Protein AF-A0A9P1CRF2-F1 (afdb_monomer_lite)

Structure (mmCIF, N/CA/C/O backbone):
data_AF-A0A9P1CRF2-F1
#
_entry.id   AF-A0A9P1CRF2-F1
#
loop_
_atom_site.group_PDB
_atom_site.id
_atom_site.type_symbol
_atom_site.label_atom_id
_atom_site.label_alt_id
_atom_site.label_comp_id
_atom_site.label_asym_id
_atom_site.label_entity_id
_atom_site.label_seq_id
_atom_site.pdbx_PDB_ins_code
_atom_site.Cartn_x
_atom_site.Cartn_y
_atom_site.Cartn_z
_atom_site.occupancy
_atom_site.B_iso_or_equiv
_atom_site.auth_seq_id
_atom_site.auth_comp_id
_atom_site.auth_asym_id
_atom_site.auth_atom_id
_atom_site.pdbx_PDB_model_num
ATOM 1 N N . MET A 1 1 ? -8.213 15.539 -15.375 1.00 24.05 1 MET A N 1
ATOM 2 C CA . MET A 1 1 ? -7.441 16.382 -16.312 1.00 24.05 1 MET A CA 1
ATOM 3 C C . MET A 1 1 ? -6.131 15.676 -16.583 1.00 24.05 1 MET A C 1
ATOM 5 O O . MET A 1 1 ? -5.342 15.542 -15.660 1.00 24.05 1 MET A O 1
ATOM 9 N N . VAL A 1 2 ? -5.923 15.169 -17.798 1.00 24.70 2 VAL A N 1
ATOM 10 C CA . VAL A 1 2 ? -4.582 14.764 -18.231 1.00 24.70 2 VAL A CA 1
ATOM 11 C C . VAL A 1 2 ? -3.840 16.071 -18.449 1.00 24.70 2 VAL A C 1
ATOM 13 O O . VAL A 1 2 ? -4.164 16.808 -19.378 1.00 24.70 2 VAL A O 1
ATOM 16 N N . THR A 1 3 ? -2.930 16.426 -17.547 1.00 30.25 3 THR A N 1
ATOM 17 C CA . THR A 1 3 ? -1.945 17.448 -17.874 1.00 30.25 3 THR A CA 1
ATOM 18 C C . THR A 1 3 ? -1.137 16.864 -19.021 1.00 30.25 3 THR A C 1
ATOM 20 O O . THR A 1 3 ? -0.391 15.904 -18.850 1.00 30.25 3 THR A O 1
ATOM 23 N N . THR A 1 4 ? -1.370 17.365 -20.231 1.00 33.22 4 THR A N 1
ATOM 24 C CA . THR A 1 4 ? -0.465 17.142 -21.351 1.00 33.22 4 THR A CA 1
ATOM 25 C C . THR A 1 4 ? 0.845 17.793 -20.950 1.00 33.22 4 THR A C 1
ATOM 27 O O . THR A 1 4 ? 1.018 19.000 -21.114 1.00 33.22 4 THR A O 1
ATOM 30 N N . GLU A 1 5 ? 1.728 17.023 -20.319 1.00 44.62 5 GLU A N 1
ATOM 31 C CA . GLU A 1 5 ? 3.112 17.434 -20.171 1.00 44.62 5 GLU A CA 1
ATOM 32 C C . GLU A 1 5 ? 3.646 17.663 -21.574 1.00 44.62 5 GLU A C 1
ATOM 34 O O . GLU A 1 5 ? 3.646 16.766 -22.419 1.00 44.62 5 GLU A O 1
ATOM 39 N N . THR A 1 6 ? 4.019 18.909 -21.846 1.00 43.47 6 THR A N 1
ATOM 40 C CA . THR A 1 6 ? 4.659 19.274 -23.096 1.00 43.47 6 THR A CA 1
ATOM 41 C C . THR A 1 6 ? 5.940 18.461 -23.189 1.00 43.47 6 THR A C 1
ATOM 43 O O . THR A 1 6 ? 6.843 18.647 -22.372 1.00 43.47 6 THR A O 1
ATOM 46 N N . ALA A 1 7 ? 6.004 17.539 -24.150 1.00 50.19 7 ALA A N 1
ATOM 47 C CA . ALA A 1 7 ? 7.212 16.779 -24.422 1.00 50.19 7 ALA A CA 1
ATOM 48 C C . ALA A 1 7 ? 8.353 17.770 -24.679 1.00 50.19 7 ALA A C 1
ATOM 50 O O . ALA A 1 7 ? 8.300 18.549 -25.633 1.00 50.19 7 ALA A O 1
ATOM 51 N N . ARG A 1 8 ? 9.350 17.783 -23.792 1.00 55.88 8 ARG A N 1
ATOM 52 C CA . ARG A 1 8 ? 10.558 18.584 -23.979 1.00 55.88 8 ARG A CA 1
ATOM 53 C C . ARG A 1 8 ? 11.549 17.764 -24.788 1.00 55.88 8 ARG A C 1
ATOM 55 O O . ARG A 1 8 ? 11.817 16.609 -24.465 1.00 55.88 8 ARG A O 1
ATOM 62 N N . THR A 1 9 ? 12.051 18.352 -25.862 1.00 57.28 9 THR A N 1
ATOM 63 C CA . THR A 1 9 ? 13.119 17.771 -26.672 1.00 57.28 9 THR A CA 1
ATOM 64 C C . THR A 1 9 ? 14.467 18.186 -26.105 1.00 57.28 9 THR A C 1
ATOM 66 O O . THR A 1 9 ? 14.599 19.276 -25.548 1.00 57.28 9 THR A O 1
ATOM 69 N N . CYS A 1 10 ? 15.483 17.350 -26.301 1.00 57.19 10 CYS A N 1
ATOM 70 C CA . CYS A 1 10 ? 16.865 17.748 -26.065 1.00 57.19 10 CYS A CA 1
ATOM 71 C C . CYS A 1 10 ? 17.158 19.076 -26.803 1.00 57.19 10 CYS A C 1
ATOM 73 O O . CYS A 1 10 ? 16.764 19.231 -27.962 1.00 57.19 10 CYS A O 1
ATOM 75 N N . GLY A 1 11 ? 17.759 20.053 -26.112 1.00 51.75 11 GLY A N 1
ATOM 76 C CA . GLY A 1 11 ? 18.105 21.364 -26.678 1.00 51.75 11 GLY A CA 1
ATOM 77 C C . GLY A 1 11 ? 17.030 22.459 -26.581 1.00 51.75 11 GLY A C 1
ATOM 78 O O . GLY A 1 11 ? 17.206 23.524 -27.171 1.00 51.75 11 GLY A O 1
ATOM 79 N N . SER A 1 12 ? 15.922 22.253 -25.856 1.00 54.47 12 SER A N 1
ATOM 80 C CA . SER A 1 12 ? 15.027 23.366 -25.501 1.00 54.47 12 SER A CA 1
ATOM 81 C C . SER A 1 12 ? 15.686 24.230 -24.421 1.00 54.47 12 SER A C 1
ATOM 83 O O . SER A 1 12 ? 15.972 23.711 -23.357 1.00 54.47 12 SER A O 1
ATOM 85 N N . SER A 1 13 ? 15.931 25.517 -24.684 1.00 46.78 13 SER A N 1
ATOM 86 C CA . SER A 1 13 ? 16.622 26.450 -23.776 1.00 46.78 13 SER A CA 1
ATOM 87 C C . SER A 1 13 ? 15.649 27.161 -22.819 1.00 46.78 13 SER A C 1
ATOM 89 O O . SER A 1 13 ? 15.435 28.377 -22.907 1.00 46.78 13 SER A O 1
ATOM 91 N N . GLY A 1 14 ? 14.972 26.410 -21.953 1.00 49.62 14 GLY A N 1
ATOM 92 C CA . GLY A 1 14 ? 14.117 26.983 -20.922 1.00 49.62 14 GLY A CA 1
ATOM 93 C C . GLY A 1 14 ? 14.945 27.444 -19.722 1.00 49.62 14 GLY A C 1
ATOM 94 O O . GLY A 1 14 ? 15.619 26.647 -19.076 1.00 49.62 14 GLY A O 1
ATOM 95 N N . PHE A 1 15 ? 14.851 28.724 -19.346 1.00 37.41 15 PHE A N 1
ATOM 96 C CA . PHE A 1 15 ? 15.275 29.166 -18.010 1.00 37.41 15 PHE A CA 1
ATOM 97 C C . PHE A 1 15 ? 14.548 28.280 -16.971 1.00 37.41 15 PHE A C 1
ATOM 99 O O . PHE A 1 15 ? 13.320 28.348 -16.893 1.00 37.41 15 PHE A O 1
ATOM 106 N N . ASN A 1 16 ? 15.299 27.453 -16.221 1.00 47.31 16 ASN A N 1
ATOM 107 C CA . ASN A 1 16 ? 14.881 26.403 -15.257 1.00 47.31 16 ASN A CA 1
ATOM 108 C C . ASN A 1 16 ? 14.961 24.926 -15.720 1.00 47.31 16 ASN A C 1
ATOM 110 O O . ASN A 1 16 ? 14.334 24.075 -15.088 1.00 47.31 16 ASN A O 1
ATOM 114 N N . ASP A 1 17 ? 15.735 24.584 -16.756 1.00 49.84 17 ASP A N 1
ATOM 115 C CA . ASP A 1 17 ? 16.002 23.185 -17.154 1.00 49.84 17 ASP A CA 1
ATOM 116 C C . ASP A 1 17 ? 16.993 22.458 -16.215 1.00 49.84 17 ASP A C 1
ATOM 118 O O . ASP A 1 17 ? 18.063 22.002 -16.607 1.00 49.84 17 ASP A O 1
ATOM 122 N N . PHE A 1 18 ? 16.623 22.344 -14.940 1.00 51.59 18 PHE A N 1
ATOM 123 C CA . PHE A 1 18 ? 17.209 21.375 -14.013 1.00 51.59 18 PHE A CA 1
ATOM 124 C C . PHE A 1 18 ? 16.495 20.029 -14.190 1.00 51.59 18 PHE A C 1
ATOM 126 O O . PHE A 1 18 ? 15.306 20.025 -14.544 1.00 51.59 18 PHE A O 1
ATOM 133 N N . PRO A 1 19 ? 17.148 18.876 -13.939 1.00 53.62 19 PRO A N 1
ATOM 134 C CA . PRO A 1 19 ? 16.408 17.632 -13.847 1.00 53.62 19 PRO A CA 1
ATOM 135 C C . PRO A 1 19 ? 15.280 17.815 -12.833 1.00 53.62 19 PRO A C 1
ATOM 137 O O . PRO A 1 19 ? 15.449 18.383 -11.757 1.00 53.62 19 PRO A O 1
ATOM 140 N N . SER A 1 20 ? 14.081 17.413 -13.237 1.00 57.69 20 SER A N 1
ATOM 141 C CA . SER A 1 20 ? 12.859 17.634 -12.468 1.00 57.69 20 SER A CA 1
ATOM 142 C C . SER A 1 20 ? 13.031 17.211 -11.009 1.00 57.69 20 SER A C 1
ATOM 144 O O . SER A 1 20 ? 13.681 16.203 -10.734 1.00 57.69 20 SER A O 1
ATOM 146 N N . SER A 1 21 ? 12.374 17.904 -10.080 1.00 57.91 21 SER A N 1
ATOM 147 C CA . SER A 1 21 ? 12.403 17.592 -8.643 1.00 57.91 21 SER A CA 1
ATOM 148 C C . SER A 1 21 ? 11.988 16.158 -8.275 1.00 57.91 21 SER A C 1
ATOM 150 O O . SER A 1 21 ? 12.226 15.736 -7.144 1.00 57.91 21 SER A O 1
ATOM 152 N N . PHE A 1 22 ? 11.389 15.402 -9.205 1.00 59.78 22 PHE A N 1
ATOM 153 C CA . PHE A 1 22 ? 11.110 13.975 -9.027 1.00 59.78 22 PHE A CA 1
ATOM 154 C C . PHE A 1 22 ? 12.320 13.066 -9.318 1.00 59.78 22 PHE A C 1
ATOM 156 O O . PHE A 1 22 ? 12.379 11.962 -8.788 1.00 59.78 22 PHE A O 1
ATOM 163 N N . LEU A 1 23 ? 13.277 13.511 -10.140 1.00 58.53 23 LEU A N 1
ATOM 164 C CA . LEU A 1 23 ? 14.500 12.772 -10.485 1.00 58.53 23 LEU A CA 1
ATOM 165 C C . LEU A 1 23 ? 15.627 12.992 -9.481 1.00 58.53 23 LEU A C 1
ATOM 167 O O . LEU A 1 23 ? 16.504 12.143 -9.376 1.00 58.53 23 LEU A O 1
ATOM 171 N N . CYS A 1 24 ? 15.626 14.119 -8.772 1.00 56.28 24 CYS A N 1
ATOM 172 C CA . CYS A 1 24 ? 16.728 14.525 -7.906 1.00 56.28 24 CYS A CA 1
ATOM 173 C C . CYS A 1 24 ? 16.231 15.071 -6.562 1.00 56.28 24 CYS A C 1
ATOM 175 O O . CYS A 1 24 ? 15.077 15.477 -6.414 1.00 56.28 24 CYS A O 1
ATOM 177 N N . ASN A 1 25 ? 17.113 15.112 -5.564 1.00 52.09 25 ASN A N 1
ATOM 178 C CA . ASN A 1 25 ? 16.785 15.654 -4.246 1.00 52.09 25 ASN A CA 1
ATOM 179 C C . ASN A 1 25 ? 16.650 17.193 -4.274 1.00 52.09 25 ASN A C 1
ATOM 181 O O . ASN A 1 25 ? 16.973 17.849 -5.265 1.00 52.09 25 ASN A O 1
ATOM 185 N N . ALA A 1 26 ? 16.127 17.765 -3.181 1.00 53.28 26 ALA A N 1
ATOM 186 C CA . ALA A 1 26 ? 16.143 19.207 -2.892 1.00 53.28 26 ALA A CA 1
ATOM 187 C C . ALA A 1 26 ? 15.655 20.135 -4.030 1.00 53.28 26 ALA A C 1
ATOM 189 O O . ALA A 1 26 ? 16.204 21.211 -4.242 1.00 53.28 26 ALA A O 1
ATOM 190 N N . GLY A 1 27 ? 14.608 19.736 -4.761 1.00 55.12 27 GLY A N 1
ATOM 191 C CA . GLY A 1 27 ? 14.019 20.573 -5.813 1.00 55.12 27 GLY A CA 1
ATOM 192 C C . GLY A 1 27 ? 14.625 20.401 -7.208 1.00 55.12 27 GLY A C 1
ATOM 193 O O . GLY A 1 27 ? 14.341 21.228 -8.066 1.00 55.12 27 GLY A O 1
ATOM 194 N N . GLY A 1 28 ? 15.389 19.329 -7.460 1.00 53.19 28 GLY A N 1
ATOM 195 C CA . GLY A 1 28 ? 15.907 19.012 -8.801 1.00 53.19 28 GLY A CA 1
ATOM 196 C C . GLY A 1 28 ? 17.433 19.013 -8.928 1.00 53.19 28 GLY A C 1
ATOM 197 O O . GLY A 1 28 ? 17.951 19.019 -10.038 1.00 53.19 28 GLY A O 1
ATOM 198 N N . VAL A 1 29 ? 18.174 18.995 -7.816 1.00 54.47 29 VAL A N 1
ATOM 199 C CA . VAL A 1 29 ? 19.646 19.003 -7.835 1.00 54.47 29 VAL A CA 1
ATOM 200 C C . VAL A 1 29 ? 20.170 17.572 -7.705 1.00 54.47 29 VAL A C 1
ATOM 202 O O . VAL A 1 29 ? 20.005 16.931 -6.664 1.00 54.47 29 VAL A O 1
ATOM 205 N N . CYS A 1 30 ? 20.746 17.041 -8.786 1.00 49.91 30 CYS A N 1
ATOM 206 C CA . CYS A 1 30 ? 21.346 15.706 -8.835 1.00 49.91 30 CYS A CA 1
ATOM 207 C C . CYS A 1 30 ? 22.849 15.797 -8.530 1.00 49.91 30 CYS A C 1
ATOM 209 O O . CYS A 1 30 ? 23.649 15.909 -9.445 1.00 49.91 30 CYS A O 1
ATOM 211 N N . GLY A 1 31 ? 23.237 15.739 -7.253 1.00 49.06 31 GLY A N 1
ATOM 212 C CA . GLY A 1 31 ? 24.643 15.804 -6.842 1.00 49.06 31 GLY A CA 1
ATOM 213 C C . GLY A 1 31 ? 24.829 15.641 -5.334 1.00 49.06 31 GLY A C 1
ATOM 214 O O . GLY A 1 31 ? 23.851 15.580 -4.582 1.00 49.06 31 GLY A O 1
ATOM 215 N N . ASP A 1 32 ? 26.085 15.548 -4.892 1.00 45.16 32 ASP A N 1
ATOM 216 C CA . ASP A 1 32 ? 26.424 15.592 -3.468 1.00 45.16 32 ASP A CA 1
ATOM 217 C C . ASP A 1 32 ? 25.951 16.935 -2.888 1.00 45.16 32 ASP A C 1
ATOM 219 O O . ASP A 1 32 ? 26.156 17.988 -3.492 1.00 45.16 32 ASP A O 1
ATOM 223 N N . LEU A 1 33 ? 25.297 16.914 -1.724 1.00 43.34 33 LEU A N 1
ATOM 224 C CA . LEU A 1 33 ? 24.581 18.064 -1.138 1.00 43.34 33 LEU A CA 1
ATOM 225 C C . LEU A 1 33 ? 25.483 19.287 -0.864 1.00 43.34 33 LEU A C 1
ATOM 227 O O . LEU A 1 33 ? 24.985 20.360 -0.523 1.00 43.34 33 LEU A O 1
ATOM 231 N N . ALA A 1 34 ? 26.800 19.125 -0.996 1.00 43.03 34 ALA A N 1
ATOM 232 C CA . ALA A 1 34 ? 27.797 20.174 -0.848 1.00 43.03 34 ALA A CA 1
ATOM 233 C C . ALA A 1 34 ? 28.063 20.980 -2.136 1.00 43.03 34 ALA A C 1
ATOM 235 O O . ALA A 1 34 ? 28.605 22.081 -2.032 1.00 43.03 34 ALA A O 1
ATOM 236 N N . ASP A 1 35 ? 27.683 20.487 -3.322 1.00 43.03 35 ASP A N 1
ATOM 237 C CA . ASP A 1 35 ? 27.881 21.204 -4.588 1.00 43.03 35 ASP A CA 1
ATOM 238 C C . ASP A 1 35 ? 26.545 21.483 -5.283 1.00 43.03 35 ASP A C 1
ATOM 240 O O . ASP A 1 35 ? 26.034 20.723 -6.101 1.00 43.03 35 ASP A O 1
ATOM 244 N N . THR A 1 36 ? 25.960 22.631 -4.951 1.00 42.19 36 THR A N 1
ATOM 245 C CA . THR A 1 36 ? 24.687 23.138 -5.491 1.00 42.19 36 THR A CA 1
ATOM 246 C C . THR A 1 36 ? 24.748 23.541 -6.970 1.00 42.19 36 THR A C 1
ATOM 248 O O . THR A 1 36 ? 23.820 24.178 -7.470 1.00 42.19 36 THR A O 1
ATOM 251 N N . ARG A 1 37 ? 25.842 23.226 -7.674 1.00 42.38 37 ARG A N 1
ATOM 252 C CA . ARG A 1 37 ? 26.136 23.719 -9.026 1.00 42.38 37 ARG A CA 1
ATOM 253 C C . ARG A 1 37 ? 26.174 22.652 -10.107 1.00 42.38 37 ARG A C 1
ATOM 255 O O . ARG A 1 37 ? 26.262 23.037 -11.269 1.00 42.38 37 ARG A O 1
ATOM 262 N N . ASP A 1 38 ? 26.085 21.370 -9.763 1.00 46.81 38 ASP A N 1
ATOM 263 C CA . ASP A 1 38 ? 26.156 20.306 -10.761 1.00 46.81 38 ASP A CA 1
ATOM 264 C C . ASP A 1 38 ? 24.796 19.597 -10.898 1.00 46.81 38 ASP A C 1
ATOM 266 O O . ASP A 1 38 ? 24.463 18.723 -10.100 1.00 46.81 38 ASP A O 1
ATOM 270 N N . PRO A 1 39 ? 23.942 20.009 -11.855 1.00 46.69 39 PRO A N 1
ATOM 271 C CA . PRO A 1 39 ? 22.683 19.328 -12.132 1.00 46.69 39 PRO A CA 1
ATOM 272 C C . PRO A 1 39 ? 22.882 18.063 -12.974 1.00 46.69 39 PRO A C 1
ATOM 274 O O . PRO A 1 39 ? 21.896 17.440 -13.377 1.00 46.69 39 PRO A O 1
ATOM 277 N N . TYR A 1 40 ? 24.126 17.698 -13.294 1.00 52.72 40 TYR A N 1
ATOM 278 C CA . TYR A 1 40 ? 24.412 16.601 -14.193 1.00 52.72 40 TYR A CA 1
ATOM 279 C C . TYR A 1 40 ? 24.529 15.284 -13.453 1.00 52.72 40 TYR A C 1
ATOM 281 O O . TYR A 1 40 ? 25.147 15.135 -12.402 1.00 52.72 40 TYR A O 1
ATOM 289 N N . VAL A 1 41 ? 23.961 14.271 -14.087 1.00 55.72 41 VAL A N 1
ATOM 290 C CA . VAL A 1 41 ? 24.191 12.891 -13.713 1.00 55.72 41 VAL A CA 1
ATOM 291 C C . VAL A 1 41 ? 25.623 12.531 -14.121 1.00 55.72 41 VAL A C 1
ATOM 293 O O . VAL A 1 41 ? 25.888 12.166 -15.268 1.00 55.72 41 VAL A O 1
ATOM 296 N N . THR A 1 42 ? 26.560 12.697 -13.190 1.00 51.56 42 THR A N 1
ATOM 297 C CA . THR A 1 42 ? 27.985 12.463 -13.423 1.00 51.56 42 THR A CA 1
ATOM 298 C C . THR A 1 42 ? 28.315 10.972 -13.306 1.00 51.56 42 THR A C 1
ATOM 300 O O . THR A 1 42 ? 27.880 10.303 -12.363 1.00 51.56 42 THR A O 1
ATOM 303 N N . PRO A 1 43 ? 29.060 10.394 -14.264 1.00 52.31 43 PRO A N 1
ATOM 304 C CA . PRO A 1 43 ? 29.461 9.000 -14.165 1.00 52.31 43 PRO A CA 1
ATOM 305 C C . PRO A 1 43 ? 30.458 8.812 -13.014 1.00 52.31 43 PRO A C 1
ATOM 307 O O . PRO A 1 43 ? 31.421 9.568 -12.883 1.00 52.31 43 PRO A O 1
ATOM 310 N N . ASP A 1 44 ? 30.253 7.776 -12.203 1.00 54.22 44 ASP A N 1
ATOM 311 C CA . ASP A 1 44 ? 31.097 7.514 -11.036 1.00 54.22 44 ASP A CA 1
ATOM 312 C C . ASP A 1 44 ? 32.482 6.987 -11.454 1.00 54.22 44 ASP A C 1
ATOM 314 O O . ASP A 1 44 ? 32.622 5.875 -11.982 1.00 54.22 44 ASP A O 1
ATOM 318 N N . ALA A 1 45 ? 33.524 7.782 -11.194 1.00 55.47 45 ALA A N 1
ATOM 319 C CA . ALA A 1 45 ? 34.914 7.433 -11.474 1.00 55.47 45 ALA A CA 1
ATOM 320 C C . ALA A 1 45 ? 35.375 6.172 -10.716 1.00 55.47 45 ALA A C 1
ATOM 322 O O . ALA A 1 45 ? 36.161 5.389 -11.254 1.00 55.47 45 ALA A O 1
ATOM 323 N N . ALA A 1 46 ? 34.846 5.920 -9.512 1.00 56.94 46 ALA A N 1
ATOM 324 C CA . ALA A 1 46 ? 35.140 4.717 -8.732 1.00 56.94 46 ALA A CA 1
ATOM 325 C C . ALA A 1 46 ? 34.546 3.447 -9.366 1.00 56.94 46 ALA A C 1
ATOM 327 O O . ALA A 1 46 ? 35.027 2.340 -9.125 1.00 56.94 46 ALA A O 1
ATOM 328 N N . LEU A 1 47 ? 33.547 3.603 -10.239 1.00 50.78 47 LEU A N 1
ATOM 329 C CA . LEU A 1 47 ? 32.913 2.527 -11.001 1.00 50.78 47 LEU A CA 1
ATOM 330 C C . LEU A 1 47 ? 33.287 2.577 -12.490 1.00 50.78 47 LEU A C 1
ATOM 332 O O . LEU A 1 47 ? 32.516 2.149 -13.353 1.00 50.78 47 LEU A O 1
ATOM 336 N N . SER A 1 48 ? 34.487 3.080 -12.809 1.00 51.28 48 SER A N 1
ATOM 337 C CA . SER A 1 48 ? 35.003 3.198 -14.184 1.00 51.28 48 SER A CA 1
ATOM 338 C C . SER A 1 48 ? 34.087 3.995 -15.121 1.00 51.28 48 SER A C 1
ATOM 340 O O . SER A 1 48 ? 34.017 3.686 -16.311 1.00 51.28 48 SER A O 1
ATOM 342 N N . TYR A 1 49 ? 33.352 4.976 -14.591 1.00 50.00 49 TYR A N 1
ATOM 343 C CA . TYR A 1 49 ? 32.375 5.782 -15.330 1.00 50.00 49 TYR A CA 1
ATOM 344 C C . TYR A 1 49 ? 31.225 4.958 -15.942 1.00 50.00 49 TYR A C 1
ATOM 346 O O . TYR A 1 49 ? 30.552 5.409 -16.865 1.00 50.00 49 TYR A O 1
ATOM 354 N N . ARG A 1 50 ? 30.994 3.729 -15.453 1.00 37.34 50 ARG A N 1
ATOM 355 C CA . ARG A 1 50 ? 29.989 2.802 -16.008 1.00 37.34 50 ARG A CA 1
ATOM 356 C C . ARG A 1 50 ? 28.628 2.897 -15.339 1.00 37.34 50 ARG A C 1
ATOM 358 O O . ARG A 1 50 ? 27.663 2.359 -15.878 1.00 37.34 50 ARG A O 1
ATOM 365 N N . ARG A 1 51 ? 28.546 3.512 -14.156 1.00 44.12 51 ARG A N 1
ATOM 366 C CA . ARG A 1 51 ? 27.312 3.556 -13.373 1.00 44.12 51 ARG A CA 1
ATOM 367 C C . ARG A 1 51 ? 26.891 4.990 -13.107 1.00 44.12 51 ARG A C 1
ATOM 369 O O . ARG A 1 51 ? 27.669 5.815 -12.641 1.00 44.12 51 ARG A O 1
ATOM 376 N N . ILE A 1 52 ? 25.632 5.228 -13.429 1.00 50.12 52 ILE A N 1
ATOM 377 C CA . ILE A 1 52 ? 24.866 6.415 -13.106 1.00 50.12 52 ILE A CA 1
ATOM 378 C C . ILE A 1 52 ? 23.994 6.034 -11.907 1.00 50.12 52 ILE A C 1
ATOM 380 O O . ILE A 1 52 ? 23.192 5.100 -12.004 1.00 50.12 52 ILE A O 1
ATOM 384 N N . THR A 1 53 ? 24.163 6.719 -10.778 1.00 44.62 53 THR A N 1
ATOM 385 C CA . THR A 1 53 ? 23.321 6.501 -9.595 1.00 44.62 53 THR A CA 1
ATOM 386 C C . THR A 1 53 ? 22.074 7.365 -9.726 1.00 44.62 53 THR A C 1
ATOM 388 O O . THR A 1 53 ? 22.055 8.519 -9.312 1.00 44.62 53 THR A O 1
ATOM 391 N N . ILE A 1 54 ? 21.025 6.812 -10.333 1.00 49.59 54 ILE A N 1
ATOM 392 C CA . ILE A 1 54 ? 19.680 7.386 -10.212 1.00 49.59 54 ILE A CA 1
ATOM 393 C C . ILE A 1 54 ? 19.254 7.172 -8.756 1.00 49.59 54 ILE A C 1
ATOM 395 O O . ILE A 1 54 ? 19.448 6.056 -8.255 1.00 49.59 54 ILE A O 1
ATOM 399 N N . PRO A 1 55 ? 18.731 8.193 -8.050 1.00 42.97 55 PRO A N 1
ATOM 400 C CA . PRO A 1 55 ? 18.341 8.015 -6.664 1.00 42.97 55 PRO A CA 1
ATOM 401 C C . PRO A 1 55 ? 17.374 6.829 -6.551 1.00 42.97 55 PRO A C 1
ATOM 403 O O . PRO A 1 55 ? 16.447 6.710 -7.360 1.00 42.97 55 PRO A O 1
ATOM 406 N N . PRO A 1 56 ? 17.602 5.919 -5.586 1.00 44.41 56 PRO A N 1
ATOM 407 C CA . PRO A 1 56 ? 16.670 4.833 -5.330 1.00 44.41 56 PRO A CA 1
ATOM 408 C C . PRO A 1 56 ? 15.290 5.427 -5.032 1.00 44.41 56 PRO A C 1
ATOM 410 O O . PRO A 1 56 ? 15.200 6.549 -4.529 1.00 44.41 56 PRO A O 1
ATOM 413 N N . GLY A 1 57 ? 14.229 4.683 -5.368 1.00 44.47 57 GLY A N 1
ATOM 414 C CA . GLY A 1 57 ? 12.840 5.127 -5.218 1.00 44.47 57 GLY A CA 1
ATOM 415 C C . GLY A 1 57 ? 12.613 5.940 -3.938 1.00 44.47 57 GLY A C 1
ATOM 416 O O . GLY A 1 57 ? 12.982 5.513 -2.846 1.00 44.47 57 GLY A O 1
ATOM 417 N N . ARG A 1 58 ? 12.054 7.138 -4.104 1.00 42.47 58 ARG A N 1
ATOM 418 C CA . ARG A 1 58 ? 11.815 8.115 -3.039 1.00 42.47 58 ARG A CA 1
ATOM 419 C C . ARG A 1 58 ? 10.587 7.683 -2.211 1.00 42.47 58 ARG A C 1
ATOM 421 O O . ARG A 1 58 ? 9.499 7.598 -2.782 1.00 42.47 58 ARG A O 1
ATOM 428 N N . PRO A 1 59 ? 10.722 7.406 -0.898 1.00 40.53 59 PRO A N 1
ATOM 429 C CA . PRO A 1 59 ? 9.607 6.958 -0.054 1.00 40.53 59 PRO A CA 1
ATOM 430 C C . PRO A 1 59 ? 8.613 8.080 0.302 1.00 40.53 59 PRO A C 1
ATOM 432 O O . PRO A 1 59 ? 7.561 7.810 0.867 1.00 40.53 59 PRO A O 1
ATOM 435 N N . ASP A 1 60 ? 8.937 9.334 -0.017 1.00 44.94 60 ASP A N 1
ATOM 436 C CA . ASP A 1 60 ? 8.136 10.540 0.230 1.00 44.94 60 ASP A CA 1
ATOM 437 C C . ASP A 1 60 ? 7.282 10.973 -0.977 1.00 44.94 60 ASP A C 1
ATOM 439 O O . ASP A 1 60 ? 6.634 12.019 -0.939 1.00 44.94 60 ASP A O 1
ATOM 443 N N . LEU A 1 61 ? 7.264 10.191 -2.062 1.00 49.25 61 LEU A N 1
ATOM 444 C CA . LEU A 1 61 ? 6.414 10.460 -3.221 1.00 49.25 61 LEU A CA 1
ATOM 445 C C . LEU A 1 61 ? 4.979 9.975 -2.959 1.00 49.25 61 LEU A C 1
ATOM 447 O O . LEU A 1 61 ? 4.614 8.865 -3.334 1.00 49.25 61 LEU A O 1
ATOM 451 N N . VAL A 1 62 ? 4.171 10.817 -2.312 1.00 46.97 62 VAL A N 1
ATOM 452 C CA . VAL A 1 62 ? 2.768 10.527 -1.963 1.00 46.97 62 VAL A CA 1
ATOM 453 C C . VAL A 1 62 ? 1.800 11.584 -2.512 1.00 46.97 62 VAL A C 1
ATOM 455 O O . VAL A 1 62 ? 2.154 12.759 -2.635 1.00 46.97 62 VAL A O 1
ATOM 458 N N . GLY A 1 63 ? 0.561 11.181 -2.822 1.00 51.09 63 GLY A N 1
ATOM 459 C CA . GLY A 1 63 ? -0.557 12.076 -3.136 1.00 51.09 63 GLY A CA 1
ATOM 460 C C . GLY A 1 63 ? -0.865 12.260 -4.633 1.00 51.09 63 GLY A C 1
ATOM 461 O O . GLY A 1 63 ? -0.231 11.660 -5.501 1.00 51.09 63 GLY A O 1
ATOM 462 N N . PRO A 1 64 ? -1.811 13.155 -4.986 1.00 49.06 64 PRO A N 1
ATOM 463 C CA . PRO A 1 64 ? -2.394 13.248 -6.333 1.00 49.06 64 PRO A CA 1
ATOM 464 C C . PRO A 1 64 ? -1.410 13.691 -7.432 1.00 49.06 64 PRO A C 1
ATOM 466 O O . PRO A 1 64 ? -1.713 13.567 -8.619 1.00 49.06 64 PRO A O 1
ATOM 469 N N . GLY A 1 65 ? -0.235 14.205 -7.052 1.00 58.06 65 GLY A N 1
ATOM 470 C CA . GLY A 1 65 ? 0.872 14.521 -7.960 1.00 58.06 65 GLY A CA 1
ATOM 471 C C . GLY A 1 65 ? 1.784 13.331 -8.286 1.00 58.06 65 GLY A C 1
ATOM 472 O O . GLY A 1 65 ? 2.629 13.451 -9.174 1.00 58.06 65 GLY A O 1
ATOM 473 N N . PHE A 1 66 ? 1.626 12.193 -7.600 1.00 68.62 66 PHE A N 1
ATOM 474 C CA . PHE A 1 66 ? 2.380 10.976 -7.874 1.00 68.62 66 PHE A CA 1
ATOM 475 C C . PHE A 1 66 ? 1.899 10.341 -9.182 1.00 68.62 66 PHE A C 1
ATOM 477 O O . PHE A 1 66 ? 0.754 9.893 -9.319 1.00 68.62 66 PHE A O 1
ATOM 484 N N . LYS A 1 67 ? 2.780 10.349 -10.181 1.00 74.69 67 LYS A N 1
ATOM 485 C CA . LYS A 1 67 ? 2.491 9.895 -11.539 1.00 74.69 67 LYS A CA 1
ATOM 486 C C . LYS A 1 67 ? 3.726 9.278 -12.178 1.00 74.69 67 LYS A C 1
ATOM 488 O O . LYS A 1 67 ? 4.842 9.443 -11.693 1.00 74.69 67 LYS A O 1
ATOM 493 N N . ALA A 1 68 ? 3.494 8.572 -13.272 1.00 80.62 68 ALA A N 1
ATOM 494 C CA . ALA A 1 68 ? 4.545 8.011 -14.095 1.00 80.62 68 ALA A CA 1
ATOM 495 C C . ALA A 1 68 ? 5.113 9.063 -15.063 1.00 80.62 68 ALA A C 1
ATOM 497 O O . ALA A 1 68 ? 4.384 9.947 -15.515 1.00 80.62 68 ALA A O 1
ATOM 498 N N . TYR A 1 69 ? 6.398 8.943 -15.399 1.00 78.31 69 TYR A N 1
ATOM 499 C CA . TYR A 1 69 ? 7.113 9.886 -16.262 1.00 78.31 69 TYR A CA 1
ATOM 500 C C . TYR A 1 69 ? 7.951 9.162 -17.314 1.00 78.31 69 TYR A C 1
ATOM 502 O O . TYR A 1 69 ? 8.516 8.099 -17.060 1.00 78.31 69 TYR A O 1
ATOM 510 N N . ALA A 1 70 ? 8.071 9.768 -18.493 1.00 73.19 70 ALA A N 1
ATOM 511 C CA . ALA A 1 70 ? 9.068 9.401 -19.492 1.00 73.19 70 ALA A CA 1
ATOM 512 C C . ALA A 1 70 ? 10.072 10.551 -19.608 1.00 73.19 70 ALA A C 1
ATOM 514 O O . ALA A 1 70 ? 9.680 11.703 -19.788 1.00 73.19 70 ALA A O 1
ATOM 515 N N . VAL A 1 71 ? 11.359 10.241 -19.493 1.00 74.94 71 VAL A N 1
ATOM 516 C CA . VAL A 1 71 ? 12.440 11.230 -19.506 1.00 74.94 71 VAL A CA 1
ATOM 517 C C . VAL A 1 71 ? 13.358 10.931 -20.676 1.00 74.94 71 VAL A C 1
ATOM 519 O O . VAL A 1 71 ? 13.921 9.841 -20.764 1.00 74.94 71 VAL A O 1
ATOM 522 N N . ALA A 1 72 ? 13.521 11.893 -21.581 1.00 70.62 72 ALA A N 1
ATOM 523 C CA . ALA A 1 72 ? 14.520 11.795 -22.634 1.00 70.62 72 ALA A CA 1
ATOM 524 C C . ALA A 1 72 ? 15.920 11.964 -22.028 1.00 70.62 72 ALA A C 1
ATOM 526 O O . ALA A 1 72 ? 16.174 12.910 -21.285 1.00 70.62 72 ALA A O 1
ATOM 527 N N . VAL A 1 73 ? 16.830 11.048 -22.353 1.00 74.56 73 VAL A N 1
ATOM 528 C CA . VAL A 1 73 ? 18.244 11.166 -21.991 1.00 74.56 73 VAL A CA 1
ATOM 529 C C . VAL A 1 73 ? 18.961 11.824 -23.151 1.00 74.56 73 VAL A C 1
ATOM 531 O O . VAL A 1 73 ? 18.952 11.300 -24.267 1.00 74.56 73 VAL A O 1
ATOM 534 N N . CYS A 1 74 ? 19.582 12.963 -22.880 1.00 73.00 74 CYS A N 1
ATOM 535 C CA . CYS A 1 74 ? 20.297 13.752 -23.868 1.00 73.00 74 CYS A CA 1
ATOM 536 C C . CYS A 1 74 ? 21.801 13.630 -23.625 1.00 73.00 74 CYS A C 1
ATOM 538 O O . CYS A 1 74 ? 22.254 13.665 -22.482 1.00 73.00 74 CYS A O 1
ATOM 540 N N . TYR A 1 75 ? 22.575 13.481 -24.695 1.00 72.12 75 TYR A N 1
ATOM 541 C CA . TYR A 1 75 ? 24.030 13.462 -24.621 1.00 72.12 75 TYR A CA 1
ATOM 542 C C . TYR A 1 75 ? 24.589 14.841 -24.943 1.00 72.12 75 TYR A C 1
ATOM 544 O O . TYR A 1 75 ? 24.176 15.465 -25.920 1.00 72.12 75 TYR A O 1
ATOM 552 N N . CYS A 1 76 ? 25.540 15.278 -24.124 1.00 68.31 76 CYS A N 1
ATOM 553 C CA . CYS A 1 76 ? 26.324 16.477 -24.355 1.00 68.31 76 CYS A CA 1
ATOM 554 C C . CYS A 1 76 ? 27.806 16.072 -24.454 1.00 68.31 76 CYS A C 1
ATOM 556 O O . CYS A 1 76 ? 28.335 15.457 -23.523 1.00 68.31 76 CYS A O 1
ATOM 558 N N . PRO A 1 77 ? 28.473 16.348 -25.587 1.00 67.38 77 PRO A N 1
ATOM 559 C CA . PRO A 1 77 ? 29.834 15.880 -25.844 1.00 67.38 77 PRO A CA 1
ATOM 560 C C . PRO A 1 77 ? 30.920 16.656 -25.086 1.00 67.38 77 PRO A C 1
ATOM 562 O O . PRO A 1 77 ? 32.019 16.129 -24.918 1.00 67.38 77 PRO A O 1
ATOM 565 N N . ASP A 1 78 ? 30.638 17.880 -24.630 1.00 68.00 78 ASP A N 1
ATOM 566 C CA . ASP A 1 78 ? 31.589 18.736 -23.913 1.00 68.00 78 ASP A CA 1
ATOM 567 C C . ASP A 1 78 ? 31.047 19.107 -22.528 1.00 68.00 78 ASP A C 1
ATOM 569 O O . ASP A 1 78 ? 30.316 20.084 -22.378 1.00 68.00 78 ASP A O 1
ATOM 573 N N . PHE A 1 79 ? 31.443 18.334 -21.509 1.00 59.41 79 PHE A N 1
ATOM 574 C CA . PHE A 1 79 ? 31.000 18.489 -20.116 1.00 59.41 79 PHE A CA 1
ATOM 575 C C . PHE A 1 79 ? 31.130 19.927 -19.582 1.00 59.41 79 PHE A C 1
ATOM 577 O O . PHE A 1 79 ? 30.330 20.342 -18.752 1.00 59.41 79 PHE A O 1
ATOM 584 N N . GLN A 1 80 ? 32.105 20.710 -20.063 1.00 57.22 80 GLN A N 1
ATOM 585 C CA . GLN A 1 80 ? 32.336 22.079 -19.587 1.00 57.22 80 GLN A CA 1
ATOM 586 C C . GLN A 1 80 ? 31.429 23.130 -20.245 1.00 57.22 80 GLN A C 1
ATOM 588 O O . GLN A 1 80 ? 31.415 24.277 -19.797 1.00 57.22 80 GLN A O 1
ATOM 593 N N . ARG A 1 81 ? 30.700 22.765 -21.307 1.00 56.69 81 ARG A N 1
ATOM 594 C CA . ARG A 1 81 ? 29.792 23.651 -22.061 1.00 56.69 81 ARG A CA 1
ATOM 595 C C . ARG A 1 81 ? 28.340 23.199 -22.050 1.00 56.69 81 ARG A C 1
ATOM 597 O O . ARG A 1 81 ? 27.482 23.899 -22.578 1.00 56.69 81 ARG A O 1
ATOM 604 N N . CYS A 1 82 ? 28.054 22.068 -21.415 1.00 59.31 82 CYS A N 1
ATOM 605 C CA . CYS A 1 82 ? 26.695 21.710 -21.065 1.00 59.31 82 CYS A CA 1
ATOM 606 C C . CYS A 1 82 ? 26.216 22.732 -20.027 1.00 59.31 82 CYS A C 1
ATOM 608 O O . CYS A 1 82 ? 26.566 22.652 -18.853 1.00 59.31 82 CYS A O 1
ATOM 610 N N . ASP A 1 83 ? 25.460 23.730 -20.456 1.00 57.25 83 ASP A N 1
ATOM 611 C CA . ASP A 1 83 ? 24.647 24.585 -19.602 1.00 57.25 83 ASP A CA 1
ATOM 612 C C . ASP A 1 83 ? 23.239 24.686 -20.208 1.00 57.25 83 ASP A C 1
ATOM 614 O O . ASP A 1 83 ? 23.005 24.266 -21.343 1.00 57.25 83 ASP A O 1
ATOM 618 N N . ALA A 1 84 ? 22.274 25.214 -19.453 1.00 51.66 84 ALA A N 1
ATOM 619 C CA . ALA A 1 84 ? 20.897 25.387 -19.933 1.00 51.66 84 ALA A CA 1
ATOM 620 C C . ALA A 1 84 ? 20.779 26.354 -21.139 1.00 51.66 84 ALA A C 1
ATOM 622 O O . ALA A 1 84 ? 19.688 26.534 -21.685 1.00 51.66 84 ALA A O 1
ATOM 623 N N . PHE A 1 85 ? 21.878 27.008 -21.534 1.00 52.00 85 PHE A N 1
ATOM 624 C CA . PHE A 1 85 ? 21.937 28.039 -22.568 1.00 52.00 85 PHE A CA 1
ATOM 625 C C . PHE A 1 85 ? 22.642 27.572 -23.842 1.00 52.00 85 PHE A C 1
ATOM 627 O O . PHE A 1 85 ? 22.493 28.217 -24.883 1.00 52.00 85 PHE A O 1
ATOM 634 N N . SER A 1 86 ? 23.366 26.457 -23.788 1.00 53.50 86 SER A N 1
ATOM 635 C CA . SER A 1 86 ? 24.047 25.892 -24.936 1.00 53.50 86 SER A CA 1
ATOM 636 C C . SER A 1 86 ? 23.147 24.879 -25.652 1.00 53.50 86 SER A C 1
ATOM 638 O O . SER A 1 86 ? 22.599 23.974 -25.017 1.00 53.50 86 SER A O 1
ATOM 640 N N . PRO A 1 87 ? 23.006 24.952 -26.989 1.00 57.38 87 PRO A N 1
ATOM 641 C CA . PRO A 1 87 ? 22.281 23.950 -27.771 1.00 57.38 87 PRO A CA 1
ATOM 642 C C . PRO A 1 87 ? 22.940 22.555 -27.745 1.00 57.38 87 PRO A C 1
ATOM 644 O O . PRO A 1 87 ? 22.465 21.662 -28.434 1.00 57.38 87 PRO A O 1
ATOM 647 N N . ASP A 1 88 ? 24.008 22.342 -26.970 1.00 57.47 88 ASP A N 1
ATOM 648 C CA . ASP A 1 88 ? 24.887 21.167 -27.012 1.00 57.47 88 ASP A CA 1
ATOM 649 C C . ASP A 1 88 ? 24.215 19.835 -26.638 1.00 57.47 88 ASP A C 1
ATOM 651 O O . ASP A 1 88 ? 24.711 18.771 -27.014 1.00 57.47 88 ASP A O 1
ATOM 655 N N . PHE A 1 89 ? 23.041 19.858 -25.999 1.00 62.97 89 PHE A N 1
ATOM 656 C CA . PHE A 1 89 ? 22.166 18.686 -25.883 1.00 62.97 89 PHE A CA 1
ATOM 657 C C . PHE A 1 89 ? 21.366 18.462 -27.178 1.00 62.97 89 PHE A C 1
ATOM 659 O O . PHE A 1 89 ? 20.142 18.391 -27.156 1.00 62.97 89 PHE A O 1
ATOM 666 N N . VAL A 1 90 ? 22.028 18.355 -28.332 1.00 63.38 90 VAL A N 1
ATOM 667 C CA . VAL A 1 90 ? 21.336 18.164 -29.624 1.00 63.38 90 VAL A CA 1
ATOM 668 C C . VAL A 1 90 ? 20.801 16.744 -29.823 1.00 63.38 90 VAL A C 1
ATOM 670 O O . VAL A 1 90 ? 19.892 16.537 -30.627 1.00 63.38 90 VAL A O 1
ATOM 673 N N . GLN A 1 91 ? 21.364 15.748 -29.126 1.00 66.81 91 GLN A N 1
ATOM 674 C CA . GLN A 1 91 ? 21.093 14.338 -29.402 1.00 66.81 91 GLN A CA 1
ATOM 675 C C . GLN A 1 91 ? 20.437 13.628 -28.220 1.00 66.81 91 GLN A C 1
ATOM 677 O O . GLN A 1 91 ? 21.034 13.457 -27.156 1.00 66.81 91 GLN A O 1
ATOM 682 N N . GLN A 1 92 ? 19.227 13.122 -28.451 1.00 74.25 92 GLN A N 1
ATOM 683 C CA . GLN A 1 92 ? 18.615 12.122 -27.589 1.00 74.25 92 GLN A CA 1
ATOM 684 C C . GLN A 1 92 ? 19.333 10.779 -27.778 1.00 74.25 92 GLN A C 1
ATOM 686 O O . GLN A 1 92 ? 19.406 10.257 -28.890 1.00 74.25 92 GLN A O 1
ATOM 691 N N . VAL A 1 93 ? 19.848 10.216 -26.688 1.00 77.31 93 VAL A N 1
ATOM 692 C CA . VAL A 1 93 ? 20.540 8.915 -26.666 1.00 77.31 93 VAL A CA 1
ATOM 693 C C . VAL A 1 93 ? 19.718 7.809 -26.015 1.00 77.31 93 VAL A C 1
ATOM 695 O O . VAL A 1 93 ? 20.060 6.637 -26.140 1.00 77.31 93 VAL A O 1
ATOM 698 N N . GLY A 1 94 ? 18.616 8.158 -25.349 1.00 73.25 94 GLY A N 1
ATOM 699 C CA . GLY A 1 94 ? 17.726 7.177 -24.742 1.00 73.25 94 GLY A CA 1
ATOM 700 C C . GLY A 1 94 ? 16.441 7.779 -24.191 1.00 73.25 94 GLY A C 1
ATOM 701 O O . GLY A 1 94 ? 16.219 8.989 -24.252 1.00 73.25 94 GLY A O 1
ATOM 702 N N . ILE A 1 95 ? 15.588 6.908 -23.656 1.00 74.88 95 ILE A N 1
ATOM 703 C CA . ILE A 1 95 ? 14.395 7.261 -22.882 1.00 74.88 95 ILE A CA 1
ATOM 704 C C . ILE A 1 95 ? 14.425 6.426 -21.605 1.00 74.88 95 ILE A C 1
ATOM 706 O O . ILE A 1 95 ? 14.625 5.213 -21.666 1.00 74.88 95 ILE A O 1
ATOM 710 N N . LEU A 1 96 ? 14.221 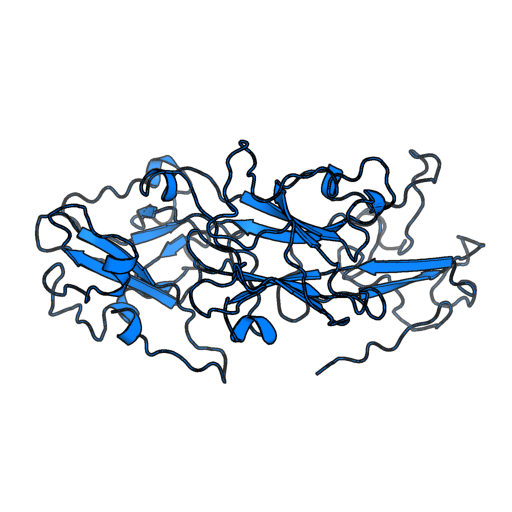7.072 -20.463 1.00 78.06 96 LEU A N 1
ATOM 711 C CA . LEU A 1 96 ? 14.013 6.423 -19.177 1.00 78.06 96 LEU A CA 1
ATOM 712 C C . LEU A 1 96 ? 12.529 6.464 -18.828 1.00 78.06 96 LEU A C 1
ATOM 714 O O . LEU A 1 96 ? 11.897 7.519 -18.879 1.00 78.06 96 LEU A O 1
ATOM 718 N N . TYR A 1 97 ? 11.990 5.311 -18.451 1.00 81.31 97 TYR A N 1
ATOM 719 C CA . TYR A 1 97 ? 10.605 5.162 -18.028 1.00 81.31 97 TYR A CA 1
ATOM 720 C C . TYR A 1 97 ? 10.537 5.007 -16.511 1.00 81.31 97 TYR A C 1
ATOM 722 O O . TYR A 1 97 ? 11.108 4.075 -15.947 1.00 81.31 97 TYR A O 1
ATOM 730 N N . PHE A 1 98 ? 9.812 5.912 -15.862 1.00 82.69 98 PHE A N 1
ATOM 731 C CA . PHE A 1 98 ? 9.561 5.911 -14.427 1.00 82.69 98 PHE A CA 1
ATOM 732 C C . PHE A 1 98 ? 8.106 5.547 -14.183 1.00 82.69 98 PHE A C 1
ATOM 734 O O . PHE A 1 98 ? 7.206 6.350 -14.418 1.00 82.69 98 PHE A O 1
ATOM 741 N N . PHE A 1 99 ? 7.880 4.326 -13.723 1.00 89.19 99 PHE A N 1
ATOM 742 C CA . PHE A 1 99 ? 6.556 3.848 -13.353 1.00 89.19 99 PHE A CA 1
ATOM 743 C C . PHE A 1 99 ? 6.211 4.290 -11.931 1.00 89.19 99 PHE A C 1
ATOM 745 O O . PHE A 1 99 ? 7.095 4.564 -11.121 1.00 89.19 99 PHE A O 1
ATOM 752 N N . ALA A 1 100 ? 4.917 4.343 -11.638 1.00 88.81 100 ALA A N 1
ATOM 753 C CA . ALA A 1 100 ? 4.401 4.693 -10.323 1.00 88.81 100 ALA A CA 1
ATOM 754 C C . ALA A 1 100 ? 3.324 3.685 -9.923 1.00 88.81 100 ALA A C 1
ATOM 756 O O . ALA A 1 100 ? 2.482 3.332 -10.745 1.00 88.81 100 ALA A O 1
ATOM 757 N N . THR A 1 101 ? 3.323 3.224 -8.673 1.00 92.56 101 THR A N 1
ATOM 758 C CA . THR A 1 101 ? 2.276 2.325 -8.165 1.00 92.56 101 THR A CA 1
ATOM 759 C C . THR A 1 101 ? 1.431 3.012 -7.110 1.00 92.56 101 THR A C 1
ATOM 761 O O . THR A 1 101 ? 1.962 3.487 -6.115 1.00 92.56 101 THR A O 1
ATOM 764 N N . LYS A 1 102 ? 0.113 2.997 -7.295 1.00 92.50 102 LYS A N 1
ATOM 765 C CA . LYS A 1 102 ? -0.868 3.475 -6.323 1.00 92.50 102 LYS A CA 1
ATOM 766 C C . LYS A 1 102 ? -1.583 2.302 -5.668 1.00 92.50 102 LYS A C 1
ATOM 768 O O . LYS A 1 102 ? -1.980 1.352 -6.351 1.00 92.50 102 LYS A O 1
ATOM 773 N N . VAL A 1 103 ? -1.776 2.403 -4.357 1.00 93.00 103 VAL A N 1
ATOM 774 C CA . VAL A 1 103 ? -2.695 1.546 -3.606 1.00 93.00 103 VAL A CA 1
ATOM 775 C C . VAL A 1 103 ? -4.049 2.239 -3.599 1.00 93.00 103 VAL A C 1
ATOM 777 O O . VAL A 1 103 ? -4.176 3.343 -3.083 1.00 93.00 103 VAL A O 1
ATOM 780 N N . CYS A 1 104 ? -5.055 1.612 -4.192 1.00 91.81 104 CYS A N 1
ATOM 781 C CA . CYS A 1 104 ? -6.391 2.184 -4.337 1.00 91.81 104 CYS A CA 1
ATOM 782 C C . CYS A 1 104 ? -7.394 1.394 -3.484 1.00 91.81 104 CYS A C 1
ATOM 784 O O . CYS A 1 104 ? -7.147 0.210 -3.222 1.00 91.81 104 CYS A O 1
ATOM 786 N N . PRO A 1 105 ? -8.551 1.982 -3.113 1.00 89.00 105 PRO A N 1
ATOM 787 C CA . PRO A 1 105 ? -9.693 1.209 -2.630 1.00 89.00 105 PRO A CA 1
ATOM 788 C C . PRO A 1 105 ? -9.990 0.041 -3.570 1.00 89.00 105 PRO A C 1
ATOM 790 O O . PRO A 1 105 ? -9.760 0.143 -4.778 1.00 89.00 105 PRO A O 1
ATOM 793 N N . ASN A 1 106 ? -10.497 -1.067 -3.038 1.00 85.69 106 ASN A N 1
ATOM 794 C CA . ASN A 1 106 ? -10.979 -2.155 -3.878 1.00 85.69 106 ASN A CA 1
ATOM 795 C C . ASN A 1 106 ? -12.308 -1.772 -4.565 1.00 85.69 106 ASN A C 1
ATOM 797 O O . ASN A 1 106 ? -12.898 -0.717 -4.329 1.00 85.69 106 ASN A O 1
ATOM 801 N N . GLY A 1 107 ? -12.796 -2.627 -5.461 1.00 82.19 107 GLY A N 1
ATOM 802 C CA . GLY A 1 107 ? -14.102 -2.406 -6.081 1.00 82.19 107 GLY A CA 1
ATOM 803 C C . GLY A 1 107 ? -14.096 -1.300 -7.149 1.00 82.19 107 GLY A C 1
ATOM 804 O O . GLY A 1 107 ? -13.081 -1.052 -7.795 1.00 82.19 107 GLY A O 1
ATOM 805 N N . PHE A 1 108 ? -15.241 -0.661 -7.409 1.00 79.50 108 PHE A N 1
ATOM 806 C CA . PHE A 1 108 ? -15.377 0.259 -8.550 1.00 79.50 108 PHE A CA 1
ATOM 807 C C . PHE A 1 108 ? -14.499 1.508 -8.408 1.00 79.50 108 PHE A C 1
ATOM 809 O O . PHE A 1 108 ? -13.972 2.011 -9.405 1.00 79.50 108 PHE A O 1
ATOM 816 N N . GLU A 1 109 ? -14.288 1.956 -7.169 1.00 81.50 109 GLU A N 1
ATOM 817 C CA . GLU A 1 109 ? -13.464 3.115 -6.827 1.00 81.50 109 GLU A CA 1
ATOM 818 C C . GLU A 1 109 ? -12.003 2.951 -7.260 1.00 81.50 109 GLU A C 1
ATOM 820 O O . GLU A 1 109 ? -11.367 3.935 -7.645 1.00 81.50 109 GLU A O 1
ATOM 825 N N . ALA A 1 110 ? -11.499 1.713 -7.328 1.00 84.12 110 ALA A N 1
ATOM 826 C CA . ALA A 1 110 ? -10.157 1.403 -7.822 1.00 84.12 110 ALA A CA 1
ATOM 827 C C . ALA A 1 110 ? -9.894 1.926 -9.242 1.00 84.12 110 ALA A C 1
ATOM 829 O O . ALA A 1 110 ? -8.766 2.269 -9.591 1.00 84.12 110 ALA A O 1
ATOM 830 N N . THR A 1 111 ? -10.936 1.972 -10.081 1.00 83.38 111 THR A N 1
ATOM 831 C CA . THR A 1 111 ? -10.815 2.379 -11.490 1.00 83.38 111 THR A CA 1
ATOM 832 C C . THR A 1 111 ? -10.447 3.853 -11.603 1.00 83.38 111 THR A C 1
ATOM 834 O O . THR A 1 111 ? -9.639 4.239 -12.449 1.00 83.38 111 THR A O 1
ATOM 837 N N . VAL A 1 112 ? -11.040 4.681 -10.741 1.00 84.12 112 VAL A N 1
ATOM 838 C CA . VAL A 1 112 ? -10.734 6.111 -10.672 1.00 84.12 112 VAL A CA 1
ATOM 839 C C . VAL A 1 112 ? -9.473 6.325 -9.841 1.00 84.12 112 VAL A C 1
ATOM 841 O O . VAL A 1 112 ? -8.629 7.124 -10.239 1.00 84.12 112 VAL A O 1
ATOM 844 N N . CYS A 1 113 ? -9.320 5.572 -8.745 1.00 86.62 113 CYS A N 1
ATOM 845 C CA . CYS A 1 113 ? -8.246 5.716 -7.763 1.00 86.62 113 CYS A CA 1
ATOM 846 C C . CYS A 1 113 ? -8.063 7.185 -7.345 1.00 86.62 113 CYS A C 1
ATOM 848 O O . CYS A 1 113 ? -6.968 7.738 -7.409 1.00 86.62 113 CYS A O 1
ATOM 850 N N . ALA A 1 114 ? -9.179 7.846 -7.011 1.00 82.75 114 ALA A N 1
ATOM 851 C CA . ALA A 1 114 ? -9.175 9.246 -6.583 1.00 82.75 114 ALA A CA 1
ATOM 852 C C . ALA A 1 114 ? -8.522 9.422 -5.204 1.00 82.75 114 ALA A C 1
ATOM 854 O O . ALA A 1 114 ? -7.932 10.464 -4.937 1.00 82.75 114 ALA A O 1
ATOM 855 N N . LEU A 1 115 ? -8.643 8.396 -4.358 1.00 81.19 115 LEU A N 1
ATOM 856 C CA . LEU A 1 115 ? -7.910 8.251 -3.110 1.00 81.19 115 LEU A CA 1
ATOM 857 C C . LEU A 1 115 ? -6.815 7.213 -3.337 1.00 81.19 115 LEU A C 1
ATOM 859 O O . LEU A 1 115 ? -7.119 6.063 -3.665 1.00 81.19 115 LEU A O 1
ATOM 863 N N . ASP A 1 116 ? -5.565 7.626 -3.190 1.00 85.25 116 ASP A N 1
ATOM 864 C CA . ASP A 1 116 ? -4.414 6.742 -3.138 1.00 85.25 116 ASP A CA 1
ATOM 865 C C . ASP A 1 116 ? -3.893 6.630 -1.703 1.00 85.25 116 ASP A C 1
ATOM 867 O O . ASP A 1 116 ? -3.962 7.563 -0.904 1.00 85.25 116 ASP A O 1
ATOM 871 N N . PHE A 1 117 ? -3.394 5.446 -1.372 1.00 88.50 117 PHE A N 1
ATOM 872 C CA . PHE A 1 117 ? -2.852 5.116 -0.064 1.00 88.50 117 PHE A CA 1
ATOM 873 C C . PHE A 1 117 ? -1.384 4.725 -0.192 1.00 88.50 117 PHE A C 1
ATOM 875 O O . PHE A 1 117 ? -0.925 4.252 -1.234 1.00 88.50 117 PHE A O 1
ATOM 882 N N . THR A 1 118 ? -0.644 4.882 0.899 1.00 88.75 118 THR A N 1
ATOM 883 C CA . THR A 1 118 ? 0.758 4.447 0.995 1.00 88.75 118 THR A CA 1
ATOM 884 C C . THR A 1 118 ? 0.871 2.946 1.256 1.00 88.75 118 THR A C 1
ATOM 886 O O . THR A 1 118 ? 1.947 2.364 1.131 1.00 88.75 118 THR A O 1
ATOM 889 N N . GLY A 1 119 ? -0.239 2.295 1.606 1.00 91.44 119 GLY A N 1
ATOM 890 C CA . GLY A 1 119 ? -0.272 0.909 2.033 1.00 91.44 119 GLY A CA 1
ATOM 891 C C . GLY A 1 119 ? -1.656 0.434 2.449 1.00 91.44 119 GLY A C 1
ATOM 892 O O . GLY A 1 119 ? -2.647 1.138 2.252 1.00 91.44 119 GLY A O 1
ATOM 893 N N . ALA A 1 120 ? -1.711 -0.749 3.052 1.00 91.69 120 ALA A N 1
ATOM 894 C CA . ALA A 1 120 ? -2.928 -1.331 3.602 1.00 91.69 120 ALA A CA 1
ATOM 895 C C . ALA A 1 120 ? -2.660 -2.033 4.939 1.00 91.69 120 ALA A C 1
ATOM 897 O O . ALA A 1 120 ? -1.632 -2.687 5.134 1.00 91.69 120 ALA A O 1
ATOM 898 N N . ALA A 1 121 ? -3.610 -1.893 5.854 1.00 88.88 121 ALA A N 1
ATOM 899 C CA . ALA A 1 121 ? -3.673 -2.652 7.088 1.00 88.88 121 ALA A CA 1
ATOM 900 C C . ALA A 1 121 ? -4.161 -4.092 6.817 1.00 88.88 121 ALA A C 1
ATOM 902 O O . ALA A 1 121 ? -4.720 -4.362 5.744 1.00 88.88 121 ALA A O 1
ATOM 903 N N . PRO A 1 122 ? -3.953 -5.039 7.754 1.00 83.25 122 PRO A N 1
ATOM 904 C CA . PRO A 1 122 ? -4.473 -6.395 7.631 1.00 83.25 122 PRO A CA 1
ATOM 905 C C . PRO A 1 122 ? -5.961 -6.401 7.309 1.00 83.25 122 PRO A C 1
ATOM 907 O O . PRO A 1 122 ? -6.701 -5.524 7.749 1.00 83.25 122 PRO A O 1
ATOM 910 N N . GLN A 1 123 ? -6.400 -7.414 6.564 1.00 80.88 123 GLN A N 1
ATOM 911 C CA . GLN A 1 123 ? -7.808 -7.658 6.246 1.00 80.88 123 GLN A CA 1
ATOM 912 C C . GLN A 1 123 ? -8.523 -6.553 5.439 1.00 80.88 123 GLN A C 1
ATOM 914 O O . GLN A 1 123 ? -9.637 -6.784 4.969 1.00 80.88 123 GLN A O 1
ATOM 919 N N . HIS A 1 124 ? -7.890 -5.412 5.167 1.00 86.44 124 HIS A N 1
ATOM 920 C CA . HIS A 1 124 ? -8.401 -4.428 4.222 1.00 86.44 124 HIS A CA 1
ATOM 921 C C . HIS A 1 124 ? -8.045 -4.831 2.796 1.00 86.44 124 HIS A C 1
ATOM 923 O O . HIS A 1 124 ? -6.882 -5.089 2.474 1.00 86.44 124 HIS A O 1
ATOM 929 N N . ARG A 1 125 ? -9.063 -4.887 1.932 1.00 90.06 125 ARG A N 1
ATOM 930 C CA . ARG A 1 125 ? -8.856 -5.156 0.513 1.00 90.06 125 ARG A CA 1
ATOM 931 C C . ARG A 1 125 ? -8.427 -3.900 -0.221 1.00 90.06 125 ARG A C 1
ATOM 933 O O . ARG A 1 125 ? -9.035 -2.846 -0.064 1.00 90.06 125 ARG A O 1
ATOM 940 N N . PHE A 1 126 ? -7.426 -4.041 -1.075 1.00 93.12 126 PHE A N 1
ATOM 941 C CA . PHE A 1 126 ? -6.896 -2.956 -1.884 1.00 93.12 126 PHE A CA 1
ATOM 942 C C . PHE A 1 126 ? -6.632 -3.406 -3.317 1.00 93.12 126 PHE A C 1
ATOM 944 O O . PHE A 1 126 ? -6.357 -4.572 -3.603 1.00 93.12 126 PHE A O 1
ATOM 951 N N . ALA A 1 127 ? -6.692 -2.456 -4.238 1.00 94.19 127 ALA A N 1
ATOM 952 C CA . ALA A 1 127 ? -6.269 -2.649 -5.612 1.00 94.19 127 ALA A CA 1
ATOM 953 C C . ALA A 1 127 ? -4.873 -2.065 -5.823 1.00 94.19 127 ALA A C 1
ATOM 955 O O . ALA A 1 127 ? -4.514 -1.051 -5.223 1.00 94.19 127 ALA A O 1
ATOM 956 N N . LEU A 1 128 ? -4.110 -2.673 -6.730 1.00 95.31 128 LEU A N 1
ATOM 957 C CA . LEU A 1 128 ? -2.862 -2.088 -7.212 1.00 95.31 128 LEU A CA 1
ATOM 958 C C . LEU A 1 128 ? -3.063 -1.502 -8.593 1.00 95.31 128 LEU A C 1
ATOM 960 O O . LEU A 1 128 ? -3.491 -2.201 -9.513 1.00 95.31 128 LEU A O 1
ATOM 964 N N . ARG A 1 129 ? -2.710 -0.228 -8.737 1.00 93.94 129 ARG A N 1
ATOM 965 C CA . ARG A 1 129 ? -2.687 0.470 -10.015 1.00 93.94 129 ARG A CA 1
ATOM 966 C C . ARG A 1 129 ? -1.262 0.886 -10.339 1.00 93.94 129 ARG A C 1
ATOM 968 O O . ARG A 1 129 ? -0.701 1.736 -9.659 1.00 93.94 129 ARG A O 1
ATOM 975 N N . VAL A 1 130 ? -0.695 0.312 -11.393 1.00 93.94 130 VAL A N 1
ATOM 976 C CA . VAL A 1 130 ? 0.594 0.744 -11.942 1.00 93.94 130 VAL A CA 1
ATOM 977 C C . VAL A 1 130 ? 0.309 1.772 -13.029 1.00 93.94 130 VAL A C 1
ATOM 979 O O . VAL A 1 130 ? -0.236 1.430 -14.076 1.00 93.94 130 VAL A O 1
ATOM 982 N N . GLU A 1 131 ? 0.630 3.032 -12.766 1.00 91.44 131 GLU A N 1
ATOM 983 C CA . GLU A 1 131 ? 0.591 4.104 -13.756 1.00 91.44 131 GLU A CA 1
ATOM 984 C C . GLU A 1 131 ? 1.744 3.903 -14.743 1.00 91.44 131 GLU A C 1
ATOM 986 O O . GLU A 1 131 ? 2.897 3.670 -14.358 1.00 91.44 131 GLU A O 1
ATOM 991 N N . CYS A 1 132 ? 1.420 4.002 -16.024 1.00 87.31 132 CYS A N 1
ATOM 992 C CA . CYS A 1 132 ? 2.359 3.801 -17.109 1.00 87.31 132 CYS A CA 1
ATOM 993 C C . CYS A 1 132 ? 2.799 5.156 -17.668 1.00 87.31 132 CYS A C 1
ATOM 995 O O . CYS A 1 132 ? 1.948 6.005 -17.950 1.00 87.31 132 CYS A O 1
ATOM 997 N N . PRO A 1 133 ? 4.104 5.373 -17.899 1.00 83.88 133 PRO A N 1
ATOM 998 C CA . PRO A 1 133 ? 4.544 6.485 -18.727 1.00 83.88 133 PRO A CA 1
ATOM 999 C C . PRO A 1 133 ? 3.922 6.403 -20.122 1.00 83.88 133 PRO A C 1
ATOM 1001 O O . PRO A 1 133 ? 3.565 5.319 -20.599 1.00 83.88 133 PRO A O 1
ATOM 1004 N N . SER A 1 134 ? 3.842 7.540 -20.814 1.00 74.12 134 SER A N 1
ATOM 1005 C CA . SER A 1 134 ? 3.395 7.561 -22.205 1.00 74.12 134 SER A CA 1
ATOM 1006 C C . SER A 1 134 ? 4.189 6.552 -23.039 1.00 74.12 134 SER A C 1
ATOM 1008 O O . SER A 1 134 ? 5.412 6.465 -22.945 1.00 74.12 134 SER A O 1
ATOM 1010 N N . THR A 1 135 ? 3.479 5.764 -23.849 1.00 72.12 135 THR A N 1
ATOM 1011 C CA . THR A 1 135 ? 4.029 4.725 -24.746 1.00 72.12 135 THR A CA 1
ATOM 1012 C C . THR A 1 135 ? 4.791 3.565 -24.093 1.00 72.12 135 THR A C 1
ATOM 1014 O O . THR A 1 135 ? 5.242 2.682 -24.815 1.00 72.12 135 THR A O 1
ATOM 1017 N N . ALA A 1 136 ? 4.905 3.517 -22.762 1.00 80.88 136 ALA A N 1
ATOM 1018 C CA . ALA A 1 136 ? 5.682 2.479 -22.091 1.00 80.88 136 ALA A CA 1
ATOM 1019 C C . ALA A 1 136 ? 4.928 1.149 -21.982 1.00 80.88 136 ALA A C 1
ATOM 1021 O O . ALA A 1 136 ? 5.527 0.108 -22.207 1.00 80.88 136 ALA A O 1
ATOM 1022 N N . CYS A 1 137 ? 3.631 1.187 -21.653 1.00 84.31 137 CYS A N 1
ATOM 1023 C CA . CYS A 1 137 ? 2.837 -0.026 -21.471 1.00 84.31 137 CYS A CA 1
ATOM 1024 C C . CYS A 1 137 ? 2.252 -0.558 -22.782 1.00 84.31 137 CYS A C 1
ATOM 1026 O O . CYS A 1 137 ? 1.584 0.160 -23.540 1.00 84.31 137 CYS A O 1
ATOM 1028 N N . ALA A 1 138 ? 2.414 -1.859 -23.003 1.00 85.00 138 ALA A N 1
ATOM 1029 C CA . ALA A 1 138 ? 1.811 -2.563 -24.124 1.00 85.00 138 ALA A CA 1
ATOM 1030 C C . ALA A 1 138 ? 0.273 -2.606 -24.022 1.00 85.00 138 ALA A C 1
ATOM 1032 O O . ALA A 1 138 ? -0.295 -2.816 -22.944 1.00 85.00 138 ALA A O 1
ATOM 1033 N N . TYR A 1 139 ? -0.422 -2.483 -25.159 1.00 85.38 139 TYR A N 1
ATOM 1034 C CA . TYR A 1 139 ? -1.853 -2.804 -25.272 1.00 85.38 139 TYR A CA 1
ATOM 1035 C C . TYR A 1 139 ? -2.032 -4.330 -25.312 1.00 85.38 139 TYR A C 1
ATOM 1037 O O . TYR A 1 139 ? -2.306 -4.923 -26.351 1.00 85.38 139 TYR A O 1
ATOM 1045 N N . ALA A 1 140 ? -1.765 -4.984 -24.186 1.00 83.25 140 ALA A N 1
ATOM 1046 C CA . ALA A 1 140 ? -1.783 -6.434 -24.060 1.00 83.25 140 ALA A CA 1
ATOM 1047 C C . ALA A 1 140 ? -2.185 -6.858 -22.644 1.00 83.25 140 ALA A C 1
ATOM 1049 O O . ALA A 1 140 ? -1.976 -6.131 -21.669 1.00 83.25 140 ALA A O 1
ATOM 1050 N N . ASP A 1 141 ? -2.737 -8.061 -22.547 1.00 85.06 141 ASP A N 1
ATOM 1051 C CA . ASP A 1 141 ? -3.168 -8.756 -21.333 1.00 85.06 141 ASP A CA 1
ATOM 1052 C C . ASP A 1 141 ? -2.070 -9.693 -20.794 1.00 85.06 141 ASP A C 1
ATOM 1054 O O . ASP A 1 141 ? -2.322 -10.721 -20.170 1.00 85.06 141 ASP A O 1
ATOM 1058 N N . THR A 1 142 ? -0.813 -9.314 -21.021 1.00 89.50 142 THR A N 1
ATOM 1059 C CA . THR A 1 142 ? 0.372 -10.103 -20.661 1.00 89.50 142 THR A CA 1
ATOM 1060 C C . THR A 1 142 ? 1.130 -9.543 -19.466 1.00 89.50 142 THR A C 1
ATOM 1062 O O . THR A 1 142 ? 2.133 -10.124 -19.053 1.00 89.50 142 THR A O 1
ATOM 1065 N N . SER A 1 143 ? 0.706 -8.393 -18.940 1.00 93.56 143 SER A N 1
ATOM 1066 C CA . SER A 1 143 ? 1.415 -7.730 -17.854 1.00 93.56 143 SER A CA 1
ATOM 1067 C C . SER A 1 143 ? 1.191 -8.436 -16.519 1.00 93.56 143 SER A C 1
ATOM 1069 O O . SER A 1 143 ? 0.121 -8.991 -16.273 1.00 93.56 143 SER A O 1
ATOM 1071 N N . ARG A 1 144 ? 2.198 -8.432 -15.644 1.00 94.75 144 ARG A N 1
ATOM 1072 C CA . ARG A 1 144 ? 2.173 -9.124 -14.347 1.00 94.75 144 ARG A CA 1
ATOM 1073 C C . ARG A 1 144 ? 2.666 -8.208 -13.237 1.00 94.75 144 ARG A C 1
ATOM 1075 O O . ARG A 1 144 ? 3.457 -7.301 -13.483 1.00 94.75 144 ARG A O 1
ATOM 1082 N N . VAL A 1 145 ? 2.216 -8.472 -12.014 1.00 95.81 145 VAL A N 1
ATOM 1083 C CA . VAL A 1 145 ? 2.664 -7.766 -10.810 1.00 95.81 145 VAL A CA 1
ATOM 1084 C C . VAL A 1 145 ? 3.060 -8.773 -9.744 1.00 95.81 145 VAL A C 1
ATOM 1086 O O . VAL A 1 145 ? 2.481 -9.848 -9.667 1.00 95.81 145 VAL A O 1
ATOM 1089 N N . LYS A 1 146 ? 4.023 -8.423 -8.901 1.00 96.00 146 LYS A N 1
ATOM 1090 C CA . LYS A 1 146 ? 4.309 -9.118 -7.651 1.00 96.00 146 LYS A CA 1
ATOM 1091 C C . LYS A 1 146 ? 4.485 -8.078 -6.557 1.00 96.00 146 LYS A C 1
ATOM 1093 O O . LYS A 1 146 ? 5.289 -7.163 -6.697 1.00 96.00 146 LYS A O 1
ATOM 1098 N N . VAL A 1 147 ? 3.771 -8.256 -5.457 1.00 96.19 147 VAL A N 1
ATOM 1099 C CA . VAL A 1 147 ? 4.115 -7.627 -4.175 1.00 96.19 147 VAL A CA 1
ATOM 1100 C C . VAL A 1 147 ? 5.141 -8.522 -3.500 1.00 96.19 147 VAL A C 1
ATOM 1102 O O . VAL A 1 147 ? 4.846 -9.701 -3.306 1.00 96.19 147 VAL A O 1
ATOM 1105 N N . VAL A 1 148 ? 6.335 -8.015 -3.221 1.00 95.81 148 VAL A N 1
ATOM 1106 C CA . VAL A 1 148 ? 7.475 -8.812 -2.744 1.00 95.81 148 VAL A CA 1
ATOM 1107 C C . VAL A 1 148 ? 8.158 -8.131 -1.567 1.00 95.81 148 VAL A C 1
ATOM 1109 O O . VAL A 1 148 ? 8.059 -6.914 -1.417 1.00 95.81 148 VAL A O 1
ATOM 1112 N N . GLN A 1 149 ? 8.872 -8.903 -0.749 1.00 93.44 149 GLN A N 1
ATOM 1113 C CA . GLN A 1 149 ? 9.729 -8.355 0.300 1.00 93.44 149 GLN A CA 1
ATOM 1114 C C . GLN A 1 149 ? 10.658 -7.271 -0.266 1.00 93.44 149 GLN A C 1
ATOM 1116 O O . GLN A 1 149 ? 11.277 -7.455 -1.323 1.00 93.44 149 GLN A O 1
ATOM 1121 N N . GLN A 1 150 ? 10.794 -6.160 0.461 1.00 91.94 150 GLN A N 1
ATOM 1122 C CA . GLN A 1 150 ? 11.750 -5.123 0.102 1.00 91.94 150 GLN A CA 1
ATOM 1123 C C . GLN A 1 150 ? 13.190 -5.648 0.160 1.00 91.94 150 GLN A C 1
ATOM 1125 O O . GLN A 1 150 ? 13.649 -6.144 1.189 1.00 91.94 150 GLN A O 1
ATOM 1130 N N . MET A 1 151 ? 13.933 -5.486 -0.936 1.00 91.19 151 MET A N 1
ATOM 1131 C CA . MET A 1 151 ? 15.343 -5.876 -1.019 1.00 91.19 151 MET A CA 1
ATOM 1132 C C . MET A 1 151 ? 16.160 -4.853 -1.804 1.00 91.19 151 MET A C 1
ATOM 1134 O O . MET A 1 151 ? 15.673 -4.245 -2.755 1.00 91.19 151 MET A O 1
ATOM 1138 N N . ALA A 1 152 ? 17.445 -4.712 -1.464 1.00 90.25 152 ALA A N 1
ATOM 1139 C CA . ALA A 1 152 ? 18.354 -3.811 -2.177 1.00 90.25 152 ALA A CA 1
ATOM 1140 C C . ALA A 1 152 ? 18.419 -4.121 -3.686 1.00 90.25 152 ALA A C 1
ATOM 1142 O O . ALA A 1 152 ? 18.377 -3.205 -4.505 1.00 90.25 152 ALA A O 1
ATOM 1143 N N . ASN A 1 153 ? 18.420 -5.406 -4.053 1.00 91.38 153 ASN A N 1
ATOM 1144 C CA . ASN A 1 153 ? 18.474 -5.851 -5.448 1.00 91.38 153 ASN A CA 1
ATOM 1145 C C . ASN A 1 153 ? 17.215 -5.495 -6.257 1.00 91.38 153 ASN A C 1
ATOM 1147 O O . ASN A 1 153 ? 17.282 -5.424 -7.481 1.00 91.38 153 ASN A O 1
ATOM 1151 N N . ASN A 1 154 ? 16.071 -5.242 -5.612 1.00 93.06 154 ASN A N 1
ATOM 1152 C CA . ASN A 1 154 ? 14.858 -4.800 -6.308 1.00 93.06 154 ASN A CA 1
ATOM 1153 C C . ASN A 1 154 ? 14.949 -3.329 -6.749 1.00 93.06 154 ASN A C 1
ATOM 1155 O O . ASN A 1 154 ? 14.179 -2.900 -7.600 1.00 93.06 154 ASN A O 1
ATOM 1159 N N . ASN A 1 155 ? 15.884 -2.552 -6.188 1.00 87.06 155 ASN A N 1
ATOM 1160 C CA . ASN A 1 155 ? 16.114 -1.153 -6.563 1.00 87.06 155 ASN A CA 1
ATOM 1161 C C . ASN A 1 155 ? 17.039 -0.998 -7.778 1.00 87.06 155 ASN A C 1
ATOM 1163 O O . ASN A 1 155 ? 17.367 0.126 -8.153 1.00 87.06 155 ASN A O 1
ATOM 1167 N N . LEU A 1 156 ? 17.500 -2.104 -8.365 1.00 84.81 156 LEU A N 1
ATOM 1168 C CA . LEU A 1 156 ? 18.358 -2.073 -9.540 1.00 84.81 156 LEU A CA 1
ATOM 1169 C C . LEU A 1 156 ? 17.523 -1.923 -10.824 1.00 84.81 156 LEU A C 1
ATOM 1171 O O . LEU A 1 156 ? 16.405 -2.443 -10.887 1.00 84.81 156 LEU A O 1
ATOM 1175 N N . PRO A 1 157 ? 18.048 -1.239 -11.858 1.00 82.38 157 PRO A N 1
ATOM 1176 C CA . PRO A 1 157 ? 17.386 -1.150 -13.155 1.00 82.38 157 PRO A CA 1
ATOM 1177 C C . PRO A 1 157 ? 17.139 -2.524 -13.783 1.00 82.38 157 PRO A C 1
ATOM 1179 O O . PRO A 1 157 ? 17.907 -3.458 -13.567 1.00 82.38 157 PRO A O 1
ATOM 1182 N N . SER A 1 158 ? 16.116 -2.622 -14.634 1.00 83.56 158 SER A N 1
ATOM 1183 C CA . SER A 1 158 ? 15.688 -3.883 -15.261 1.00 83.56 158 SER A CA 1
ATOM 1184 C C . SER A 1 158 ? 16.778 -4.587 -16.081 1.00 83.56 158 SER A C 1
ATOM 1186 O O . SER A 1 158 ? 16.772 -5.807 -16.221 1.00 83.56 158 SER A O 1
ATOM 1188 N N . TRP A 1 159 ? 17.723 -3.821 -16.630 1.00 80.94 159 TRP A N 1
ATOM 1189 C CA . TRP A 1 159 ? 18.835 -4.325 -17.436 1.00 80.94 159 TRP A CA 1
ATOM 1190 C C . TRP A 1 159 ? 20.053 -4.761 -16.608 1.00 80.94 159 TRP A C 1
ATOM 1192 O O . TRP A 1 159 ? 21.005 -5.298 -17.174 1.00 80.94 159 TRP A O 1
ATOM 1202 N N . ASP A 1 160 ? 20.067 -4.520 -15.293 1.00 85.19 160 ASP A N 1
ATOM 1203 C CA . ASP A 1 160 ? 21.126 -5.011 -14.412 1.00 85.19 160 ASP A CA 1
ATOM 1204 C C . ASP A 1 160 ? 20.915 -6.512 -14.159 1.00 85.19 160 ASP A C 1
ATOM 1206 O O . ASP A 1 160 ? 19.848 -6.945 -13.726 1.00 85.19 160 ASP A O 1
ATOM 1210 N N . SER A 1 161 ? 21.942 -7.328 -14.402 1.00 86.00 161 SER A N 1
ATOM 1211 C CA . SER A 1 161 ? 21.876 -8.780 -14.181 1.00 86.00 161 SER A CA 1
ATOM 1212 C C . SER A 1 161 ? 21.614 -9.178 -12.724 1.00 86.00 161 SER A C 1
ATOM 1214 O O . SER A 1 161 ? 21.237 -10.318 -12.465 1.00 86.00 161 SER A O 1
ATOM 1216 N N . LEU A 1 162 ? 21.832 -8.262 -11.774 1.00 87.88 162 LEU A N 1
ATOM 1217 C CA . LEU A 1 162 ? 21.574 -8.468 -10.350 1.00 87.88 162 LEU A CA 1
ATOM 1218 C C . LEU A 1 162 ? 20.165 -8.017 -9.924 1.00 87.88 162 LEU A C 1
ATOM 1220 O O . LEU A 1 162 ? 19.839 -8.113 -8.739 1.00 87.88 162 LEU A O 1
ATOM 1224 N N . ALA A 1 163 ? 19.330 -7.522 -10.847 1.00 89.31 163 ALA A N 1
ATOM 1225 C CA . ALA A 1 163 ? 17.979 -7.064 -10.539 1.00 89.31 163 ALA A CA 1
ATOM 1226 C C . ALA A 1 163 ? 17.113 -8.187 -9.941 1.00 89.31 163 ALA A C 1
ATOM 1228 O O . ALA A 1 163 ? 16.936 -9.261 -10.519 1.00 89.31 163 ALA A O 1
ATOM 1229 N N . GLY A 1 164 ? 16.552 -7.926 -8.758 1.00 94.56 164 GLY A N 1
ATOM 1230 C CA . GLY A 1 164 ? 15.885 -8.941 -7.936 1.00 94.56 164 GLY A CA 1
ATOM 1231 C C . GLY A 1 164 ? 14.439 -9.252 -8.327 1.00 94.56 164 GLY A C 1
ATOM 1232 O O . GLY A 1 164 ? 13.949 -10.343 -8.036 1.00 94.56 164 GLY A O 1
ATOM 1233 N N . CYS A 1 165 ? 13.751 -8.339 -9.020 1.00 95.69 165 CYS A N 1
ATOM 1234 C CA . CYS A 1 165 ? 12.298 -8.421 -9.210 1.00 95.69 165 CYS A CA 1
ATOM 1235 C C . CYS A 1 165 ? 11.813 -9.685 -9.942 1.00 95.69 165 CYS A C 1
ATOM 1237 O O . CYS A 1 165 ? 10.735 -10.204 -9.639 1.00 95.69 165 CYS A O 1
ATOM 1239 N N . ALA A 1 166 ? 12.600 -10.214 -10.882 1.00 94.50 166 ALA A N 1
ATOM 1240 C CA . ALA A 1 166 ? 12.247 -11.439 -11.597 1.00 94.50 166 ALA A CA 1
ATOM 1241 C C . ALA A 1 166 ? 12.206 -12.661 -10.667 1.00 94.50 166 ALA A C 1
ATOM 1243 O O . ALA A 1 166 ? 11.253 -13.443 -10.711 1.00 94.50 166 ALA A O 1
ATOM 1244 N N . ALA A 1 167 ? 13.220 -12.797 -9.808 1.00 94.44 167 ALA A N 1
ATOM 1245 C CA . ALA A 1 167 ? 13.388 -13.921 -8.889 1.00 94.44 167 ALA A CA 1
ATOM 1246 C C . ALA A 1 167 ? 12.594 -13.760 -7.583 1.00 94.44 167 ALA A C 1
ATOM 1248 O O . ALA A 1 167 ? 12.369 -14.741 -6.878 1.00 94.44 167 ALA A O 1
ATOM 1249 N N . ALA A 1 168 ? 12.159 -12.540 -7.263 1.00 95.12 168 ALA A N 1
ATOM 1250 C CA . ALA A 1 168 ? 11.413 -12.259 -6.050 1.00 95.12 168 ALA A CA 1
ATOM 1251 C C . ALA A 1 168 ? 10.086 -13.042 -5.995 1.00 95.12 168 ALA A C 1
ATOM 1253 O O . ALA A 1 168 ? 9.381 -13.212 -7.003 1.00 95.12 168 ALA A O 1
ATOM 1254 N N . VAL A 1 169 ? 9.766 -13.526 -4.793 1.00 94.38 169 VAL A N 1
ATOM 1255 C CA . VAL A 1 169 ? 8.593 -14.358 -4.511 1.00 94.38 169 VAL A CA 1
ATOM 1256 C C . VAL A 1 169 ? 7.436 -13.468 -4.075 1.00 94.38 169 VAL A C 1
ATOM 1258 O O . VAL A 1 169 ? 7.593 -12.593 -3.225 1.00 94.38 169 VAL A O 1
ATOM 1261 N N . HIS A 1 170 ? 6.270 -13.680 -4.681 1.00 95.00 170 HIS A N 1
ATOM 1262 C CA . HIS A 1 170 ? 5.085 -12.898 -4.365 1.00 95.00 170 HIS A CA 1
ATOM 1263 C C . HIS A 1 170 ? 4.526 -13.234 -2.983 1.00 95.00 170 HIS A C 1
ATOM 1265 O O . HIS A 1 170 ? 4.315 -14.400 -2.657 1.00 95.00 170 HIS A O 1
ATOM 1271 N N . GLY A 1 171 ? 4.188 -12.193 -2.226 1.00 91.25 171 GLY A N 1
ATOM 1272 C CA . GLY A 1 171 ? 3.364 -12.309 -1.036 1.00 91.25 171 GLY A CA 1
ATOM 1273 C C . GLY A 1 171 ? 4.092 -12.891 0.160 1.00 91.25 171 GLY A C 1
ATOM 1274 O O . GLY A 1 171 ? 3.422 -13.283 1.104 1.00 91.25 171 GLY A O 1
ATOM 1275 N N . VAL A 1 172 ? 5.423 -12.943 0.122 1.00 90.25 172 VAL A N 1
ATOM 1276 C CA . VAL A 1 172 ? 6.266 -13.397 1.227 1.00 90.25 172 VAL A CA 1
ATOM 1277 C C . VA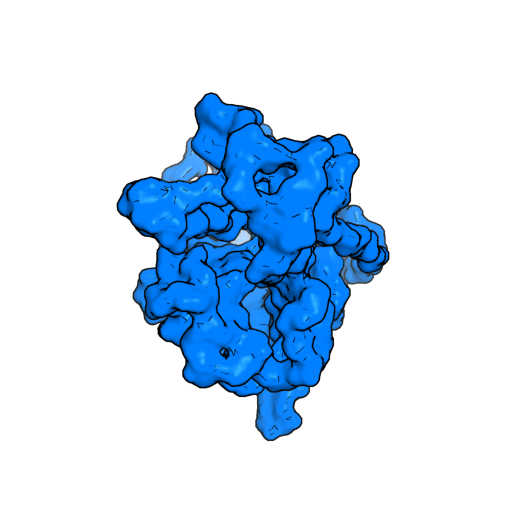L A 1 172 ? 6.882 -12.185 1.918 1.00 90.25 172 VAL A C 1
ATOM 1279 O O . VAL A 1 172 ? 7.389 -11.284 1.246 1.00 90.25 172 VAL A O 1
ATOM 1282 N N . ASN A 1 173 ? 6.808 -12.158 3.246 1.00 87.50 173 ASN A N 1
ATOM 1283 C CA . ASN A 1 173 ? 7.363 -11.093 4.077 1.00 87.50 173 ASN A CA 1
ATOM 1284 C C . ASN A 1 173 ? 8.839 -11.343 4.446 1.00 87.50 173 ASN A C 1
ATOM 1286 O O . ASN A 1 173 ? 9.437 -12.353 4.072 1.00 87.50 173 ASN A O 1
ATOM 1290 N N . SER A 1 174 ? 9.418 -10.440 5.233 1.00 85.50 174 SER A N 1
ATOM 1291 C CA . SER A 1 174 ? 10.831 -10.453 5.618 1.00 85.50 174 SER A CA 1
ATOM 1292 C C . SER A 1 174 ? 11.298 -11.660 6.429 1.00 85.50 174 SER A C 1
ATOM 1294 O O . SER A 1 174 ? 12.493 -11.959 6.443 1.00 85.50 174 SER A O 1
ATOM 1296 N N . VAL A 1 175 ? 10.369 -12.378 7.061 1.00 83.38 175 VAL A N 1
ATOM 1297 C CA . VAL A 1 175 ? 10.638 -13.604 7.826 1.00 83.38 175 VAL A CA 1
ATOM 1298 C C . VAL A 1 175 ? 10.277 -14.879 7.054 1.00 83.38 175 VAL A C 1
ATOM 1300 O O . VAL A 1 175 ? 10.341 -15.973 7.610 1.00 83.38 175 VAL A O 1
ATOM 1303 N N . GLY A 1 176 ? 9.919 -14.767 5.771 1.00 84.06 176 GLY A N 1
ATOM 1304 C CA . GLY A 1 176 ? 9.618 -15.914 4.912 1.00 84.06 176 GLY A CA 1
ATOM 1305 C C . GLY A 1 176 ? 8.183 -16.443 5.017 1.00 84.06 176 GLY A C 1
ATOM 1306 O O . GLY A 1 176 ? 7.908 -17.538 4.531 1.00 84.06 176 GLY A O 1
ATOM 1307 N N . LEU A 1 177 ? 7.261 -15.695 5.631 1.00 84.62 177 LEU A N 1
ATOM 1308 C CA . LEU A 1 177 ? 5.855 -16.081 5.774 1.00 84.62 177 LEU A CA 1
ATOM 1309 C C . LEU A 1 177 ? 5.003 -15.562 4.612 1.00 84.62 177 LEU A C 1
ATOM 1311 O O . LEU A 1 177 ? 5.156 -14.416 4.185 1.00 84.62 177 LEU A O 1
ATOM 1315 N N . GLN A 1 178 ? 4.060 -16.388 4.147 1.00 88.38 178 GLN A N 1
ATOM 1316 C CA . GLN A 1 178 ? 3.079 -15.985 3.138 1.00 88.38 178 GLN A CA 1
ATOM 1317 C C . GLN A 1 178 ? 2.013 -15.072 3.762 1.00 88.38 178 GLN A C 1
ATOM 1319 O O . GLN A 1 178 ? 1.181 -15.521 4.547 1.00 88.38 178 GLN A O 1
ATOM 1324 N N . VAL A 1 179 ? 2.012 -13.803 3.362 1.00 87.44 179 VAL A N 1
ATOM 1325 C CA . VAL A 1 179 ? 1.076 -12.752 3.791 1.00 87.44 179 VAL A CA 1
ATOM 1326 C C . VAL A 1 179 ? 0.082 -12.336 2.702 1.00 87.44 179 VAL A C 1
ATOM 1328 O O . VAL A 1 179 ? -0.898 -11.661 2.994 1.00 87.44 179 VAL A O 1
ATOM 1331 N N . LEU A 1 180 ? 0.293 -12.748 1.448 1.00 89.69 180 LEU A N 1
ATOM 1332 C CA . LEU A 1 180 ? -0.681 -12.600 0.353 1.00 89.69 180 LEU A CA 1
ATOM 1333 C C . LEU A 1 180 ? -0.896 -13.958 -0.333 1.00 89.69 180 LEU A C 1
ATOM 1335 O O . LEU A 1 180 ? -0.384 -14.190 -1.430 1.00 89.69 180 LEU A O 1
ATOM 1339 N N . PRO A 1 181 ? -1.549 -14.927 0.327 1.00 86.56 181 PRO A N 1
ATOM 1340 C CA . PRO A 1 181 ? -1.748 -16.252 -0.248 1.00 86.56 181 PRO A CA 1
ATOM 1341 C C . PRO A 1 181 ? -2.779 -16.213 -1.386 1.00 86.56 181 PRO A C 1
ATOM 1343 O O . PRO A 1 181 ? -3.721 -15.419 -1.365 1.00 86.56 181 PRO A O 1
ATOM 1346 N N . SER A 1 182 ? -2.573 -17.056 -2.400 1.00 83.19 182 SER A N 1
ATOM 1347 C CA . SER A 1 182 ? -3.325 -17.046 -3.665 1.00 83.19 182 SER A CA 1
ATOM 1348 C C . SER A 1 182 ? -4.764 -17.563 -3.568 1.00 83.19 182 SER A C 1
ATOM 1350 O O . SER A 1 182 ? -5.502 -17.472 -4.543 1.00 83.19 182 SER A O 1
ATOM 1352 N N . ASP A 1 183 ? -5.163 -18.125 -2.428 1.00 80.50 183 ASP A N 1
ATOM 1353 C CA . ASP A 1 183 ? -6.540 -18.532 -2.137 1.00 80.50 183 ASP A CA 1
ATOM 1354 C C . ASP A 1 183 ? -7.466 -17.323 -1.921 1.00 80.50 183 ASP A C 1
ATOM 1356 O O . ASP A 1 183 ? -8.609 -17.346 -2.373 1.00 80.50 183 ASP A O 1
ATOM 1360 N N . ASP A 1 184 ? -6.950 -16.251 -1.313 1.00 78.81 184 ASP A N 1
ATOM 1361 C CA . ASP A 1 184 ? -7.704 -15.016 -1.026 1.00 78.81 184 ASP A CA 1
ATOM 1362 C C . ASP A 1 184 ? -7.301 -13.810 -1.872 1.00 78.81 184 ASP A C 1
ATOM 1364 O O . ASP A 1 184 ? -8.003 -12.787 -1.887 1.00 78.81 184 ASP A O 1
ATOM 1368 N N . ASN A 1 185 ? -6.152 -13.914 -2.533 1.00 87.38 185 ASN A N 1
ATOM 1369 C CA . ASN A 1 185 ? -5.559 -12.854 -3.327 1.00 87.38 185 ASN A CA 1
ATOM 1370 C C . ASN A 1 185 ? -5.619 -13.185 -4.815 1.00 87.38 185 ASN A C 1
ATOM 1372 O O . ASN A 1 185 ? -5.752 -14.348 -5.201 1.00 87.38 185 ASN A O 1
ATOM 1376 N N . PRO A 1 186 ? -5.483 -12.175 -5.685 1.00 85.94 186 PRO A N 1
ATOM 1377 C CA . PRO A 1 186 ? -5.405 -12.431 -7.104 1.00 85.94 186 PRO A CA 1
ATOM 1378 C C . PRO A 1 186 ? -4.161 -13.269 -7.412 1.00 85.94 186 PRO A C 1
ATOM 1380 O O . PRO A 1 186 ? -3.057 -12.918 -6.991 1.00 85.94 186 PRO A O 1
ATOM 1383 N N . ASP A 1 187 ? -4.317 -14.369 -8.153 1.00 84.75 187 ASP A N 1
ATOM 1384 C CA . ASP A 1 187 ? -3.158 -15.170 -8.539 1.00 84.75 187 ASP A CA 1
ATOM 1385 C C . ASP A 1 187 ? -2.360 -14.433 -9.620 1.00 84.75 187 ASP A C 1
ATOM 1387 O O . ASP A 1 187 ? -2.720 -14.343 -10.797 1.00 84.75 187 ASP A O 1
ATOM 1391 N N . VAL A 1 188 ? -1.240 -13.888 -9.163 1.00 84.56 188 VAL A N 1
ATOM 1392 C CA . VAL A 1 188 ? -0.311 -13.074 -9.936 1.00 84.56 188 VAL A CA 1
ATOM 1393 C C . VAL A 1 188 ? 0.366 -13.815 -11.090 1.00 84.56 188 VAL A C 1
ATOM 1395 O O . VAL A 1 188 ? 0.966 -13.162 -11.941 1.00 84.56 188 VAL A O 1
ATOM 1398 N N . ALA A 1 189 ? 0.304 -15.149 -11.152 1.00 82.81 189 ALA A N 1
ATOM 1399 C CA . ALA A 1 189 ? 0.865 -15.904 -12.271 1.00 82.81 189 ALA A CA 1
ATOM 1400 C C . ALA A 1 189 ? -0.035 -15.827 -13.514 1.00 82.81 189 ALA A C 1
ATOM 1402 O O . ALA A 1 189 ? 0.456 -15.800 -14.650 1.00 82.81 189 ALA A O 1
ATOM 1403 N N . THR A 1 190 ? -1.350 -15.764 -13.305 1.00 82.56 190 THR A N 1
ATOM 1404 C CA . THR A 1 190 ? -2.359 -15.803 -14.373 1.00 82.56 190 THR A CA 1
ATOM 1405 C C . THR A 1 190 ? -3.050 -14.459 -14.585 1.00 82.56 190 THR A C 1
ATOM 1407 O O . THR A 1 190 ? -3.408 -14.131 -15.719 1.00 82.56 190 THR A O 1
ATOM 1410 N N . MET A 1 191 ? -3.168 -13.638 -13.541 1.00 87.06 191 MET A N 1
ATOM 1411 C CA . MET A 1 191 ? -3.825 -12.339 -13.604 1.00 87.06 191 MET A CA 1
ATOM 1412 C C . MET A 1 191 ? -2.995 -11.288 -14.345 1.00 87.06 191 MET A C 1
ATOM 1414 O O . MET A 1 191 ? -1.791 -11.136 -14.126 1.00 87.06 191 MET A O 1
ATOM 1418 N N . HIS A 1 192 ? -3.660 -10.503 -15.192 1.00 90.31 192 HIS A N 1
ATOM 1419 C CA . HIS A 1 192 ? -3.075 -9.353 -15.875 1.00 90.31 192 HIS A CA 1
ATOM 1420 C C . HIS A 1 192 ? -3.715 -8.030 -15.468 1.00 90.31 192 HIS A C 1
ATOM 1422 O O . HIS A 1 192 ? -4.874 -7.979 -15.061 1.00 90.31 192 HIS A O 1
ATOM 1428 N N . GLY A 1 193 ? -2.984 -6.937 -15.684 1.00 89.50 193 GLY A N 1
ATOM 1429 C CA . GLY A 1 193 ? -3.466 -5.588 -15.393 1.00 89.50 193 GLY A CA 1
ATOM 1430 C C . GLY A 1 193 ? -4.414 -4.987 -16.443 1.00 89.50 193 GLY A C 1
ATOM 1431 O O . GLY A 1 193 ? -4.782 -3.818 -16.330 1.00 89.50 193 GLY A O 1
ATOM 1432 N N . GLY A 1 194 ? -4.787 -5.759 -17.472 1.00 89.12 194 GLY A N 1
ATOM 1433 C CA . GLY A 1 194 ? -5.715 -5.362 -18.537 1.00 89.12 194 GLY A CA 1
ATOM 1434 C C . GLY A 1 194 ? -5.040 -4.701 -19.744 1.00 89.12 194 GLY A C 1
ATOM 1435 O O . GLY A 1 194 ? -3.821 -4.554 -19.797 1.00 89.12 194 GLY A O 1
ATOM 1436 N N . LEU A 1 195 ? -5.848 -4.297 -20.730 1.00 88.56 195 LEU A N 1
ATOM 1437 C CA . LEU A 1 195 ? -5.371 -3.814 -22.037 1.00 88.56 195 LEU A CA 1
ATOM 1438 C C . LEU A 1 195 ? -4.964 -2.335 -22.059 1.00 88.56 195 LEU A C 1
ATOM 1440 O O . LEU A 1 195 ? -4.387 -1.870 -23.034 1.00 88.56 195 LEU A O 1
ATOM 1444 N N . ARG A 1 196 ? -5.251 -1.571 -21.005 1.00 87.75 196 ARG A N 1
ATOM 1445 C CA . ARG A 1 196 ? -4.958 -0.132 -20.971 1.00 87.75 196 ARG A CA 1
ATOM 1446 C C . ARG A 1 196 ? -3.455 0.149 -21.057 1.00 87.75 196 ARG A C 1
ATOM 1448 O O . ARG A 1 196 ? -2.646 -0.657 -20.607 1.00 87.75 196 ARG A O 1
ATOM 1455 N N . GLN A 1 197 ? -3.096 1.283 -21.652 1.00 86.44 197 GLN A N 1
ATOM 1456 C CA . GLN A 1 197 ? -1.698 1.707 -21.828 1.00 86.44 197 GLN A CA 1
ATOM 1457 C C . GLN A 1 197 ? -1.308 2.871 -20.918 1.00 86.44 197 GLN A C 1
ATOM 1459 O O . GLN A 1 197 ? -0.126 3.128 -20.742 1.00 86.44 197 GLN A O 1
ATOM 1464 N N . ASP A 1 198 ? -2.286 3.581 -20.358 1.00 82.19 198 ASP A N 1
ATOM 1465 C CA . ASP A 1 198 ? -2.074 4.659 -19.392 1.00 82.19 198 ASP A CA 1
ATOM 1466 C C . ASP A 1 198 ? -1.888 4.127 -17.966 1.00 82.19 198 ASP A C 1
ATOM 1468 O O . ASP A 1 198 ? -1.153 4.712 -17.177 1.00 82.19 198 ASP A O 1
ATOM 1472 N N . TYR A 1 199 ? -2.500 2.988 -17.645 1.00 91.25 199 TYR A N 1
ATOM 1473 C CA . TYR A 1 199 ? -2.249 2.257 -16.409 1.00 91.25 199 TYR A CA 1
ATOM 1474 C C . TYR A 1 199 ? -2.587 0.776 -16.560 1.00 91.25 199 TYR A C 1
ATOM 1476 O O . TYR A 1 199 ? -3.310 0.370 -17.471 1.00 91.25 199 TYR A O 1
ATOM 1484 N N . LYS A 1 200 ? -2.123 -0.017 -15.600 1.00 93.19 200 LYS A N 1
ATOM 1485 C CA . LYS A 1 200 ? -2.509 -1.409 -15.377 1.00 93.19 200 LYS A CA 1
ATOM 1486 C C . LYS A 1 200 ? -3.137 -1.555 -13.992 1.00 93.19 200 LYS A C 1
ATOM 1488 O O . LYS A 1 200 ? -2.664 -0.930 -13.046 1.00 93.19 200 LYS A O 1
ATOM 1493 N N . LEU A 1 201 ? -4.204 -2.346 -13.868 1.00 93.06 201 LEU A N 1
ATOM 1494 C CA . LEU A 1 201 ? -4.991 -2.465 -12.635 1.00 93.06 201 LEU A CA 1
ATOM 1495 C C . LEU A 1 201 ? -5.219 -3.927 -12.234 1.00 93.06 201 LEU A C 1
ATOM 1497 O O . LEU A 1 201 ? -5.789 -4.704 -12.998 1.00 93.06 201 LEU A O 1
ATOM 1501 N N . TRP A 1 202 ? -4.862 -4.265 -10.997 1.00 93.75 202 TRP A N 1
ATOM 1502 C CA . TRP A 1 202 ? -5.118 -5.565 -10.373 1.00 93.75 202 TRP A CA 1
ATOM 1503 C C . TRP A 1 202 ? -6.184 -5.396 -9.287 1.00 93.75 202 TRP A C 1
ATOM 1505 O O . TRP A 1 202 ? -5.882 -5.082 -8.136 1.00 93.75 202 TRP A O 1
ATOM 1515 N N . ASN A 1 203 ? -7.446 -5.561 -9.694 1.00 91.69 203 ASN A N 1
ATOM 1516 C CA . ASN A 1 203 ? -8.645 -5.400 -8.860 1.00 91.69 203 ASN A CA 1
ATOM 1517 C C . ASN A 1 203 ? -9.745 -6.419 -9.223 1.00 91.69 203 ASN A C 1
ATOM 1519 O O . ASN A 1 203 ? -10.938 -6.121 -9.290 1.00 91.69 203 ASN A O 1
ATOM 1523 N N . PHE A 1 204 ? -9.328 -7.637 -9.529 1.00 86.69 204 PHE A N 1
ATOM 1524 C CA . PHE A 1 204 ? -10.205 -8.760 -9.851 1.00 86.69 204 PHE A CA 1
ATOM 1525 C C . PHE A 1 204 ? -9.798 -9.953 -8.992 1.00 86.69 204 PHE A C 1
ATOM 1527 O O . PHE A 1 204 ? -8.714 -9.960 -8.409 1.00 86.69 204 PHE A O 1
ATOM 1534 N N . LYS A 1 205 ? -10.653 -10.964 -8.923 1.00 83.62 205 LYS A N 1
ATOM 1535 C CA . LYS A 1 205 ? -10.287 -12.281 -8.403 1.00 83.62 205 LYS A CA 1
ATOM 1536 C C . LYS A 1 205 ? -10.272 -13.291 -9.540 1.00 83.62 205 LYS A C 1
ATOM 1538 O O . LYS A 1 205 ? -10.981 -13.131 -10.539 1.00 83.62 205 LYS A O 1
ATOM 1543 N N . ASN A 1 206 ? -9.473 -14.338 -9.381 1.00 74.50 206 ASN A N 1
ATOM 1544 C CA . ASN A 1 206 ? -9.525 -15.465 -10.298 1.00 74.50 206 ASN A CA 1
ATOM 1545 C C . ASN A 1 206 ? -10.799 -16.281 -10.083 1.00 74.50 206 ASN A C 1
ATOM 1547 O O . ASN A 1 206 ? -11.291 -16.431 -8.966 1.00 74.50 206 ASN A O 1
ATOM 1551 N N . SER A 1 207 ? -11.320 -16.824 -11.175 1.00 75.69 207 SER A N 1
ATOM 1552 C CA . SER A 1 207 ? -12.415 -17.785 -11.172 1.00 75.69 207 SER A CA 1
ATOM 1553 C C . SER A 1 207 ? -12.188 -18.835 -12.255 1.00 75.69 207 SER A C 1
ATOM 1555 O O . SER A 1 207 ? -11.406 -18.625 -13.186 1.00 75.69 207 SER A O 1
ATOM 1557 N N . SER A 1 208 ? -12.926 -19.941 -12.181 1.00 74.38 208 SER A N 1
ATOM 1558 C CA . SER A 1 208 ? -12.917 -20.984 -13.213 1.00 74.38 208 SER A CA 1
ATOM 1559 C C . SER A 1 208 ? -13.330 -20.481 -14.604 1.00 74.38 208 SER A C 1
ATOM 1561 O O . SER A 1 208 ? -13.000 -21.118 -15.600 1.00 74.38 208 SER A O 1
ATOM 1563 N N . THR A 1 209 ? -14.023 -19.342 -14.687 1.00 74.50 209 THR A N 1
ATOM 1564 C CA . THR A 1 209 ? -14.501 -18.730 -15.937 1.00 74.50 209 THR A CA 1
ATOM 1565 C C . THR A 1 209 ? -13.686 -17.507 -16.372 1.00 74.50 209 THR A C 1
ATOM 1567 O O . THR A 1 209 ? -14.091 -16.807 -17.296 1.00 74.50 209 THR A O 1
ATOM 1570 N N . GLY A 1 210 ? -12.553 -17.227 -15.718 1.00 73.50 210 GLY A N 1
ATOM 1571 C CA . GLY A 1 210 ? -11.699 -16.065 -15.991 1.00 73.50 210 GLY A CA 1
ATOM 1572 C C . GLY A 1 210 ? -11.677 -15.045 -14.850 1.00 73.50 210 GLY A C 1
ATOM 1573 O O . GLY A 1 210 ? -11.988 -15.369 -13.703 1.00 73.50 210 GLY A O 1
ATOM 1574 N N . LEU A 1 211 ? -11.288 -13.805 -15.150 1.00 78.94 211 LEU A N 1
ATOM 1575 C CA . LEU A 1 211 ? -11.228 -12.725 -14.160 1.00 78.94 211 LEU A CA 1
ATOM 1576 C C . LEU A 1 211 ? -12.637 -12.212 -13.843 1.00 78.94 211 LEU A C 1
ATOM 1578 O O . LEU A 1 211 ? -13.337 -11.728 -14.731 1.00 78.94 211 LEU A O 1
ATOM 1582 N N . ILE A 1 212 ? -13.039 -12.295 -12.573 1.00 82.31 212 ILE A N 1
ATOM 1583 C CA . ILE A 1 212 ? -14.320 -11.763 -12.092 1.00 82.31 212 ILE A CA 1
ATOM 1584 C C . ILE A 1 212 ? -14.056 -10.546 -11.217 1.00 82.31 212 ILE A C 1
ATOM 1586 O O . ILE A 1 212 ? -13.173 -10.547 -10.358 1.00 82.31 212 ILE A O 1
ATOM 1590 N N . PHE A 1 213 ? -14.854 -9.507 -11.433 1.00 84.88 213 PHE A N 1
ATOM 1591 C CA . PHE A 1 213 ? -14.929 -8.373 -10.531 1.00 84.88 213 PHE A CA 1
ATOM 1592 C C . PHE A 1 213 ? -15.970 -8.639 -9.442 1.00 84.88 213 PHE A C 1
ATOM 1594 O O . PHE A 1 213 ? -17.120 -8.953 -9.745 1.00 84.88 213 PHE A O 1
ATOM 1601 N N . ASP A 1 214 ? -15.572 -8.477 -8.186 1.00 84.69 214 ASP A N 1
ATOM 1602 C CA . ASP A 1 214 ? -16.441 -8.583 -7.026 1.00 84.69 214 ASP A CA 1
ATOM 1603 C C . ASP A 1 214 ? -16.098 -7.455 -6.036 1.00 84.69 214 ASP A C 1
ATOM 1605 O O . ASP A 1 214 ? -14.960 -7.375 -5.571 1.00 84.69 214 ASP A O 1
ATOM 1609 N N . PRO A 1 215 ? -17.042 -6.564 -5.695 1.00 77.94 215 PRO A N 1
ATOM 1610 C CA . PRO A 1 215 ? -16.746 -5.391 -4.878 1.00 77.94 215 PRO A CA 1
ATOM 1611 C C . PRO A 1 215 ? -16.295 -5.729 -3.450 1.00 77.94 215 PRO A C 1
ATOM 1613 O O . PRO A 1 215 ? -15.708 -4.871 -2.799 1.00 77.94 215 PRO A O 1
ATOM 1616 N N . THR A 1 216 ? -16.537 -6.945 -2.951 1.00 77.56 216 THR A N 1
ATOM 1617 C CA . THR A 1 216 ? -16.167 -7.348 -1.584 1.00 77.56 216 THR A CA 1
ATOM 1618 C C . THR A 1 216 ? -14.973 -8.290 -1.541 1.00 77.56 216 THR A C 1
ATOM 1620 O O . THR A 1 216 ? -14.336 -8.406 -0.498 1.00 77.56 216 THR A O 1
ATOM 1623 N N . THR A 1 217 ? -14.645 -8.955 -2.653 1.00 83.69 217 THR A N 1
ATOM 1624 C CA . THR A 1 217 ? -13.582 -9.978 -2.693 1.00 83.69 217 THR A CA 1
ATOM 1625 C C . THR A 1 217 ? -12.545 -9.789 -3.801 1.00 83.69 217 THR A C 1
ATOM 1627 O O . THR A 1 217 ? -11.596 -10.561 -3.883 1.00 83.69 217 THR A O 1
ATOM 1630 N N . SER A 1 218 ? -12.668 -8.764 -4.646 1.00 89.06 218 SER A N 1
ATOM 1631 C CA . SER A 1 218 ? -11.603 -8.365 -5.571 1.00 89.06 218 SER A CA 1
ATOM 1632 C C . SER A 1 218 ? -10.426 -7.703 -4.856 1.00 89.06 218 SER A C 1
ATOM 1634 O O . SER A 1 218 ? -10.602 -7.020 -3.846 1.00 89.06 218 SER A O 1
ATOM 1636 N N . GLY A 1 219 ? -9.244 -7.810 -5.468 1.00 91.44 219 GLY A N 1
ATOM 1637 C CA . GLY A 1 219 ? -8.035 -7.126 -5.014 1.00 91.44 219 GLY A CA 1
ATOM 1638 C C . GLY A 1 219 ? -7.244 -7.931 -3.988 1.00 91.44 219 GLY A C 1
ATOM 1639 O O . GLY A 1 219 ? -7.607 -9.053 -3.635 1.00 91.44 219 GLY A O 1
ATOM 1640 N N . PHE A 1 220 ? -6.138 -7.349 -3.545 1.00 93.38 220 PHE A N 1
ATOM 1641 C CA . PHE A 1 220 ? -5.223 -7.929 -2.574 1.00 93.38 220 PHE A CA 1
ATOM 1642 C C . PHE A 1 220 ? -5.717 -7.692 -1.147 1.00 93.38 220 PHE A C 1
ATOM 1644 O O . PHE A 1 220 ? -6.390 -6.702 -0.878 1.00 93.38 220 PHE A O 1
ATOM 1651 N N . GLN A 1 221 ? -5.356 -8.580 -0.231 1.00 91.25 221 GLN A N 1
ATOM 1652 C CA . GLN A 1 221 ? -5.660 -8.515 1.188 1.00 91.25 221 GLN A CA 1
ATOM 1653 C C . GLN A 1 221 ? -4.501 -9.133 1.959 1.00 91.25 221 GLN A C 1
ATOM 1655 O O . GLN A 1 221 ? -4.236 -10.332 1.832 1.00 91.25 221 GLN A O 1
ATOM 1660 N N . PHE A 1 222 ? -3.826 -8.327 2.778 1.00 88.75 222 PHE A N 1
ATOM 1661 C CA . PHE A 1 222 ? -2.812 -8.859 3.676 1.00 88.75 222 PHE A CA 1
ATOM 1662 C C . PHE A 1 222 ? -3.454 -9.773 4.719 1.00 88.75 222 PHE A C 1
ATOM 1664 O O . PHE A 1 222 ? -4.370 -9.367 5.441 1.00 88.75 222 PHE A O 1
ATOM 1671 N N . ARG A 1 223 ? -2.927 -10.995 4.805 1.00 80.38 223 ARG A N 1
ATOM 1672 C CA . ARG A 1 223 ? -3.116 -11.918 5.917 1.00 80.38 223 ARG A CA 1
ATOM 1673 C C . ARG A 1 223 ? -1.884 -11.864 6.820 1.00 80.38 223 ARG A C 1
ATOM 1675 O O . ARG A 1 223 ? -0.748 -11.856 6.364 1.00 80.38 223 ARG A O 1
ATOM 1682 N N . THR A 1 224 ? -2.116 -11.890 8.111 1.00 65.06 224 THR A N 1
ATOM 1683 C CA . THR A 1 224 ? -1.136 -11.913 9.199 1.00 65.06 224 THR A CA 1
ATOM 1684 C C . THR A 1 224 ? -1.078 -13.256 9.962 1.00 65.06 224 THR A C 1
ATOM 1686 O O . THR A 1 224 ? -0.880 -13.268 11.156 1.00 65.06 224 THR A O 1
ATOM 1689 N N . GLY A 1 225 ? -1.185 -14.429 9.331 1.00 58.75 225 GLY A N 1
ATOM 1690 C CA . GLY A 1 225 ? -0.945 -15.726 10.010 1.00 58.75 225 GLY A CA 1
ATOM 1691 C C . GLY A 1 225 ? -2.105 -16.729 9.935 1.00 58.75 225 GLY A C 1
ATOM 1692 O O . GLY A 1 225 ? -3.122 -16.429 9.312 1.00 58.75 225 GLY A O 1
ATOM 1693 N N . PRO A 1 226 ? -1.939 -17.948 10.494 1.00 54.66 226 PRO A N 1
ATOM 1694 C CA . PRO A 1 226 ? -2.921 -19.031 10.380 1.00 54.66 226 PRO A CA 1
ATOM 1695 C C . PRO A 1 226 ? -4.045 -18.971 11.426 1.00 54.66 226 PRO A C 1
ATOM 1697 O O . PRO A 1 226 ? -5.047 -19.665 11.265 1.00 54.66 226 PRO A O 1
ATOM 1700 N N . THR A 1 227 ? -3.895 -18.167 12.484 1.00 54.56 227 THR A N 1
ATOM 1701 C CA . THR A 1 227 ? -4.916 -17.953 13.521 1.00 54.56 227 THR A CA 1
ATOM 1702 C C . THR A 1 227 ? -5.202 -16.468 13.721 1.00 54.56 227 THR A C 1
ATOM 1704 O O . THR A 1 227 ? -4.299 -15.640 13.590 1.00 54.56 227 THR A O 1
ATOM 1707 N N . ASP A 1 228 ? -6.441 -16.116 14.086 1.00 44.78 228 ASP A N 1
ATOM 1708 C CA . ASP A 1 228 ? -6.870 -14.721 14.318 1.00 44.78 228 ASP A CA 1
ATOM 1709 C C . ASP A 1 228 ? -6.021 -13.995 15.382 1.00 44.78 228 ASP A C 1
ATOM 1711 O O . ASP A 1 228 ? -5.928 -12.769 15.382 1.00 44.78 228 ASP A O 1
ATOM 1715 N N . HIS A 1 229 ? -5.364 -14.751 16.266 1.00 50.69 229 HIS A N 1
ATOM 1716 C CA . HIS A 1 229 ? -4.444 -14.253 17.288 1.00 50.69 229 HIS A CA 1
ATOM 1717 C C . HIS A 1 229 ? -3.088 -13.830 16.700 1.00 50.69 229 HIS A C 1
ATOM 1719 O O . HIS A 1 229 ? -2.594 -12.740 16.985 1.00 50.69 229 HIS A O 1
ATOM 1725 N N . GLU A 1 230 ? -2.484 -14.669 15.855 1.00 53.75 230 GLU A N 1
ATOM 1726 C CA . GLU A 1 230 ? -1.227 -14.347 15.160 1.00 53.75 230 GLU A CA 1
ATOM 1727 C C . GLU A 1 230 ? -1.445 -13.235 14.121 1.00 53.75 230 GLU A C 1
ATOM 1729 O O . GLU A 1 230 ? -0.573 -12.385 13.937 1.00 53.75 230 GLU A O 1
ATOM 1734 N N . LEU A 1 231 ? -2.669 -13.173 13.566 1.00 52.47 231 LEU A N 1
ATOM 1735 C CA . LEU A 1 231 ? -3.179 -12.118 12.686 1.00 52.47 231 LEU A CA 1
ATOM 1736 C C . LEU A 1 231 ? -3.190 -10.726 13.333 1.00 52.47 231 LEU A C 1
ATOM 1738 O O . LEU A 1 231 ? -3.164 -9.724 12.612 1.00 52.47 231 LEU A O 1
ATOM 1742 N N . ARG A 1 232 ? -3.192 -10.619 14.665 1.00 49.72 232 ARG A N 1
ATOM 1743 C CA . ARG A 1 232 ? -3.498 -9.342 15.316 1.00 49.72 232 ARG A CA 1
ATOM 1744 C C . ARG A 1 232 ? -2.316 -8.546 15.853 1.00 49.72 232 ARG A C 1
ATOM 1746 O O . ARG A 1 232 ? -2.418 -7.329 15.782 1.00 49.72 232 ARG A O 1
ATOM 1753 N N . SER A 1 233 ? -1.211 -9.083 16.384 1.00 51.53 233 SER A N 1
ATOM 1754 C CA . SER A 1 233 ? -0.307 -8.191 17.158 1.00 51.53 233 SER A CA 1
ATOM 1755 C C . SER A 1 233 ? 1.099 -8.727 17.469 1.00 51.53 233 SER A C 1
ATOM 1757 O O . SER A 1 233 ? 1.361 -9.117 18.605 1.00 51.53 233 SER A O 1
ATOM 1759 N N . SER A 1 234 ? 2.064 -8.700 16.538 1.00 50.97 234 SER A N 1
ATOM 1760 C CA . SER A 1 234 ? 3.477 -8.921 16.952 1.00 50.97 234 SER A CA 1
ATOM 1761 C C . SER A 1 234 ? 4.578 -8.258 16.124 1.00 50.97 234 SER A C 1
ATOM 1763 O O . SER A 1 234 ? 5.706 -8.181 16.606 1.00 50.97 234 SER A O 1
ATOM 1765 N N . TYR A 1 235 ? 4.306 -7.770 14.913 1.00 58.50 235 TYR A N 1
ATOM 1766 C CA . TYR A 1 235 ? 5.355 -7.224 14.045 1.00 58.50 235 TYR A CA 1
ATOM 1767 C C . TYR A 1 235 ? 5.208 -5.718 13.879 1.00 58.50 235 TYR A C 1
ATOM 1769 O O . TYR A 1 235 ? 4.091 -5.211 13.790 1.00 58.50 235 TYR A O 1
ATOM 1777 N N . SER A 1 236 ? 6.333 -5.003 13.822 1.00 71.62 236 SER A N 1
ATOM 1778 C CA . SER A 1 236 ? 6.375 -3.676 13.209 1.00 71.62 236 SER A CA 1
ATOM 1779 C C . SER A 1 236 ? 5.826 -3.775 11.786 1.00 71.62 236 SER A C 1
ATOM 1781 O O . SER A 1 236 ? 5.920 -4.827 11.149 1.00 71.62 236 SER A O 1
ATOM 1783 N N . GLY A 1 237 ? 5.225 -2.701 11.272 1.00 80.62 237 GLY A N 1
ATOM 1784 C CA . GLY A 1 237 ? 4.803 -2.723 9.876 1.00 80.62 237 GLY A CA 1
ATOM 1785 C C . GLY A 1 237 ? 5.985 -3.028 8.948 1.00 80.62 237 GLY A C 1
ATOM 1786 O O . GLY A 1 237 ? 7.141 -2.713 9.266 1.00 80.62 237 GLY A O 1
ATOM 1787 N N . GLU A 1 238 ? 5.699 -3.554 7.763 1.00 87.75 238 GLU A N 1
ATOM 1788 C CA . GLU A 1 238 ? 6.697 -3.931 6.758 1.00 87.75 238 GLU A CA 1
ATOM 1789 C C . GLU A 1 238 ? 6.485 -3.190 5.429 1.00 87.75 238 GLU A C 1
ATOM 1791 O O . GLU A 1 238 ? 5.370 -2.834 5.061 1.00 87.75 238 GLU A O 1
ATOM 1796 N N . THR A 1 239 ? 7.575 -2.891 4.725 1.00 91.12 239 THR A N 1
ATOM 1797 C CA . THR A 1 239 ? 7.527 -2.282 3.393 1.00 91.12 239 THR A CA 1
ATOM 1798 C C . THR A 1 239 ? 7.721 -3.365 2.344 1.00 91.12 239 THR A C 1
ATOM 1800 O O . THR A 1 239 ? 8.652 -4.163 2.426 1.00 91.12 239 THR A O 1
ATOM 1803 N N . PHE A 1 240 ? 6.855 -3.361 1.339 1.00 94.19 240 PHE A N 1
ATOM 1804 C CA . PHE A 1 240 ? 6.908 -4.264 0.201 1.00 94.19 240 PHE A CA 1
ATOM 1805 C C . PHE A 1 240 ? 7.267 -3.489 -1.062 1.00 94.19 240 PHE A C 1
ATOM 1807 O O . PHE A 1 240 ? 6.833 -2.353 -1.264 1.00 94.19 240 PHE A O 1
ATOM 1814 N N . ASP A 1 241 ? 8.036 -4.122 -1.940 1.00 96.19 241 ASP A N 1
ATOM 1815 C CA . ASP A 1 241 ? 8.258 -3.628 -3.291 1.00 96.19 241 ASP A CA 1
ATOM 1816 C C . ASP A 1 241 ? 7.166 -4.157 -4.223 1.00 96.19 241 ASP A C 1
ATOM 1818 O O . ASP A 1 241 ? 6.718 -5.302 -4.115 1.00 96.19 241 ASP A O 1
ATOM 1822 N N . VAL A 1 242 ? 6.763 -3.327 -5.181 1.00 96.62 242 VAL A N 1
ATOM 1823 C CA . VAL A 1 242 ? 5.888 -3.737 -6.277 1.00 96.62 242 VAL A CA 1
ATOM 1824 C C . VAL A 1 242 ? 6.746 -3.945 -7.509 1.00 96.62 242 VAL A C 1
ATOM 1826 O O . VAL A 1 242 ? 7.200 -2.989 -8.138 1.00 96.62 242 VAL A O 1
ATOM 1829 N N . CYS A 1 243 ? 6.972 -5.207 -7.853 1.00 96.88 243 CYS A N 1
ATOM 1830 C CA . CYS A 1 243 ? 7.638 -5.600 -9.082 1.00 96.88 243 CYS A CA 1
ATOM 1831 C C . CYS A 1 243 ? 6.605 -5.756 -10.197 1.00 96.88 243 CYS A C 1
ATOM 1833 O O . CYS A 1 243 ? 5.598 -6.442 -10.039 1.00 96.88 243 CYS A O 1
ATOM 1835 N N . TYR A 1 244 ? 6.867 -5.134 -11.335 1.00 96.38 244 TYR A N 1
ATOM 1836 C CA . TYR A 1 244 ? 6.012 -5.113 -12.508 1.00 96.38 244 TYR A CA 1
ATOM 1837 C C . TYR A 1 244 ? 6.745 -5.724 -13.701 1.00 96.38 244 TYR A C 1
ATOM 1839 O O . TYR A 1 244 ? 7.964 -5.608 -13.822 1.00 96.38 244 TYR A O 1
ATOM 1847 N N . CYS A 1 245 ? 5.985 -6.376 -14.573 1.00 95.00 245 CYS A N 1
ATOM 1848 C CA . CYS A 1 245 ? 6.445 -6.840 -15.867 1.00 95.00 245 CYS A CA 1
ATOM 1849 C C . CYS A 1 245 ? 5.427 -6.468 -16.945 1.00 95.00 245 CYS A C 1
ATOM 1851 O O . CYS A 1 245 ? 4.254 -6.833 -16.848 1.00 95.00 245 CYS A O 1
ATOM 1853 N N . ASP A 1 246 ? 5.885 -5.800 -18.003 1.00 90.12 246 ASP A N 1
ATOM 1854 C CA . ASP A 1 246 ? 5.059 -5.362 -19.135 1.00 90.12 246 ASP A CA 1
ATOM 1855 C C . ASP A 1 246 ? 5.039 -6.386 -20.287 1.00 90.12 246 ASP A C 1
ATOM 1857 O O . ASP A 1 246 ? 5.230 -6.063 -21.454 1.00 90.12 246 ASP A O 1
ATOM 1861 N N . GLY A 1 247 ? 4.828 -7.662 -19.960 1.00 89.69 247 GLY A N 1
ATOM 1862 C CA . GLY A 1 247 ? 4.795 -8.751 -20.939 1.00 89.69 247 GLY A CA 1
ATOM 1863 C C . GLY A 1 247 ? 6.113 -9.512 -21.101 1.00 89.69 247 GLY A C 1
ATOM 1864 O O . GLY A 1 247 ? 7.171 -9.129 -20.603 1.00 89.69 247 GLY A O 1
ATOM 1865 N N . ALA A 1 248 ? 6.021 -10.673 -21.761 1.00 91.44 248 ALA A N 1
ATOM 1866 C CA . ALA A 1 248 ? 7.103 -11.661 -21.850 1.00 91.44 248 ALA A CA 1
ATOM 1867 C C . ALA A 1 248 ? 7.775 -11.928 -20.483 1.00 91.44 248 ALA A C 1
ATOM 1869 O O . ALA A 1 248 ? 8.995 -11.987 -20.362 1.00 91.44 248 ALA A O 1
ATOM 1870 N N . CYS A 1 249 ? 6.960 -12.107 -19.438 1.00 92.88 249 CYS A N 1
ATOM 1871 C CA . CYS A 1 249 ? 7.400 -12.183 -18.039 1.00 92.88 249 CYS A CA 1
ATOM 1872 C C . CYS A 1 249 ? 8.199 -13.438 -17.666 1.00 92.88 249 CYS A C 1
ATOM 1874 O O . CYS A 1 249 ? 8.592 -13.604 -16.514 1.00 92.88 249 CYS A O 1
ATOM 1876 N N . THR A 1 250 ? 8.469 -14.311 -18.633 1.00 92.50 250 THR A N 1
ATOM 1877 C CA . THR A 1 250 ? 9.475 -15.371 -18.526 1.00 92.50 250 THR A CA 1
ATOM 1878 C C . THR A 1 250 ? 10.902 -14.832 -18.670 1.00 92.50 250 THR A C 1
ATOM 1880 O O . THR A 1 250 ? 11.852 -15.527 -18.322 1.00 92.50 250 THR A O 1
ATOM 1883 N N . VAL A 1 251 ? 11.073 -13.610 -19.186 1.00 92.06 251 VAL A N 1
ATOM 1884 C CA . VAL A 1 251 ? 12.365 -12.938 -19.352 1.00 92.06 251 VAL A CA 1
ATOM 1885 C C . VAL A 1 251 ? 12.657 -12.087 -18.118 1.00 92.06 251 VAL A C 1
ATOM 1887 O O . VAL A 1 251 ? 11.897 -11.180 -17.783 1.00 92.06 251 VAL A O 1
ATOM 1890 N N . ALA A 1 252 ? 13.778 -12.358 -17.444 1.00 90.62 252 ALA A N 1
ATOM 1891 C CA . ALA A 1 252 ? 14.124 -11.688 -16.190 1.00 90.62 252 ALA A CA 1
ATOM 1892 C C . ALA A 1 252 ? 14.271 -10.163 -16.340 1.00 90.62 252 ALA A C 1
ATOM 1894 O O . ALA A 1 252 ? 13.768 -9.421 -15.503 1.00 90.62 252 ALA A O 1
ATOM 1895 N N . SER A 1 253 ? 14.865 -9.693 -17.441 1.00 88.81 253 SER A N 1
ATOM 1896 C CA . SER A 1 253 ? 15.073 -8.262 -17.708 1.00 88.81 253 SER A CA 1
ATOM 1897 C C . SER A 1 253 ? 13.791 -7.467 -17.973 1.00 88.81 253 SER A C 1
ATOM 1899 O O . SER A 1 253 ? 13.844 -6.248 -18.107 1.00 88.81 253 SER A O 1
ATOM 1901 N N . ASN A 1 254 ? 12.638 -8.134 -18.071 1.00 91.56 254 ASN A N 1
ATOM 1902 C CA . ASN A 1 254 ? 11.345 -7.465 -18.214 1.00 91.56 254 ASN A CA 1
ATOM 1903 C C . ASN A 1 254 ? 10.695 -7.158 -16.862 1.00 91.56 254 ASN A C 1
ATOM 1905 O O . ASN A 1 254 ? 9.671 -6.481 -16.824 1.00 91.56 254 ASN A O 1
ATOM 1909 N N . TRP A 1 255 ? 11.275 -7.645 -15.762 1.00 94.44 255 TRP A N 1
ATOM 1910 C CA . TRP A 1 255 ? 10.815 -7.356 -14.414 1.00 94.44 255 TRP A CA 1
ATOM 1911 C C . TRP A 1 255 ? 11.594 -6.198 -13.808 1.00 94.44 255 TRP A C 1
ATOM 1913 O O . TRP A 1 255 ? 12.822 -6.198 -13.781 1.00 94.44 255 TRP A O 1
ATOM 1923 N N . PHE A 1 256 ? 10.871 -5.240 -13.246 1.00 93.19 256 PHE A N 1
ATOM 1924 C CA . PHE A 1 256 ? 11.452 -4.099 -12.551 1.00 93.19 256 PHE A CA 1
ATOM 1925 C C . PHE A 1 256 ? 10.530 -3.600 -11.457 1.00 93.19 256 PHE A C 1
ATOM 1927 O O . PHE A 1 256 ? 9.338 -3.895 -11.437 1.00 93.19 256 PHE A O 1
ATOM 1934 N N . LYS A 1 257 ? 11.078 -2.829 -10.528 1.00 94.31 257 LYS A N 1
ATOM 1935 C CA . LYS A 1 257 ? 10.289 -2.205 -9.476 1.00 94.31 257 LYS A CA 1
ATOM 1936 C C . LYS A 1 257 ? 9.516 -1.010 -10.033 1.00 94.31 257 LYS A C 1
ATOM 1938 O O . LYS A 1 257 ? 10.109 -0.092 -10.588 1.00 94.31 257 LYS A O 1
ATOM 1943 N N . ALA A 1 258 ? 8.199 -1.020 -9.857 1.00 93.19 258 ALA A N 1
ATOM 1944 C CA . ALA A 1 258 ? 7.290 0.057 -10.252 1.00 93.19 258 ALA A CA 1
ATOM 1945 C C . ALA A 1 258 ? 6.776 0.883 -9.062 1.00 93.19 258 ALA A C 1
ATOM 1947 O O . ALA A 1 258 ? 6.081 1.880 -9.251 1.00 93.19 258 ALA A O 1
ATOM 1948 N N . GLY A 1 259 ? 7.068 0.470 -7.829 1.00 92.00 259 GLY A N 1
ATOM 1949 C CA . GLY A 1 259 ? 6.667 1.206 -6.638 1.00 92.00 259 GLY A CA 1
ATOM 1950 C C . GLY A 1 259 ? 6.943 0.448 -5.351 1.00 92.00 259 GLY A C 1
ATOM 1951 O O . GLY A 1 259 ? 7.617 -0.586 -5.345 1.00 92.00 259 GLY A O 1
ATOM 1952 N N . GLN A 1 260 ? 6.423 0.991 -4.259 1.00 92.50 260 GLN A N 1
ATOM 1953 C CA . GLN A 1 260 ? 6.446 0.389 -2.934 1.00 92.50 260 GLN A CA 1
ATOM 1954 C C . GLN A 1 260 ? 5.098 0.596 -2.270 1.00 92.50 260 GLN A C 1
ATOM 1956 O O . GLN A 1 260 ? 4.374 1.528 -2.615 1.00 92.50 260 GLN A O 1
ATOM 1961 N N . LEU A 1 261 ? 4.783 -0.261 -1.312 1.00 92.81 261 LEU A N 1
ATOM 1962 C CA . LEU A 1 261 ? 3.634 -0.074 -0.447 1.00 92.81 261 LEU A CA 1
ATOM 1963 C C . LEU A 1 261 ? 3.926 -0.576 0.957 1.00 92.81 261 LEU A C 1
ATOM 1965 O O . LEU A 1 261 ? 4.809 -1.407 1.181 1.00 92.81 261 LEU A O 1
ATOM 1969 N N . ARG A 1 262 ? 3.151 -0.065 1.899 1.00 90.94 262 ARG A N 1
ATOM 1970 C CA . ARG A 1 262 ? 3.285 -0.351 3.314 1.00 90.94 262 ARG A CA 1
ATOM 1971 C C . ARG A 1 262 ? 2.252 -1.377 3.775 1.00 90.94 262 ARG A C 1
ATOM 1973 O O . ARG A 1 262 ? 1.078 -1.302 3.430 1.00 90.94 262 ARG A O 1
ATOM 1980 N N . PHE A 1 263 ? 2.690 -2.322 4.584 1.00 90.38 263 PHE A N 1
ATOM 1981 C CA . PHE A 1 263 ? 1.836 -3.147 5.418 1.00 90.38 263 PHE A CA 1
ATOM 1982 C C . PHE A 1 263 ? 1.941 -2.622 6.852 1.00 90.38 263 PHE A C 1
ATOM 1984 O O . PHE A 1 263 ? 3.038 -2.600 7.411 1.00 90.38 263 PHE A O 1
ATOM 1991 N N . ALA A 1 264 ? 0.828 -2.191 7.442 1.00 88.31 264 ALA A N 1
ATOM 1992 C CA . ALA A 1 264 ? 0.813 -1.630 8.793 1.00 88.31 264 ALA A CA 1
ATOM 1993 C C . ALA A 1 264 ? -0.217 -2.366 9.670 1.00 88.31 264 ALA A C 1
ATOM 1995 O O . ALA A 1 264 ? -1.417 -2.243 9.427 1.00 88.31 264 ALA A O 1
ATOM 1996 N N . PRO A 1 265 ? 0.218 -3.171 10.655 1.00 84.81 265 PRO A N 1
ATOM 1997 C CA . PRO A 1 265 ? -0.682 -3.958 11.486 1.00 84.81 265 PRO A CA 1
ATOM 1998 C C . PRO A 1 265 ? -1.437 -3.106 12.508 1.00 84.81 265 PRO A C 1
ATOM 2000 O O . PRO A 1 265 ? -0.977 -2.046 12.928 1.00 84.81 265 PRO A O 1
ATOM 2003 N N . PHE A 1 266 ? -2.573 -3.626 12.972 1.00 81.94 266 PHE A N 1
ATOM 2004 C CA . PHE A 1 266 ? -3.312 -3.053 14.095 1.00 81.94 266 PHE A CA 1
ATOM 2005 C C . PHE A 1 266 ? -2.610 -3.372 15.416 1.00 81.94 266 PHE A C 1
ATOM 2007 O O . PHE A 1 266 ? -2.835 -4.415 16.022 1.00 81.94 266 PHE A O 1
ATOM 2014 N N . GLN A 1 267 ? -1.748 -2.471 15.874 1.00 80.75 267 GLN A N 1
ATOM 2015 C CA . GLN A 1 267 ? -1.108 -2.597 17.181 1.00 80.75 267 GLN A CA 1
ATOM 2016 C C . GLN A 1 267 ? -1.897 -1.804 18.215 1.00 80.75 267 GLN A C 1
ATOM 2018 O O . GLN A 1 267 ? -1.865 -0.575 18.207 1.00 80.75 267 GLN A O 1
ATOM 2023 N N . LEU A 1 268 ? -2.615 -2.502 19.094 1.00 78.25 268 LEU A N 1
ATOM 2024 C CA . LEU A 1 268 ? -3.310 -1.865 20.210 1.00 78.25 268 LEU A CA 1
ATOM 2025 C C . LEU A 1 268 ? -2.304 -1.205 21.152 1.00 78.25 268 LEU A C 1
ATOM 2027 O O . LEU A 1 268 ? -1.278 -1.794 21.478 1.00 78.25 268 LEU A O 1
ATOM 2031 N N . VAL A 1 269 ? -2.624 0.006 21.602 1.00 74.75 269 VAL A N 1
ATOM 2032 C CA . VAL A 1 269 ? -1.842 0.732 22.604 1.00 74.75 269 VAL A CA 1
ATOM 2033 C C . VAL A 1 269 ? -2.752 1.316 23.676 1.00 74.75 269 VAL A C 1
ATOM 2035 O O . VAL A 1 269 ? -3.851 1.799 23.386 1.00 74.75 269 VAL A O 1
ATOM 2038 N N . SER A 1 270 ? -2.272 1.296 24.921 1.00 66.50 270 SER A N 1
ATOM 2039 C CA . SER A 1 270 ? -2.845 2.091 26.005 1.00 66.50 270 SER A CA 1
ATOM 2040 C C . SER A 1 270 ? -2.636 3.572 25.689 1.00 66.50 270 SER A C 1
ATOM 2042 O O . SER A 1 270 ? -1.511 4.024 25.471 1.00 66.50 270 SER A O 1
ATOM 2044 N N . ALA A 1 271 ? -3.717 4.348 25.651 1.00 63.34 271 ALA A N 1
ATOM 2045 C CA . ALA A 1 271 ? -3.654 5.789 25.406 1.00 63.34 271 ALA A CA 1
ATOM 2046 C C . ALA A 1 271 ? -3.585 6.605 26.718 1.00 63.34 271 ALA A C 1
ATOM 2048 O O . ALA A 1 271 ? -3.867 7.799 26.724 1.00 63.34 271 ALA A O 1
ATOM 2049 N N . GLY A 1 272 ? -3.213 5.966 27.839 1.00 53.28 272 GLY A N 1
ATOM 2050 C CA . GLY A 1 272 ? -3.196 6.583 29.172 1.00 53.28 272 GLY A CA 1
ATOM 2051 C C . GLY A 1 272 ? -2.056 7.577 29.434 1.00 53.28 272 GLY A C 1
ATOM 2052 O O . GLY A 1 272 ? -2.185 8.410 30.330 1.00 53.28 272 GLY A O 1
ATOM 2053 N N . SER A 1 273 ? -0.952 7.537 28.676 1.00 52.84 273 SER A N 1
ATOM 2054 C CA . SER A 1 273 ? 0.100 8.557 28.776 1.00 52.84 273 SER A CA 1
ATOM 2055 C C . SER A 1 273 ? 0.727 8.922 27.425 1.00 52.84 273 SER A C 1
ATOM 2057 O O . SER A 1 273 ? 0.992 8.088 26.556 1.00 52.84 273 SER A O 1
ATOM 2059 N N . ASN A 1 274 ? 0.968 10.223 27.275 1.00 49.88 274 ASN A N 1
ATOM 2060 C CA . ASN A 1 274 ? 1.380 10.914 26.051 1.00 49.88 274 ASN A CA 1
ATOM 2061 C C . ASN A 1 274 ? 2.892 10.809 25.777 1.00 49.88 274 ASN A C 1
ATOM 2063 O O . ASN A 1 274 ? 3.433 11.617 25.030 1.00 49.88 274 ASN A O 1
ATOM 2067 N N . THR A 1 275 ? 3.603 9.920 26.473 1.00 50.78 275 THR A N 1
ATOM 2068 C CA . THR A 1 275 ? 5.069 10.004 26.584 1.00 50.78 275 THR A CA 1
ATOM 2069 C C . THR A 1 275 ? 5.806 8.708 26.315 1.00 50.78 275 THR A C 1
ATOM 2071 O O . THR A 1 275 ? 7.030 8.755 26.214 1.00 50.78 275 THR A O 1
ATOM 2074 N N . SER A 1 276 ? 5.117 7.572 26.181 1.00 52.56 276 SER A N 1
ATOM 2075 C CA . SER A 1 276 ? 5.818 6.317 25.924 1.00 52.56 276 SER A CA 1
ATOM 2076 C C . SER A 1 276 ? 5.746 5.870 24.475 1.00 52.56 276 SER A C 1
ATOM 2078 O O . SER A 1 276 ? 4.673 5.743 23.875 1.00 52.56 276 SER A O 1
ATOM 2080 N N . VAL A 1 277 ? 6.948 5.643 23.950 1.00 52.34 277 VAL A N 1
ATOM 2081 C CA . VAL A 1 277 ? 7.268 4.971 22.688 1.00 52.34 277 VAL A CA 1
ATOM 2082 C C . VAL A 1 277 ? 7.812 3.557 22.943 1.00 52.34 277 VAL A C 1
ATOM 2084 O O . VAL A 1 277 ? 8.265 2.903 22.006 1.00 52.34 277 VAL A O 1
ATOM 2087 N N . LEU A 1 278 ? 7.834 3.104 24.205 1.00 51.22 278 LEU A N 1
ATOM 2088 C CA . LEU A 1 278 ? 8.388 1.811 24.590 1.00 51.22 278 LEU A CA 1
ATOM 2089 C C . LEU A 1 278 ? 7.355 0.706 24.371 1.00 51.22 278 LEU A C 1
ATOM 2091 O O . LEU A 1 278 ? 6.203 0.811 24.789 1.00 51.22 278 LEU A O 1
ATOM 2095 N N . GLN A 1 279 ? 7.795 -0.377 23.728 1.00 51.75 279 GLN A N 1
ATOM 2096 C CA . GLN A 1 279 ? 6.928 -1.475 23.302 1.00 51.75 279 GLN A CA 1
ATOM 2097 C C . GLN A 1 279 ? 6.242 -2.207 24.466 1.00 51.75 279 GLN A C 1
ATOM 2099 O O . GLN A 1 279 ? 5.140 -2.730 24.324 1.00 51.75 279 GLN A O 1
ATOM 2104 N N . GLU A 1 280 ? 6.883 -2.209 25.631 1.00 45.50 280 GLU A N 1
ATOM 2105 C CA . GLU A 1 280 ? 6.389 -2.803 26.875 1.00 45.50 280 GLU A CA 1
ATOM 2106 C C . GLU A 1 280 ? 5.234 -2.029 27.534 1.00 45.50 280 GLU A C 1
ATOM 2108 O O . GLU A 1 280 ? 4.496 -2.604 28.327 1.00 45.50 280 GLU A O 1
ATOM 2113 N N . GLU A 1 281 ? 5.005 -0.768 27.153 1.00 50.75 281 GLU A N 1
ATOM 2114 C CA . GLU A 1 281 ? 3.863 0.039 27.611 1.00 50.75 281 GLU A CA 1
ATOM 2115 C C . GLU A 1 281 ? 2.650 -0.037 26.658 1.00 50.75 281 GLU A C 1
ATOM 2117 O O . GLU A 1 281 ? 1.624 0.607 26.884 1.00 50.75 281 GLU A O 1
ATOM 2122 N N . PHE A 1 282 ? 2.729 -0.851 25.596 1.00 54.62 282 PHE A N 1
ATOM 2123 C CA . PHE A 1 282 ? 1.625 -1.089 24.653 1.00 54.62 282 PHE A CA 1
ATOM 2124 C C . PHE A 1 282 ? 0.603 -2.128 25.133 1.00 54.62 282 PHE A C 1
ATOM 2126 O O . PHE A 1 282 ? -0.348 -2.439 24.419 1.00 54.62 282 PHE A O 1
ATOM 2133 N N . ILE A 1 283 ? 0.745 -2.649 26.352 1.00 52.19 283 ILE A N 1
ATOM 2134 C CA . ILE A 1 283 ? -0.223 -3.585 26.922 1.00 52.19 283 ILE A CA 1
ATOM 2135 C C . ILE A 1 283 ? -1.440 -2.788 27.410 1.00 52.19 283 ILE A C 1
ATOM 2137 O O . ILE A 1 283 ? -1.321 -1.865 28.216 1.00 52.19 283 ILE A O 1
ATOM 2141 N N . LEU A 1 284 ? -2.627 -3.133 26.902 1.00 52.28 284 LEU A N 1
ATOM 2142 C CA . LEU A 1 284 ? -3.895 -2.544 27.328 1.00 52.28 284 LEU A CA 1
ATOM 2143 C C . LEU A 1 284 ? -4.249 -3.064 28.731 1.00 52.28 284 LEU A C 1
ATOM 2145 O O . LEU A 1 284 ? -5.024 -4.003 28.884 1.00 52.28 284 LEU A O 1
ATOM 2149 N N . GLU A 1 285 ? -3.634 -2.495 29.764 1.00 50.06 285 GLU A N 1
ATOM 2150 C CA . GLU A 1 285 ? -3.871 -2.885 31.153 1.00 50.06 285 GLU A CA 1
ATOM 2151 C C . GLU A 1 285 ? -4.847 -1.896 31.806 1.00 50.06 285 GLU A C 1
ATOM 2153 O O . GLU A 1 285 ? -4.465 -0.849 32.323 1.00 50.06 285 GLU A O 1
ATOM 2158 N N . TYR A 1 286 ? -6.145 -2.208 31.759 1.00 51.81 286 TYR A N 1
ATOM 2159 C CA . TYR A 1 286 ? -7.171 -1.445 32.474 1.00 51.81 286 TYR A CA 1
ATOM 2160 C C . TYR A 1 286 ? -8.029 -2.389 33.317 1.00 51.81 286 TYR A C 1
ATOM 2162 O O . TYR A 1 286 ? -9.069 -2.878 32.882 1.00 51.81 286 TYR A O 1
ATOM 2170 N N . MET A 1 287 ? -7.610 -2.636 34.558 1.00 47.72 287 MET A N 1
ATOM 2171 C CA . MET A 1 287 ? -8.493 -3.223 35.566 1.00 47.72 287 MET A CA 1
ATOM 2172 C C . MET A 1 287 ? -9.258 -2.089 36.269 1.00 47.72 287 MET A C 1
ATOM 2174 O O . MET A 1 287 ? -8.737 -1.455 37.181 1.00 47.72 287 MET A O 1
ATOM 2178 N N . ASN A 1 288 ? -10.501 -1.841 35.837 1.00 57.28 288 ASN A N 1
ATOM 2179 C CA . ASN A 1 288 ? -11.508 -0.976 36.486 1.00 57.28 288 ASN A CA 1
ATOM 2180 C C . ASN A 1 288 ? -11.307 0.556 36.452 1.00 57.28 288 ASN A C 1
ATOM 2182 O O . ASN A 1 288 ? -11.781 1.245 37.357 1.00 57.28 288 ASN A O 1
ATOM 2186 N N . MET A 1 289 ? -10.672 1.124 35.425 1.00 65.94 289 MET A N 1
ATOM 2187 C CA . MET A 1 289 ? -10.630 2.585 35.241 1.00 65.94 289 MET A CA 1
ATOM 2188 C C . MET A 1 289 ? -11.104 2.988 33.842 1.00 65.94 289 MET A C 1
ATOM 2190 O O . MET A 1 289 ? -10.855 2.240 32.895 1.00 65.94 289 MET A O 1
ATOM 2194 N N . PRO A 1 290 ? -11.755 4.160 33.690 1.00 74.62 290 PRO A N 1
ATOM 2195 C CA . PRO A 1 290 ? -11.973 4.756 32.380 1.00 74.62 290 PRO A CA 1
ATOM 2196 C C . PRO A 1 290 ? -10.646 4.889 31.628 1.00 74.62 290 PRO A C 1
ATOM 2198 O O . PRO A 1 290 ? -9.653 5.343 32.201 1.00 74.62 290 PRO A O 1
ATOM 2201 N N . GLY A 1 291 ? -10.626 4.504 30.356 1.00 75.75 291 GLY A N 1
ATOM 2202 C CA . GLY A 1 291 ? -9.414 4.521 29.540 1.00 75.75 291 GLY A CA 1
ATOM 2203 C C . GLY A 1 291 ? -9.704 4.794 28.073 1.00 75.75 291 GLY A C 1
ATOM 2204 O O . GLY A 1 291 ? -10.858 4.877 27.662 1.00 75.75 291 GLY A O 1
ATOM 2205 N N . THR A 1 292 ? -8.654 4.919 27.271 1.00 76.94 292 THR A N 1
ATOM 2206 C CA . THR A 1 292 ? -8.776 5.170 25.832 1.00 76.94 292 THR A CA 1
ATOM 2207 C C . THR A 1 292 ? -8.066 4.062 25.071 1.00 76.94 292 THR A C 1
ATOM 2209 O O . THR A 1 292 ? -6.982 3.622 25.456 1.00 76.94 292 THR A O 1
ATOM 2212 N N . ILE A 1 293 ? -8.690 3.609 23.986 1.00 81.31 293 ILE A N 1
ATOM 2213 C CA . ILE A 1 293 ? -8.096 2.662 23.045 1.00 81.31 293 ILE A CA 1
ATOM 2214 C C . ILE A 1 293 ? -7.411 3.470 21.944 1.00 81.31 293 ILE A C 1
ATOM 2216 O O . ILE A 1 293 ? -7.957 4.465 21.459 1.00 81.31 293 ILE A O 1
ATOM 2220 N N . GLY A 1 294 ? -6.223 3.042 21.533 1.00 83.06 294 GLY A N 1
ATOM 2221 C CA . GLY A 1 294 ? -5.556 3.579 20.357 1.00 83.06 294 GLY A CA 1
ATOM 2222 C C . GLY A 1 294 ? -4.874 2.492 19.543 1.00 83.06 294 GLY A C 1
ATOM 2223 O O . GLY A 1 294 ? -4.653 1.380 20.026 1.00 83.06 294 GLY A O 1
ATOM 2224 N N . PHE A 1 295 ? -4.509 2.847 18.315 1.00 86.00 295 PHE A N 1
ATOM 2225 C CA . PHE A 1 295 ? -3.553 2.093 17.515 1.00 86.00 295 PHE A CA 1
ATOM 2226 C C . PHE A 1 295 ? -2.216 2.825 17.456 1.00 86.00 295 PHE A C 1
ATOM 2228 O O . PHE A 1 295 ? -2.183 4.046 17.273 1.00 86.00 295 PHE A O 1
ATOM 2235 N N . TYR A 1 296 ? -1.112 2.087 17.570 1.00 83.56 296 TYR A N 1
ATOM 2236 C CA . TYR A 1 296 ? 0.190 2.603 17.171 1.00 83.56 296 TYR A CA 1
ATOM 2237 C C . TYR A 1 296 ? 0.184 2.809 15.657 1.00 83.56 296 TYR A C 1
ATOM 2239 O O . TYR A 1 296 ? -0.116 1.898 14.887 1.00 83.56 296 TYR A O 1
ATOM 2247 N N . ARG A 1 297 ? 0.485 4.032 15.242 1.00 85.88 297 ARG A N 1
ATOM 2248 C CA . ARG A 1 297 ? 0.544 4.461 13.850 1.00 85.88 297 ARG A CA 1
ATOM 2249 C C . ARG A 1 297 ? 1.714 5.430 13.712 1.00 85.88 297 ARG A C 1
ATOM 2251 O O . ARG A 1 297 ? 1.494 6.638 13.795 1.00 85.88 297 ARG A O 1
ATOM 2258 N N . PRO A 1 298 ? 2.954 4.939 13.553 1.00 83.38 298 PRO A N 1
ATOM 2259 C CA . PRO A 1 298 ? 4.101 5.811 13.364 1.00 83.38 298 PRO A CA 1
ATOM 2260 C C . PRO A 1 298 ? 3.932 6.654 12.099 1.00 83.38 298 PRO A C 1
ATOM 2262 O O . PRO A 1 298 ? 3.190 6.284 11.191 1.00 83.38 298 PRO A O 1
ATOM 2265 N N . TRP A 1 299 ? 4.670 7.761 12.003 1.00 82.31 299 TRP A N 1
ATOM 2266 C CA . TRP A 1 299 ? 4.603 8.665 10.845 1.00 82.31 299 TRP A CA 1
AT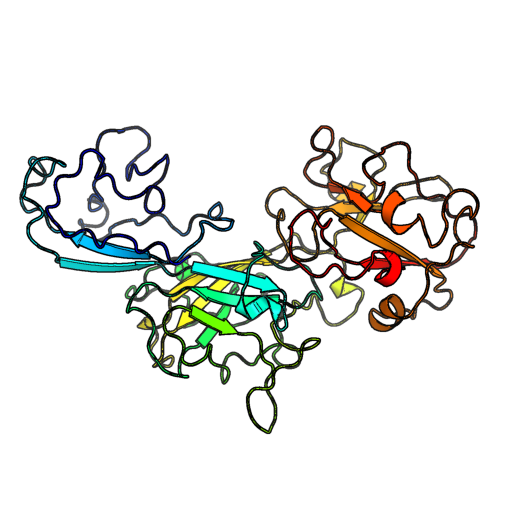OM 2267 C C . TRP A 1 299 ? 4.715 7.955 9.482 1.00 82.31 299 TRP A C 1
ATOM 2269 O O . TRP A 1 299 ? 4.027 8.314 8.531 1.00 82.31 299 TRP A O 1
ATOM 2279 N N . VAL A 1 300 ? 5.544 6.910 9.391 1.00 81.62 300 VAL A N 1
ATOM 2280 C CA . VAL A 1 300 ? 5.731 6.114 8.163 1.00 81.62 300 VAL A CA 1
ATOM 2281 C C . VAL A 1 300 ? 4.490 5.318 7.734 1.00 81.62 300 VAL A C 1
ATOM 2283 O O . VAL A 1 300 ? 4.400 4.925 6.575 1.00 81.62 300 VAL A O 1
ATOM 2286 N N . ASP A 1 301 ? 3.539 5.101 8.642 1.00 86.19 301 ASP A N 1
ATOM 2287 C CA . ASP A 1 301 ? 2.273 4.404 8.391 1.00 86.19 301 ASP A CA 1
ATOM 2288 C C . ASP A 1 301 ? 1.115 5.397 8.151 1.00 86.19 301 ASP A C 1
ATOM 2290 O O . ASP A 1 301 ? -0.053 5.009 8.053 1.00 86.19 301 ASP A O 1
ATOM 2294 N N . TYR A 1 302 ? 1.412 6.698 8.032 1.00 84.25 302 TYR A N 1
ATOM 2295 C CA . TYR A 1 302 ? 0.418 7.693 7.645 1.00 84.25 302 TYR A CA 1
ATOM 2296 C C . TYR A 1 302 ? -0.062 7.445 6.206 1.00 84.25 302 TYR A C 1
ATOM 2298 O O . TYR A 1 302 ? 0.719 7.135 5.304 1.00 84.25 302 TYR A O 1
ATOM 2306 N N . GLY A 1 303 ? -1.373 7.570 5.985 1.00 83.31 303 GLY A N 1
ATOM 2307 C CA . GLY A 1 303 ? -1.986 7.293 4.683 1.00 83.31 303 GLY A CA 1
ATOM 2308 C C . GLY A 1 303 ? -2.118 5.804 4.343 1.00 83.31 303 GLY A C 1
ATOM 2309 O O . GLY A 1 303 ? -2.470 5.485 3.210 1.00 83.31 303 GLY A O 1
ATOM 2310 N N . VAL A 1 304 ? -1.873 4.889 5.289 1.00 88.69 304 VAL A N 1
ATOM 2311 C CA . VAL A 1 304 ? -2.180 3.463 5.109 1.00 88.69 304 VAL A CA 1
ATOM 2312 C C . VAL A 1 304 ? -3.693 3.256 5.171 1.00 88.69 304 VAL A C 1
ATOM 2314 O O . VAL A 1 304 ? -4.371 3.706 6.101 1.00 88.69 304 VAL A O 1
ATOM 2317 N N . MET A 1 305 ? -4.233 2.555 4.173 1.00 88.50 305 MET A N 1
ATOM 2318 C CA . MET A 1 305 ? -5.632 2.157 4.158 1.00 88.50 305 MET A CA 1
ATOM 2319 C C . MET A 1 305 ? -5.963 1.321 5.390 1.00 88.50 305 MET A C 1
ATOM 2321 O O . MET A 1 305 ? -5.274 0.346 5.669 1.00 88.50 305 MET A O 1
ATOM 2325 N N . GLY A 1 306 ? -7.019 1.685 6.115 1.00 87.06 306 GLY A N 1
ATOM 2326 C CA . GLY A 1 306 ? -7.376 0.994 7.351 1.00 87.06 306 GLY A CA 1
ATOM 2327 C C . GLY A 1 306 ? -6.773 1.604 8.615 1.00 87.06 306 GLY A C 1
ATOM 2328 O O . GLY A 1 306 ? -7.188 1.239 9.696 1.00 87.06 306 GLY A O 1
ATOM 2329 N N . LEU A 1 307 ? -5.843 2.558 8.528 1.00 86.38 307 LEU A N 1
ATOM 2330 C CA . LEU A 1 307 ? -5.305 3.276 9.695 1.00 86.38 307 LEU A CA 1
ATOM 2331 C C . LEU A 1 307 ? -5.510 4.789 9.560 1.00 86.38 307 LEU A C 1
ATOM 2333 O O . LEU A 1 307 ? -4.656 5.586 9.948 1.00 86.38 307 LEU A O 1
ATOM 2337 N N . GLN A 1 308 ? -6.636 5.210 8.981 1.00 83.81 308 GLN A N 1
ATOM 2338 C CA . GLN A 1 308 ? -6.940 6.628 8.777 1.00 83.81 308 GLN A CA 1
ATOM 2339 C C . GLN A 1 308 ? -7.700 7.234 9.961 1.00 83.81 308 GLN A C 1
ATOM 2341 O O . GLN A 1 308 ? -8.342 6.538 10.750 1.00 83.81 308 GLN A O 1
ATOM 2346 N N . GLU A 1 309 ? -7.647 8.561 10.052 1.00 84.00 309 GLU A N 1
ATOM 2347 C CA . GLU A 1 309 ? -8.514 9.323 10.951 1.00 84.00 309 GLU A CA 1
ATOM 2348 C C . GLU A 1 309 ? -9.982 9.231 10.516 1.00 84.00 309 GLU A C 1
ATOM 2350 O O . GLU A 1 309 ? -10.285 9.047 9.336 1.00 84.00 309 GLU A O 1
ATOM 2355 N N . GLY A 1 310 ? -10.894 9.353 11.478 1.00 81.31 310 GLY A N 1
ATOM 2356 C CA . GLY A 1 310 ? -12.336 9.205 11.274 1.00 81.31 310 GLY A CA 1
ATOM 2357 C C . GLY A 1 310 ? -12.868 7.784 11.432 1.00 81.31 310 GLY A C 1
ATOM 2358 O O . GLY A 1 310 ? -14.080 7.615 11.561 1.00 81.31 310 GLY A O 1
ATOM 2359 N N . GLY A 1 311 ? -11.994 6.769 11.464 1.00 84.94 311 GLY A N 1
ATOM 2360 C CA . GLY A 1 311 ? -12.415 5.394 11.731 1.00 84.94 311 GLY A CA 1
ATOM 2361 C C . GLY A 1 311 ? -13.032 5.272 13.124 1.00 84.94 311 GLY A C 1
ATOM 2362 O O . GLY A 1 311 ? -12.661 6.019 14.018 1.00 84.94 311 GLY A O 1
ATOM 2363 N N . ALA A 1 312 ? -13.961 4.348 13.330 1.00 84.62 312 ALA A N 1
ATOM 2364 C CA . ALA A 1 312 ? -14.705 4.239 14.585 1.00 84.62 312 ALA A CA 1
ATOM 2365 C C . ALA A 1 312 ? -14.542 2.860 15.225 1.00 84.62 312 ALA A C 1
ATOM 2367 O O . ALA A 1 312 ? -14.372 1.856 14.528 1.00 84.62 312 ALA A O 1
ATOM 2368 N N . LEU A 1 313 ? -14.635 2.815 16.555 1.00 83.69 313 LEU A N 1
ATOM 2369 C CA . LEU A 1 313 ? -14.737 1.568 17.307 1.00 83.69 313 LEU A CA 1
ATOM 2370 C C . LEU A 1 313 ? -16.188 1.265 17.665 1.00 83.69 313 LEU A C 1
ATOM 2372 O O . LEU A 1 313 ? -16.951 2.144 18.067 1.00 83.69 313 LEU A O 1
ATOM 2376 N N . LYS A 1 314 ? -16.532 -0.016 17.582 1.00 85.56 314 LYS A N 1
ATOM 2377 C CA . LYS A 1 314 ? -17.783 -0.586 18.058 1.00 85.56 314 LYS A CA 1
ATOM 2378 C C . LYS A 1 314 ? -17.486 -1.632 19.126 1.00 85.56 314 LYS A C 1
ATOM 2380 O O . LYS A 1 314 ? -16.697 -2.546 18.900 1.00 85.56 314 LYS A O 1
ATOM 2385 N N . LEU A 1 315 ? -18.122 -1.489 20.285 1.00 86.75 315 LEU A N 1
ATOM 2386 C CA . LEU A 1 315 ? -18.000 -2.428 21.397 1.00 86.75 315 LEU A CA 1
ATOM 2387 C C . LEU A 1 315 ? -19.173 -3.406 21.350 1.00 86.75 315 LEU A C 1
ATOM 2389 O O . LEU A 1 315 ? -20.330 -2.986 21.296 1.00 86.75 315 LEU A O 1
ATOM 2393 N N . VAL A 1 316 ? -18.868 -4.701 21.356 1.00 89.19 316 VAL A N 1
ATOM 2394 C CA . VAL A 1 316 ? -19.857 -5.779 21.238 1.00 89.19 316 VAL A CA 1
ATOM 2395 C C . VAL A 1 316 ? -19.617 -6.800 22.340 1.00 89.19 316 VAL A C 1
ATOM 2397 O O . VAL A 1 316 ? -18.478 -7.195 22.586 1.00 89.19 316 VAL A O 1
ATOM 2400 N N . SER A 1 317 ? -20.677 -7.252 23.012 1.00 89.50 317 SER A N 1
ATOM 2401 C CA . SER A 1 317 ? -20.544 -8.325 23.998 1.00 89.50 317 SER A CA 1
ATOM 2402 C C . SER A 1 317 ? -20.191 -9.634 23.291 1.00 89.50 317 SER A C 1
ATOM 2404 O O . SER A 1 317 ? -20.895 -10.052 22.375 1.00 89.50 317 SER A O 1
ATOM 2406 N N . ASP A 1 318 ? -19.118 -10.292 23.729 1.00 89.69 318 ASP A N 1
ATOM 2407 C CA . ASP A 1 318 ? -18.660 -11.567 23.169 1.00 89.69 318 ASP A CA 1
ATOM 2408 C C . ASP A 1 318 ? -18.360 -12.570 24.290 1.00 89.69 318 ASP A C 1
ATOM 2410 O O . ASP A 1 318 ? -17.209 -12.940 24.521 1.00 89.69 318 ASP A O 1
ATOM 2414 N N . PRO A 1 319 ? -19.388 -13.005 25.041 1.00 87.94 319 PRO A N 1
ATOM 2415 C CA . PRO A 1 319 ? -19.199 -13.850 26.218 1.00 87.94 319 PRO A CA 1
ATOM 2416 C C . PRO A 1 319 ? -18.574 -15.215 25.897 1.00 87.94 319 PRO A C 1
ATOM 2418 O O . PRO A 1 319 ? -18.092 -15.884 26.809 1.00 87.94 319 PRO A O 1
ATOM 2421 N N . THR A 1 320 ? -18.603 -15.638 24.631 1.00 87.81 320 THR A N 1
ATOM 2422 C CA . THR A 1 320 ? -18.086 -16.928 24.167 1.00 87.81 320 THR A CA 1
ATOM 2423 C C . THR A 1 320 ? -16.738 -16.832 23.461 1.00 87.81 320 THR A C 1
ATOM 2425 O O . THR A 1 320 ? -16.168 -17.882 23.178 1.00 87.81 320 THR A O 1
ATOM 2428 N N . LEU A 1 321 ? -16.208 -15.624 23.217 1.00 83.56 321 LEU A N 1
ATOM 2429 C CA . LEU A 1 321 ? -14.954 -15.392 22.484 1.00 83.56 321 LEU A CA 1
ATOM 2430 C C . LEU A 1 321 ? -14.974 -16.002 21.076 1.00 83.56 321 LEU A C 1
ATOM 2432 O O . LEU A 1 321 ? -14.013 -16.631 20.633 1.00 83.56 321 LEU A O 1
ATOM 2436 N N . THR A 1 322 ? -16.105 -15.863 20.388 1.00 84.56 322 THR A N 1
ATOM 2437 C CA . THR A 1 322 ? -16.329 -16.462 19.062 1.00 84.56 322 THR A CA 1
ATOM 2438 C C . THR A 1 322 ? -16.674 -15.435 17.992 1.00 84.56 322 THR A C 1
ATOM 2440 O O . THR A 1 322 ? -17.021 -15.821 16.874 1.00 84.56 322 THR A O 1
ATOM 2443 N N . LEU A 1 323 ? -16.652 -14.137 18.311 1.00 84.31 323 LEU A N 1
ATOM 2444 C CA . LEU A 1 323 ? -16.996 -13.107 17.340 1.00 84.31 323 LEU A CA 1
ATOM 2445 C C . LEU A 1 323 ? -15.906 -13.005 16.264 1.00 84.31 323 LEU A C 1
ATOM 2447 O O . LEU A 1 323 ? -14.764 -12.644 16.536 1.00 84.31 323 LEU A O 1
ATOM 2451 N N . THR A 1 324 ? -16.284 -13.316 15.026 1.00 84.44 324 THR A N 1
ATOM 2452 C CA . THR A 1 324 ? -15.431 -13.181 13.837 1.00 84.44 324 THR A CA 1
ATOM 2453 C C . THR A 1 324 ? -15.577 -11.794 13.217 1.00 84.44 324 THR A C 1
ATOM 2455 O O . THR A 1 324 ? -16.480 -11.039 13.580 1.00 84.44 324 THR A O 1
ATOM 2458 N N . ASP A 1 325 ? -14.768 -11.470 12.207 1.00 78.00 325 ASP A N 1
ATOM 2459 C CA . ASP A 1 325 ? -14.892 -10.197 11.482 1.00 78.00 325 ASP A CA 1
ATOM 2460 C C . ASP A 1 325 ? -16.281 -10.036 10.834 1.00 78.00 325 ASP A C 1
ATOM 2462 O O . ASP A 1 325 ? -16.890 -8.971 10.912 1.00 78.00 325 ASP A O 1
ATOM 2466 N N . ALA A 1 326 ? -16.853 -11.117 10.288 1.00 80.69 326 ALA A N 1
ATOM 2467 C CA . ALA A 1 326 ? -18.229 -11.119 9.780 1.00 80.69 326 ALA A CA 1
ATOM 2468 C C . ALA A 1 326 ? -19.264 -10.883 10.897 1.00 80.69 326 ALA A C 1
ATOM 2470 O O . ALA A 1 326 ? -20.256 -10.181 10.691 1.00 80.69 326 ALA A O 1
ATOM 2471 N N . GLY A 1 327 ? -19.014 -11.428 12.091 1.00 86.31 327 GLY A N 1
ATOM 2472 C CA . GLY A 1 327 ? -19.805 -11.142 13.287 1.00 86.31 327 GLY A CA 1
ATOM 2473 C C . GLY A 1 327 ? -19.706 -9.674 13.704 1.00 86.31 327 GLY A C 1
ATOM 2474 O O . GLY A 1 327 ? -20.726 -9.050 13.977 1.00 86.31 327 GLY A O 1
ATOM 2475 N N . CYS A 1 328 ? -18.504 -9.095 13.672 1.00 85.44 328 CYS A N 1
ATOM 2476 C CA . CYS A 1 328 ? -18.268 -7.676 13.929 1.00 85.44 328 CYS A CA 1
ATOM 2477 C C . CYS A 1 328 ? -19.008 -6.765 12.941 1.00 85.44 328 CYS A C 1
ATOM 2479 O O . CYS A 1 328 ? -19.531 -5.726 13.343 1.00 85.44 328 CYS A O 1
ATOM 2481 N N . VAL A 1 329 ? -19.089 -7.143 11.662 1.00 82.69 329 VAL A N 1
ATOM 2482 C CA . VAL A 1 329 ? -19.863 -6.399 10.656 1.00 82.69 329 VAL A CA 1
ATOM 2483 C C . VAL A 1 329 ? -21.360 -6.431 10.977 1.00 82.69 329 VAL A C 1
ATOM 2485 O O . VAL A 1 329 ? -22.012 -5.394 10.911 1.00 82.69 329 VAL A O 1
ATOM 2488 N N . ALA A 1 330 ? -21.901 -7.593 11.350 1.00 86.00 330 ALA A N 1
ATOM 2489 C CA . ALA A 1 330 ? -23.337 -7.771 11.573 1.00 86.00 330 ALA A CA 1
ATOM 2490 C C . ALA A 1 330 ? -23.836 -7.295 12.950 1.00 86.00 330 ALA A C 1
ATOM 2492 O O . ALA A 1 330 ? -25.018 -6.986 13.097 1.00 86.00 330 ALA A O 1
ATOM 2493 N N . ALA A 1 331 ? -22.974 -7.280 13.967 1.00 87.38 331 ALA A N 1
ATOM 2494 C CA . ALA A 1 331 ? -23.353 -6.913 15.326 1.00 87.38 331 ALA A CA 1
ATOM 2495 C C . ALA A 1 331 ? -23.663 -5.416 15.448 1.00 87.38 331 ALA A C 1
ATOM 2497 O O . ALA A 1 331 ? -22.952 -4.591 14.881 1.00 87.38 331 ALA A O 1
ATOM 2498 N N . SER A 1 332 ? -24.672 -5.060 16.239 1.00 85.38 332 SER A N 1
ATOM 2499 C CA . SER A 1 332 ? -24.927 -3.666 16.619 1.00 85.38 332 SER A CA 1
ATOM 2500 C C . SER A 1 332 ? -24.080 -3.256 17.823 1.00 85.38 332 SER A C 1
ATOM 2502 O O . SER A 1 332 ? -23.715 -4.096 18.649 1.00 85.38 332 SER A O 1
ATOM 2504 N N . TYR A 1 333 ? -23.793 -1.962 17.943 1.00 85.50 333 TYR A N 1
ATOM 2505 C CA . TYR A 1 333 ? -23.127 -1.385 19.106 1.00 85.50 333 TYR A CA 1
ATOM 2506 C C . TYR A 1 333 ? -23.911 -1.669 20.392 1.00 85.50 333 TYR A C 1
ATOM 2508 O O . TYR A 1 333 ? -25.079 -1.295 20.524 1.00 85.50 333 TYR A O 1
ATOM 2516 N N . ASP A 1 334 ? -23.257 -2.302 21.365 1.00 86.12 334 ASP A N 1
ATOM 2517 C CA . ASP A 1 334 ? -23.888 -2.651 22.633 1.00 86.12 334 ASP A CA 1
ATOM 2518 C C . ASP A 1 334 ? -23.770 -1.489 23.627 1.00 86.12 334 ASP A C 1
ATOM 2520 O O . ASP A 1 334 ? -22.826 -1.383 24.417 1.00 86.12 334 ASP A O 1
ATOM 2524 N N . SER A 1 335 ? -24.776 -0.611 23.616 1.00 81.69 335 SER A N 1
ATOM 2525 C CA . SER A 1 335 ? -24.857 0.527 24.537 1.00 81.69 335 SER A CA 1
ATOM 2526 C C . SER A 1 335 ? -25.044 0.121 26.002 1.00 81.69 335 SER A C 1
ATOM 2528 O O . SER A 1 335 ? -25.063 0.996 26.857 1.00 81.69 335 SER A O 1
ATOM 2530 N N . THR A 1 336 ? -25.215 -1.169 26.315 1.00 84.56 336 THR A N 1
ATOM 2531 C CA . THR A 1 336 ? -25.315 -1.654 27.701 1.00 84.56 336 THR A CA 1
ATOM 2532 C C . THR A 1 336 ? -23.956 -1.981 28.321 1.00 84.56 336 THR A C 1
ATOM 2534 O O . THR A 1 336 ? -23.865 -2.155 29.538 1.00 84.56 336 THR A O 1
ATOM 2537 N N . LEU A 1 337 ? -22.893 -2.053 27.510 1.00 84.00 337 LEU A N 1
ATOM 2538 C CA . LEU A 1 337 ? -21.520 -2.243 27.988 1.00 84.00 337 LEU A CA 1
ATOM 2539 C C . LEU A 1 337 ? -20.898 -0.959 28.537 1.00 84.00 337 LEU A C 1
ATOM 2541 O O . LEU A 1 337 ? -20.004 -1.032 29.380 1.00 84.00 337 LEU A O 1
ATOM 2545 N N . VAL A 1 338 ? -21.374 0.197 28.075 1.00 81.12 338 VAL A N 1
ATOM 2546 C CA . VAL A 1 338 ? -20.942 1.535 28.498 1.00 81.12 338 VAL A CA 1
ATOM 2547 C C . VAL A 1 338 ? -22.118 2.315 29.090 1.00 81.12 338 VAL A C 1
ATOM 2549 O O . VAL A 1 338 ? -23.255 1.851 29.058 1.00 81.12 338 VAL A O 1
ATOM 2552 N N . ASP A 1 339 ? -21.875 3.505 29.641 1.00 76.19 339 ASP A N 1
ATOM 2553 C CA . ASP A 1 339 ? -22.967 4.362 30.114 1.00 76.19 339 ASP A CA 1
ATOM 2554 C C . ASP A 1 339 ? -23.810 4.883 28.937 1.00 76.19 339 ASP A C 1
ATOM 2556 O O . ASP A 1 339 ? -23.420 5.818 28.231 1.00 76.19 339 ASP A O 1
ATOM 2560 N N . ALA A 1 340 ? -25.000 4.301 28.766 1.00 70.19 340 ALA A N 1
ATOM 2561 C CA . ALA A 1 340 ? -25.967 4.651 27.726 1.00 70.19 340 ALA A CA 1
ATOM 2562 C C . ALA A 1 340 ? -26.406 6.130 27.742 1.00 70.19 340 ALA A C 1
ATOM 2564 O O . ALA A 1 340 ? -26.928 6.618 26.740 1.00 70.19 340 ALA A O 1
ATOM 2565 N N . ASN A 1 341 ? -26.199 6.857 28.848 1.00 68.25 341 ASN A N 1
ATOM 2566 C CA . ASN A 1 341 ? -26.494 8.291 28.924 1.00 68.25 341 ASN A CA 1
ATOM 2567 C C . ASN A 1 341 ? -25.415 9.153 28.258 1.00 68.25 341 ASN A C 1
ATOM 2569 O O . ASN A 1 341 ? -25.685 10.290 27.874 1.00 68.25 341 ASN A O 1
ATOM 2573 N N . THR A 1 342 ? -24.198 8.625 28.128 1.00 68.56 342 THR A N 1
ATOM 2574 C CA . THR A 1 342 ? -23.074 9.316 27.482 1.00 68.56 342 THR A CA 1
ATOM 2575 C C . THR A 1 342 ? -22.871 8.833 26.050 1.00 68.56 342 THR A C 1
ATOM 2577 O O . THR A 1 342 ? -22.544 9.634 25.173 1.00 68.56 342 THR A O 1
ATOM 2580 N N . LEU A 1 343 ? -23.124 7.546 25.788 1.00 74.94 343 LEU A N 1
ATOM 2581 C CA . LEU A 1 343 ? -22.829 6.894 24.514 1.00 74.94 343 LEU A CA 1
ATOM 2582 C C . LEU A 1 343 ? -24.021 6.079 24.021 1.00 74.94 343 LEU A C 1
ATOM 2584 O O . LEU A 1 343 ? -24.367 5.027 24.556 1.00 74.94 343 LEU A O 1
ATOM 2588 N N . THR A 1 344 ? -24.623 6.566 22.950 1.00 73.31 344 THR A N 1
ATOM 2589 C CA . THR A 1 344 ? -25.718 5.945 22.216 1.00 73.31 344 THR A CA 1
ATOM 2590 C C . THR A 1 344 ? -25.212 5.431 20.870 1.00 73.31 344 THR A C 1
ATOM 2592 O O . THR A 1 344 ? -24.173 5.865 20.372 1.00 73.31 344 THR A O 1
ATOM 2595 N N . MET A 1 345 ? -25.994 4.577 20.202 1.00 72.31 345 MET A N 1
ATOM 2596 C CA . MET A 1 345 ? -25.710 4.188 18.811 1.00 72.31 345 MET A CA 1
ATOM 2597 C C . MET A 1 345 ? -25.657 5.380 17.837 1.00 72.31 345 MET A C 1
ATOM 2599 O O . MET A 1 345 ? -25.211 5.225 16.713 1.00 72.31 345 MET A O 1
ATOM 2603 N N . GLN A 1 346 ? -26.122 6.571 18.218 1.00 74.50 346 GLN A N 1
ATOM 2604 C CA . GLN A 1 346 ? -26.113 7.743 17.337 1.00 74.50 346 GLN A CA 1
ATOM 2605 C C . GLN A 1 346 ? -24.844 8.585 17.496 1.00 74.50 346 GLN A C 1
ATOM 2607 O O . GLN A 1 346 ? -24.431 9.250 16.550 1.00 74.50 346 GLN A O 1
ATOM 2612 N N . ASN A 1 347 ? -24.223 8.576 18.681 1.00 78.81 347 ASN A N 1
ATOM 2613 C CA . ASN A 1 347 ? -23.062 9.417 18.975 1.00 78.81 347 ASN A CA 1
ATOM 2614 C C . ASN A 1 347 ? -21.763 8.620 19.194 1.00 78.81 347 ASN A C 1
ATOM 2616 O O . ASN A 1 347 ? -20.695 9.223 19.122 1.00 78.81 347 ASN A O 1
ATOM 2620 N N . ALA A 1 348 ? -21.823 7.297 19.398 1.00 77.38 348 ALA A N 1
ATOM 2621 C CA . ALA A 1 348 ? -20.653 6.484 19.731 1.00 77.38 348 ALA A CA 1
ATOM 2622 C C . ALA A 1 348 ? -19.559 6.548 18.655 1.00 77.38 348 ALA A C 1
ATOM 2624 O O . ALA A 1 348 ? -18.387 6.699 18.984 1.00 77.38 348 ALA A O 1
ATOM 2625 N N . ALA A 1 349 ? -19.924 6.528 17.369 1.00 77.94 349 ALA A N 1
ATOM 2626 C CA . ALA A 1 349 ? -18.949 6.604 16.277 1.00 77.94 349 ALA A CA 1
ATOM 2627 C C . ALA A 1 349 ? -18.254 7.969 16.187 1.00 77.94 349 ALA A C 1
ATOM 2629 O O . ALA A 1 349 ? -17.115 8.035 15.741 1.00 77.94 349 ALA A O 1
ATOM 2630 N N . LEU A 1 350 ? -18.920 9.047 16.615 1.00 79.19 350 LEU A N 1
ATOM 2631 C CA . LEU A 1 350 ? -18.322 10.382 16.684 1.00 79.19 350 LEU A CA 1
ATOM 2632 C C . LEU A 1 350 ? -17.466 10.534 17.946 1.00 79.19 350 LEU A C 1
ATOM 2634 O O . LEU A 1 350 ? -16.351 11.038 17.879 1.00 79.19 350 LEU A O 1
ATOM 2638 N N . ALA A 1 351 ? -17.965 10.069 19.093 1.00 78.31 351 ALA A N 1
ATOM 2639 C CA . ALA A 1 351 ? -17.248 10.126 20.365 1.00 78.31 351 ALA A CA 1
ATOM 2640 C C . ALA A 1 351 ? -15.967 9.275 20.351 1.00 78.31 351 ALA A C 1
ATOM 2642 O O . ALA A 1 351 ? -14.971 9.645 20.969 1.00 78.31 351 ALA A O 1
ATOM 2643 N N . TYR A 1 352 ? -15.982 8.164 19.611 1.00 79.69 352 TYR A N 1
ATOM 2644 C CA . TYR A 1 352 ? -14.860 7.242 19.445 1.00 79.69 352 TYR A CA 1
ATOM 2645 C C . TYR A 1 352 ? -14.312 7.221 18.025 1.00 79.69 352 TYR A C 1
ATOM 2647 O O . TYR A 1 352 ? -13.799 6.197 17.572 1.00 79.69 352 TYR A O 1
ATOM 2655 N N . SER A 1 353 ? -14.394 8.349 17.318 1.00 84.81 353 SER A N 1
ATOM 2656 C CA . SER A 1 353 ? -13.674 8.494 16.060 1.00 84.81 353 SER A CA 1
ATOM 2657 C C . SER A 1 353 ? -12.170 8.571 16.329 1.00 84.81 353 SER A C 1
ATOM 2659 O O . SER A 1 353 ? -11.729 9.257 17.255 1.00 84.81 353 SER A O 1
ATOM 2661 N N . GLY A 1 354 ? -11.393 7.895 15.493 1.00 85.81 354 GLY A N 1
ATOM 2662 C CA . GLY A 1 354 ? -9.944 7.876 15.509 1.00 85.81 354 GLY A CA 1
ATOM 2663 C C . GLY A 1 354 ? -9.384 9.227 15.087 1.00 85.81 354 GLY A C 1
ATOM 2664 O O . GLY A 1 354 ? -9.678 9.714 13.998 1.00 85.81 354 GLY A O 1
ATOM 2665 N N . THR A 1 355 ? -8.549 9.812 15.929 1.00 85.12 355 THR A N 1
ATOM 2666 C CA . THR A 1 355 ? -7.888 11.099 15.695 1.00 85.12 355 THR A CA 1
ATOM 2667 C C . THR A 1 355 ? -6.448 11.028 16.172 1.00 85.12 355 THR A C 1
ATOM 2669 O O . THR A 1 355 ? -6.180 10.428 17.218 1.00 85.12 355 THR A O 1
ATOM 2672 N N . THR A 1 356 ? -5.519 11.654 15.455 1.00 81.62 356 THR A N 1
ATOM 2673 C CA . THR A 1 356 ? -4.170 11.877 15.977 1.00 81.62 356 THR A CA 1
ATOM 2674 C C . THR A 1 356 ? -4.083 13.240 16.645 1.00 81.62 356 THR A C 1
ATOM 2676 O O . THR A 1 356 ? -4.509 14.254 16.099 1.00 81.62 356 THR A O 1
ATOM 2679 N N . ASP A 1 357 ? -3.490 13.272 17.836 1.00 75.38 357 ASP A N 1
ATOM 2680 C CA . ASP A 1 357 ? -3.165 14.524 18.508 1.00 75.38 357 ASP A CA 1
ATOM 2681 C C . ASP A 1 357 ? -1.739 14.939 18.139 1.00 75.38 357 ASP A C 1
ATOM 2683 O O . ASP A 1 357 ? -0.756 14.492 18.736 1.00 75.38 357 ASP A O 1
ATOM 2687 N N . LEU A 1 358 ? -1.640 15.833 17.153 1.00 70.31 358 LEU A N 1
ATOM 2688 C CA . LEU A 1 358 ? -0.366 16.355 16.653 1.00 70.31 358 LEU A CA 1
ATOM 2689 C C . LEU A 1 358 ? 0.462 17.085 17.725 1.00 70.31 358 LEU A C 1
ATOM 2691 O O . LEU A 1 358 ? 1.661 17.281 17.539 1.00 70.31 358 LEU A O 1
ATOM 2695 N N . THR A 1 359 ? -0.153 17.503 18.835 1.00 68.12 359 THR A N 1
ATOM 2696 C CA . THR A 1 359 ? 0.522 18.238 19.915 1.00 68.12 359 THR A CA 1
ATOM 2697 C C . THR A 1 359 ? 1.050 17.334 21.025 1.00 68.12 359 THR A C 1
ATOM 2699 O O . THR A 1 359 ? 1.815 17.798 21.875 1.00 68.12 359 THR A O 1
ATOM 2702 N N . LYS A 1 360 ? 0.635 16.063 21.043 1.00 68.38 360 LYS A N 1
ATOM 2703 C CA . LYS A 1 360 ? 0.965 15.104 22.103 1.00 68.38 360 LYS A CA 1
ATOM 2704 C C . LYS A 1 360 ? 1.735 13.911 21.571 1.00 68.38 360 LYS A C 1
ATOM 2706 O O . LYS A 1 360 ? 2.831 13.654 22.054 1.00 68.38 360 LYS A O 1
ATOM 2711 N N . ASP A 1 361 ? 1.176 13.207 20.592 1.00 72.12 361 ASP A N 1
ATOM 2712 C CA . ASP A 1 361 ? 1.773 11.994 20.047 1.00 72.12 361 ASP A CA 1
ATOM 2713 C C . ASP A 1 361 ? 1.287 11.754 18.613 1.00 72.12 361 ASP A C 1
ATOM 2715 O O . ASP A 1 361 ? 0.189 11.252 18.367 1.00 72.12 361 ASP A O 1
ATOM 2719 N N . VAL A 1 362 ? 2.140 12.108 17.651 1.00 78.00 362 VAL A N 1
ATOM 2720 C CA . VAL A 1 362 ? 1.881 11.913 16.216 1.00 78.00 362 VAL A CA 1
ATOM 2721 C C . VAL A 1 362 ? 1.876 10.440 15.806 1.00 78.00 362 VAL A C 1
ATOM 2723 O O . VAL A 1 362 ? 1.436 10.124 14.703 1.00 78.00 362 VAL A O 1
ATOM 2726 N N . ASN A 1 363 ? 2.361 9.541 16.670 1.00 82.75 363 ASN A N 1
ATOM 2727 C CA . ASN A 1 363 ? 2.519 8.125 16.359 1.00 82.75 363 ASN A CA 1
ATOM 2728 C C . ASN A 1 363 ? 1.345 7.269 16.852 1.00 82.75 363 ASN A C 1
ATOM 2730 O O . ASN A 1 363 ? 1.458 6.043 16.903 1.00 82.75 363 ASN A O 1
ATOM 2734 N N . LYS A 1 364 ? 0.230 7.886 17.258 1.00 82.50 364 LYS A N 1
ATOM 2735 C CA . LYS A 1 364 ? -0.955 7.181 17.756 1.00 82.50 364 LYS A CA 1
ATOM 2736 C C . LYS A 1 364 ? -2.218 7.667 17.057 1.00 82.50 364 LYS A C 1
ATOM 2738 O O . LYS A 1 364 ? -2.432 8.864 16.863 1.00 82.50 364 LYS A O 1
ATOM 2743 N N . LEU A 1 365 ? -3.075 6.717 16.699 1.00 85.69 365 LEU A N 1
ATOM 2744 C CA . LEU A 1 365 ? -4.454 6.957 16.292 1.00 85.69 365 LEU A CA 1
ATOM 2745 C C . LEU A 1 365 ? -5.351 6.642 17.493 1.00 85.69 365 LEU A C 1
ATOM 2747 O O . LEU A 1 365 ? -5.545 5.475 17.823 1.00 85.69 365 LEU A O 1
ATOM 2751 N N . MET A 1 366 ? -5.842 7.673 18.182 1.00 84.44 366 MET A N 1
ATOM 2752 C CA . MET A 1 366 ? -6.605 7.533 19.428 1.00 84.44 366 MET A CA 1
ATOM 2753 C C . MET A 1 366 ? -8.106 7.613 19.166 1.00 84.44 366 MET A C 1
ATOM 2755 O O . MET A 1 366 ? -8.556 8.497 18.441 1.00 84.44 366 MET A O 1
ATOM 2759 N N . PHE A 1 367 ? -8.890 6.733 19.787 1.00 85.50 367 PHE A N 1
ATOM 2760 C CA . PHE A 1 367 ? -10.343 6.667 19.609 1.00 85.50 367 PHE A CA 1
ATOM 2761 C C . PHE A 1 367 ? -11.079 7.399 20.734 1.00 85.50 367 PHE A C 1
ATOM 2763 O O . PHE A 1 367 ? -11.749 6.790 21.563 1.00 85.50 367 PHE A O 1
ATOM 2770 N N . ASN A 1 368 ? -10.916 8.720 20.775 1.00 80.44 368 ASN A N 1
ATOM 2771 C CA . ASN A 1 368 ? -11.514 9.618 21.771 1.00 80.44 368 ASN A CA 1
ATOM 2772 C C . ASN A 1 368 ? -12.102 10.902 21.156 1.00 80.44 368 ASN A C 1
ATOM 2774 O O . ASN A 1 368 ? -12.327 11.886 21.868 1.00 80.44 368 ASN A O 1
ATOM 2778 N N . GLY A 1 369 ? -12.285 10.936 19.830 1.00 78.56 369 GLY A N 1
ATOM 2779 C CA . GLY A 1 369 ? -12.841 12.099 19.13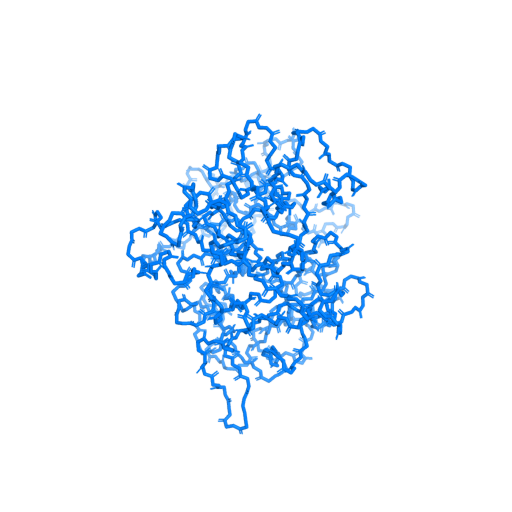3 1.00 78.56 369 GLY A CA 1
ATOM 2780 C C . GLY A 1 369 ? -11.986 13.363 19.272 1.00 78.56 369 GLY A C 1
ATOM 2781 O O . GLY A 1 369 ? -12.515 14.473 19.279 1.00 78.56 369 GLY A O 1
ATOM 2782 N N . GLY A 1 370 ? -10.673 13.209 19.461 1.00 75.12 370 GLY A N 1
ATOM 2783 C CA . GLY A 1 370 ? -9.730 14.312 19.656 1.00 75.12 370 GLY A CA 1
ATOM 2784 C C . GLY A 1 370 ? -9.796 14.969 21.036 1.00 75.12 370 GLY A C 1
ATOM 2785 O O . GLY A 1 370 ? -9.179 16.010 21.243 1.00 75.12 370 GLY A O 1
ATOM 2786 N N . GLN A 1 371 ? -10.537 14.394 21.988 1.00 76.00 371 GLN A N 1
ATOM 2787 C CA . GLN A 1 371 ? -10.710 14.941 23.333 1.00 76.00 371 GLN A CA 1
ATOM 2788 C C . GLN A 1 371 ? -10.081 14.008 24.367 1.00 76.00 371 GLN A C 1
ATOM 2790 O O . GLN A 1 371 ? -10.584 12.920 24.633 1.00 76.00 371 GLN A O 1
ATOM 2795 N N . ILE A 1 372 ? -8.991 14.438 25.008 1.00 68.06 372 ILE A N 1
ATOM 2796 C CA . ILE A 1 372 ? -8.270 13.615 25.998 1.00 68.06 372 ILE A CA 1
ATOM 2797 C C . ILE A 1 372 ? -9.120 13.248 27.227 1.00 68.06 372 ILE A C 1
ATOM 2799 O O . ILE A 1 372 ? -8.834 12.275 27.915 1.00 68.06 372 ILE A O 1
ATOM 2803 N N . THR A 1 373 ? -10.173 14.020 27.502 1.00 70.44 373 THR A N 1
ATOM 2804 C CA . THR A 1 373 ? -11.128 13.768 28.588 1.00 70.44 373 THR A CA 1
ATOM 2805 C C . THR A 1 373 ? -12.188 12.728 28.230 1.00 70.44 373 THR A C 1
ATOM 2807 O O . THR A 1 373 ? -12.872 12.235 29.127 1.00 70.44 373 THR A O 1
ATOM 2810 N N . THR A 1 374 ? -12.339 12.383 26.950 1.00 74.75 374 THR A N 1
ATOM 2811 C CA . THR A 1 374 ? -13.263 11.342 26.500 1.00 74.75 374 THR A CA 1
ATOM 2812 C C . THR A 1 374 ? -12.633 9.977 26.736 1.00 74.75 374 THR A C 1
ATOM 2814 O O . THR A 1 374 ? -11.729 9.566 26.012 1.00 74.75 374 THR A O 1
ATOM 2817 N N . ALA A 1 375 ? -13.123 9.277 27.757 1.00 77.00 375 ALA A N 1
ATOM 2818 C CA . ALA A 1 375 ? -12.685 7.934 28.112 1.00 77.00 375 ALA A CA 1
ATOM 2819 C C . ALA A 1 375 ? -13.822 6.914 27.949 1.00 77.00 375 ALA A C 1
ATOM 2821 O O . ALA A 1 375 ? -14.998 7.204 28.175 1.00 77.00 375 ALA A O 1
ATOM 2822 N N . ILE A 1 376 ? -13.460 5.691 27.578 1.00 77.88 376 ILE A N 1
ATOM 2823 C CA . ILE A 1 376 ? -14.333 4.521 27.562 1.00 77.88 376 ILE A CA 1
ATOM 2824 C C . ILE A 1 376 ? -14.451 3.993 28.988 1.00 77.88 376 ILE A C 1
ATOM 2826 O O . ILE A 1 376 ? -13.458 3.606 29.602 1.00 77.88 376 ILE A O 1
ATOM 2830 N N . THR A 1 377 ? -15.680 3.959 29.504 1.00 80.06 377 THR A N 1
ATOM 2831 C CA . THR A 1 377 ? -15.996 3.354 30.803 1.00 80.06 377 THR A CA 1
ATOM 2832 C C . THR A 1 377 ? -16.872 2.134 30.579 1.00 80.06 377 THR A C 1
ATOM 2834 O O . THR A 1 377 ? -18.052 2.266 30.255 1.00 80.06 377 THR A O 1
ATOM 2837 N N . VAL A 1 378 ? -16.295 0.947 30.752 1.00 80.81 378 VAL A N 1
ATOM 2838 C CA . VAL A 1 378 ? -17.037 -0.314 30.692 1.00 80.81 378 VAL A CA 1
ATOM 2839 C C . VAL A 1 378 ? -17.706 -0.558 32.044 1.00 80.81 378 VAL A C 1
ATOM 2841 O O . VAL A 1 378 ? -17.027 -0.659 33.064 1.00 80.81 378 VAL A O 1
ATOM 2844 N N . ILE A 1 379 ? -19.036 -0.651 32.063 1.00 84.25 379 ILE A N 1
ATOM 2845 C CA . ILE A 1 379 ? -19.835 -0.778 33.298 1.00 84.25 379 ILE A CA 1
ATOM 2846 C C . ILE A 1 379 ? -20.266 -2.219 33.601 1.00 84.25 379 ILE A C 1
ATOM 2848 O O . ILE A 1 379 ? -20.847 -2.486 34.654 1.00 84.25 379 ILE A O 1
ATOM 2852 N N . LYS A 1 380 ? -19.985 -3.160 32.692 1.00 83.12 380 LYS A N 1
ATOM 2853 C CA . LYS A 1 380 ? -20.353 -4.573 32.818 1.00 83.12 380 LYS A CA 1
ATOM 2854 C C . LYS A 1 380 ? -19.124 -5.467 32.695 1.00 83.12 380 LYS A C 1
ATOM 2856 O O . LYS A 1 380 ? -18.360 -5.353 31.744 1.00 83.12 380 LYS A O 1
ATOM 2861 N N . ALA A 1 381 ? -18.969 -6.396 33.634 1.00 81.31 381 ALA A N 1
ATOM 2862 C CA . ALA A 1 381 ? -17.934 -7.420 33.555 1.00 81.31 381 ALA A CA 1
ATOM 2863 C C . ALA A 1 381 ? -18.266 -8.457 32.469 1.00 81.31 381 ALA A C 1
ATOM 2865 O O . ALA A 1 381 ? -19.421 -8.864 32.315 1.00 81.31 381 ALA A O 1
ATOM 2866 N N . GLY A 1 382 ? -17.245 -8.915 31.751 1.00 83.25 382 GLY A N 1
ATOM 2867 C CA . GLY A 1 382 ? -17.369 -9.945 30.728 1.00 83.25 382 GLY A CA 1
ATOM 2868 C C . GLY A 1 382 ? -16.317 -9.792 29.640 1.00 83.25 382 GLY A C 1
AT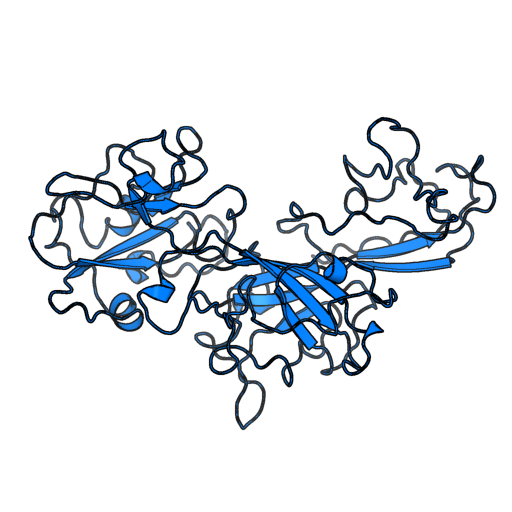OM 2869 O O . GLY A 1 382 ? -15.413 -8.965 29.740 1.00 83.25 382 GLY A O 1
ATOM 2870 N N . PHE A 1 383 ? -16.462 -10.597 28.595 1.00 83.31 383 PHE A N 1
ATOM 2871 C CA . PHE A 1 383 ? -15.659 -10.486 27.387 1.00 83.31 383 PHE A CA 1
ATOM 2872 C C . PHE A 1 383 ? -16.345 -9.549 26.393 1.00 83.31 383 PHE A C 1
ATOM 2874 O O . PHE A 1 383 ? -17.554 -9.642 26.150 1.00 83.31 383 PHE A O 1
ATOM 2881 N N . ILE A 1 384 ? -15.562 -8.615 25.859 1.00 85.62 384 ILE A N 1
ATOM 2882 C CA . ILE A 1 384 ? -16.006 -7.592 24.918 1.00 85.62 384 ILE A CA 1
ATOM 2883 C C . ILE A 1 384 ? -15.093 -7.666 23.711 1.00 85.62 384 ILE A C 1
ATOM 2885 O O . ILE A 1 384 ? -13.870 -7.609 23.843 1.00 85.62 384 ILE A O 1
ATOM 2889 N N . SER A 1 385 ? -15.709 -7.742 22.545 1.00 86.44 385 SER A N 1
ATOM 2890 C CA . SER A 1 385 ? -15.023 -7.650 21.272 1.00 86.44 385 SER A CA 1
ATOM 2891 C C . SER A 1 385 ? -15.051 -6.203 20.786 1.00 86.44 385 SER A C 1
ATOM 2893 O O . SER A 1 385 ? -16.091 -5.540 20.782 1.00 86.44 385 SER A O 1
ATOM 2895 N N . VAL A 1 386 ? -13.872 -5.702 20.411 1.00 85.44 386 VAL A N 1
ATOM 2896 C CA . VAL A 1 386 ? -13.676 -4.363 19.846 1.00 85.44 386 VAL A CA 1
ATOM 2897 C C . VAL A 1 386 ? -13.613 -4.503 18.331 1.00 85.44 386 VAL A C 1
ATOM 2899 O O . VAL A 1 386 ? -12.635 -5.008 17.783 1.00 85.44 386 VAL A O 1
ATOM 2902 N N . CYS A 1 387 ? -14.669 -4.067 17.658 1.00 86.75 387 CYS A N 1
ATOM 2903 C CA . CYS A 1 387 ? -14.770 -4.071 16.208 1.00 86.75 387 CYS A CA 1
ATOM 2904 C C . CYS A 1 387 ? -14.337 -2.704 15.668 1.00 86.75 387 CYS A C 1
ATOM 2906 O O . CYS A 1 387 ? -14.842 -1.675 16.115 1.00 86.75 387 CYS A O 1
ATOM 2908 N N . TYR A 1 388 ? -13.423 -2.680 14.703 1.00 86.31 388 TYR A N 1
ATOM 2909 C CA . TYR A 1 388 ? -12.952 -1.445 14.078 1.00 86.31 388 TYR A CA 1
ATOM 2910 C C . TYR A 1 388 ? -13.564 -1.262 12.686 1.00 86.31 388 TYR A C 1
ATOM 2912 O O . TYR A 1 388 ? -13.620 -2.197 11.890 1.00 86.31 388 TYR A O 1
ATOM 2920 N N . CYS A 1 389 ? -14.005 -0.039 12.396 1.00 83.56 389 CYS A N 1
ATOM 2921 C CA . CYS A 1 389 ? -14.490 0.383 11.089 1.00 83.56 389 CYS A CA 1
ATOM 2922 C C . CYS A 1 389 ? -13.541 1.450 10.537 1.00 83.56 389 CYS A C 1
ATOM 2924 O O . CYS A 1 389 ? -13.531 2.586 11.019 1.00 83.56 389 CYS A O 1
ATOM 2926 N N . ALA A 1 390 ? -12.751 1.103 9.520 1.00 77.31 390 ALA A N 1
ATOM 2927 C CA . ALA A 1 390 ? -11.949 2.086 8.807 1.00 77.31 390 ALA A CA 1
ATOM 2928 C C . ALA A 1 390 ? -12.855 2.954 7.948 1.00 77.31 390 ALA A C 1
ATOM 2930 O O . ALA A 1 390 ? -13.430 2.485 6.963 1.00 77.31 390 ALA A O 1
ATOM 2931 N N . ARG A 1 391 ? -12.985 4.227 8.304 1.00 71.19 391 ARG A N 1
ATOM 2932 C CA . ARG A 1 391 ? -13.688 5.175 7.461 1.00 71.19 391 ARG A CA 1
ATOM 2933 C C . ARG A 1 391 ? -13.022 6.544 7.526 1.00 71.19 391 ARG A C 1
ATOM 2935 O O . ARG A 1 391 ? -12.853 7.058 8.623 1.00 71.19 391 ARG A O 1
ATOM 2942 N N . PRO A 1 392 ? -12.678 7.162 6.388 1.00 53.88 392 PRO A N 1
ATOM 2943 C CA . PRO A 1 392 ? -12.228 8.544 6.388 1.00 53.88 392 PRO A CA 1
ATOM 2944 C C . PRO A 1 392 ? -13.386 9.479 6.768 1.00 53.88 392 PRO A C 1
ATOM 2946 O O . PRO A 1 392 ? -14.522 9.279 6.320 1.00 53.88 392 PRO A O 1
ATOM 2949 N N . VAL A 1 393 ? -13.105 10.525 7.554 1.00 50.50 393 VAL A N 1
ATOM 2950 C CA . VAL A 1 393 ? -14.013 11.682 7.631 1.00 50.50 393 VAL A CA 1
ATOM 2951 C C . VAL A 1 393 ? -14.178 12.219 6.209 1.00 50.50 393 VAL A C 1
ATOM 2953 O O . VAL A 1 393 ? -13.202 12.400 5.480 1.00 50.50 393 VAL A O 1
ATOM 2956 N N . VAL A 1 394 ? -15.428 12.382 5.778 1.00 45.34 394 VAL A N 1
ATOM 2957 C CA . VAL A 1 394 ? -15.778 12.778 4.410 1.00 45.34 394 VAL A CA 1
ATOM 2958 C C . VAL A 1 394 ? -15.498 14.270 4.226 1.00 45.34 394 VAL A C 1
ATOM 2960 O O . VAL A 1 394 ? -16.423 15.069 4.191 1.00 45.34 394 VAL A O 1
ATOM 2963 N N . ASP A 1 395 ? -14.229 14.643 4.083 1.00 39.47 395 ASP A N 1
ATOM 2964 C CA . ASP A 1 395 ? -13.836 15.994 3.657 1.00 39.47 395 ASP A CA 1
ATOM 2965 C C . ASP A 1 395 ? -13.546 16.067 2.148 1.00 39.47 395 ASP A C 1
ATOM 2967 O O . ASP A 1 395 ? -13.117 17.102 1.641 1.00 39.47 395 ASP A O 1
ATOM 2971 N N . VAL A 1 396 ? -13.814 14.993 1.390 1.00 40.00 396 VAL A N 1
ATOM 2972 C CA . VAL A 1 396 ? -13.685 14.990 -0.076 1.00 40.00 396 VAL A CA 1
ATOM 2973 C C . VAL A 1 396 ? -15.062 15.175 -0.722 1.00 40.00 396 VAL A C 1
ATOM 2975 O O . VAL A 1 396 ? -15.885 14.253 -0.688 1.00 40.00 396 VAL A O 1
ATOM 2978 N N . PRO A 1 397 ? -15.343 16.338 -1.343 1.00 33.75 397 PRO A N 1
ATOM 2979 C CA . PRO A 1 397 ? -16.597 16.564 -2.049 1.00 33.75 397 PRO A CA 1
ATOM 2980 C C . PRO A 1 397 ? -16.775 15.545 -3.183 1.00 33.75 397 PRO A C 1
ATOM 2982 O O . PRO A 1 397 ? -15.931 15.447 -4.072 1.00 33.75 397 PRO A O 1
ATOM 2985 N N . GLY A 1 398 ? -17.893 14.815 -3.179 1.00 37.19 398 GLY A N 1
ATOM 2986 C CA . GLY A 1 398 ? -18.310 13.963 -4.301 1.00 37.19 398 GLY A CA 1
ATOM 2987 C C . GLY A 1 398 ? -18.101 12.454 -4.139 1.00 37.19 398 GLY A C 1
ATOM 2988 O O . GLY A 1 398 ? -18.487 11.715 -5.042 1.00 37.19 398 GLY A O 1
ATOM 2989 N N . VAL A 1 399 ? -17.564 11.973 -3.013 1.00 41.03 399 VAL A N 1
ATOM 2990 C CA . VAL A 1 399 ? -17.597 10.536 -2.677 1.00 41.03 399 VAL A CA 1
ATOM 2991 C C . VAL A 1 399 ? -18.901 10.244 -1.931 1.00 41.03 399 VAL A C 1
ATOM 2993 O O . VAL A 1 399 ? -19.218 10.916 -0.950 1.00 41.03 399 VAL A O 1
ATOM 2996 N N . ALA A 1 400 ? -19.688 9.275 -2.407 1.00 37.41 400 ALA A N 1
ATOM 2997 C CA . ALA A 1 400 ? -20.931 8.871 -1.755 1.00 37.41 400 ALA A CA 1
ATOM 2998 C C . ALA A 1 400 ? -20.617 8.295 -0.364 1.00 37.41 400 ALA A C 1
ATOM 3000 O O . ALA A 1 400 ? -20.175 7.159 -0.226 1.00 37.41 400 ALA A O 1
ATOM 3001 N N . GLY A 1 401 ? -20.804 9.097 0.682 1.00 38.22 401 GLY A N 1
ATOM 3002 C CA . GLY A 1 401 ? -20.578 8.660 2.053 1.00 38.22 401 GLY A CA 1
ATOM 3003 C C . GLY A 1 401 ? -21.650 7.663 2.498 1.00 38.22 401 GLY A C 1
ATOM 3004 O O . GLY A 1 401 ? -22.804 8.043 2.666 1.00 38.22 401 GLY A O 1
ATOM 3005 N N . HIS A 1 402 ? -21.275 6.411 2.754 1.00 41.34 402 HIS A N 1
ATOM 3006 C CA . HIS A 1 402 ? -22.073 5.488 3.579 1.00 41.34 402 HIS A CA 1
ATOM 3007 C C . HIS A 1 402 ? -22.285 6.112 4.965 1.00 41.34 402 HIS A C 1
ATOM 3009 O O . HIS A 1 402 ? -21.289 6.450 5.552 1.00 41.34 402 HIS A O 1
ATOM 3015 N N . SER A 1 403 ? -23.472 6.352 5.531 1.00 44.72 403 SER A N 1
ATOM 3016 C CA . SER A 1 403 ? -23.598 7.078 6.828 1.00 44.72 403 SER A CA 1
ATOM 3017 C C . SER A 1 403 ? -22.763 6.458 7.976 1.00 44.72 403 SER A C 1
ATOM 3019 O O . SER A 1 403 ? -22.468 5.273 7.952 1.00 44.72 403 SER A O 1
ATOM 3021 N N . LEU A 1 404 ? -22.312 7.240 8.978 1.00 52.16 404 LEU A N 1
ATOM 3022 C CA . LEU A 1 404 ? -21.577 6.706 10.157 1.00 52.16 404 LEU A CA 1
ATOM 3023 C C . LEU A 1 404 ? -22.383 5.620 10.895 1.00 52.16 404 LEU A C 1
ATOM 3025 O O . LEU A 1 404 ? -21.806 4.742 11.530 1.00 52.16 404 LEU A O 1
ATOM 3029 N N . GLU A 1 405 ? -23.706 5.647 10.728 1.00 50.22 405 GLU A N 1
ATOM 3030 C CA . GLU A 1 405 ? -24.648 4.617 11.167 1.00 50.22 405 GLU A CA 1
ATOM 3031 C C . GLU A 1 405 ? -24.353 3.236 10.565 1.00 50.22 405 GLU A C 1
ATOM 3033 O O . GLU A 1 405 ? -24.691 2.241 11.183 1.00 50.22 405 GLU A O 1
ATOM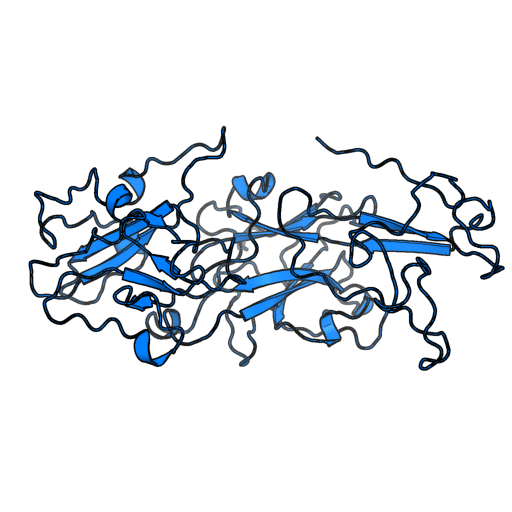 3038 N N . SER A 1 406 ? -23.695 3.130 9.403 1.00 53.94 406 SER A N 1
ATOM 3039 C CA . SER A 1 406 ? -23.364 1.824 8.816 1.00 53.94 406 SER A CA 1
ATOM 3040 C C . SER A 1 406 ? -22.214 1.103 9.527 1.00 53.94 406 SER A C 1
ATOM 3042 O O . SER A 1 406 ? -21.998 -0.077 9.265 1.00 53.94 406 SER A O 1
ATOM 3044 N N . CYS A 1 407 ? -21.441 1.798 10.372 1.00 57.03 407 CYS A N 1
ATOM 3045 C CA . CYS A 1 407 ? -20.396 1.177 11.193 1.00 57.03 407 CYS A CA 1
ATOM 3046 C C . CYS A 1 407 ? -20.936 0.663 12.546 1.00 57.03 407 CYS A C 1
ATOM 3048 O O . CYS A 1 407 ? -20.280 -0.184 13.165 1.00 57.03 407 CYS A O 1
ATOM 3050 N N . LEU A 1 408 ? -22.084 1.175 13.016 1.00 55.66 408 LEU A N 1
ATOM 3051 C CA . LEU A 1 408 ? -22.611 0.949 14.370 1.00 55.66 408 LEU A CA 1
ATOM 3052 C C . LEU A 1 408 ? -23.720 -0.095 14.441 1.00 55.66 408 LEU A C 1
ATOM 3054 O O . LEU A 1 408 ? -24.630 -0.088 13.589 1.00 55.66 408 LEU A O 1
#

Sequence (408 aa):
MVTTETARTCGSSGFNDFPSSFLCNAGGVCGDLADTRDPYVTPDAALSYRRITIPPGRPDLVGPGFKAYAVAVCYCPDFQRCDAFSPDFVQQVGILYFFATKVCPNGFEATVCALDFTGAAPQHRFALRVECPSTACAYADTSRVKVVQQMANNNLPSWDSLAGCAAAVHGVNSVGLQVLPSDDNPDVATMHGGLRQDYKLWNFKNSSTGLIFDPTTSGFQFRTGPTDHELRSSYSGETFDVCYCDGACTVASNWFKAGQLRFAPFQLVSAGSNTSVLQEEFILEYMNMPGTIGFYRPWVDYGVMGLQEGGALKLVSDPTLTLTDAGCVAASYDSTLVDANTLTMQNAALAYSGTTDLTKDVNKLMFNGGQITTAITVIKAGFISVCYCARPVVDVPGVAGHSLESCL

pLDDT: mean 73.78, std 17.34, range [24.05, 96.88]

Foldseek 3Di:
DPPPPDDDDFQDLDPPPAQACQQDPDGRANDDPVDSPDSDQFQDVVVVSPDRCRDQHDLPQDDPPFAKAKDFDFDAPDPVPPDSHDSRSVDGPDIDIAKAKFKAQAAPRQVVRNATFQAAEAPGFTKIKIFGYPPRAALDQAKFKAWFADDPLLRDALPDPSRCQLVTDHQAYPVGDRFFDLVQAADRVRGGQHRDRRMGMQRFHQDPVGTHHDRNRTHTGTAQDDDVVSRADDDAKGKIFMWMARHPSVDSSRIHTNYMHIYGHFQKAWPPALDDPDPVRRDPDDDQDFTWIKGFAAPSNPRHQQREWLKAKAKDADQPPPQDLVNQQPDQRDCLQFPVVVDDLVCRSQQQTFDDDPVRHNRIGIGGNNDPPRTTGGPDDGDMDIHIGGDYDPPDPPDPDPDSSSND

Organism: NCBI:txid2562237

Radius of gyration: 24.56 Å; chains: 1; bounding box: 62×50×66 Å

Secondary structure (DSSP, 8-state):
-------PPTT---TT-SPPTTTSBTTTB-S-TT-TT--S----GGGTT----PPP--TT--STT---EEEEEEE-S-TTT-STT-TT--EEEEEEEE-EEEEEESTTHHHH--S-BSEE-TT-EEEEEEEPPTTTS-SSS--EEEEEE--GGGGS-TTSTT--TTTPPTTB-TTS-BSS-TTTS--TTT----S-SSEEEE--EEETTEEE--TTT-SEE----SSTTTTTSS---EEEEEEEE-S-TTSGGGEEEEEEEEE---EEEE-S-TT---GGG-S---SSS-B-EEEE--GGGTTEETS-TT-EEEEEE-TTS---HHHHHHPPP-TTSB-TTT--TTTHHHHTBEEEETTTEEEEEEESTT-TT--B-B-S-S-EEEEEE----S-STTS----GGGG-